Protein AF-A0A1Q9EQ63-F1 (afdb_monomer)

Structure (mmCIF, N/CA/C/O backbone):
data_AF-A0A1Q9EQ63-F1
#
_entry.id   AF-A0A1Q9EQ63-F1
#
loop_
_atom_site.group_PDB
_atom_site.id
_atom_site.type_symbol
_atom_site.label_atom_id
_atom_site.label_alt_id
_atom_site.label_comp_id
_atom_site.label_asym_id
_atom_site.label_entity_id
_atom_site.label_seq_id
_atom_site.pdbx_PDB_ins_code
_atom_site.Cartn_x
_atom_site.Cartn_y
_atom_site.Cartn_z
_atom_site.occupancy
_atom_site.B_iso_or_equiv
_atom_site.auth_seq_id
_atom_site.auth_comp_id
_atom_site.auth_asym_id
_atom_site.auth_atom_id
_atom_site.pdbx_PDB_model_num
ATOM 1 N N . MET A 1 1 ? -65.022 22.237 -30.300 1.00 33.19 1 MET A N 1
ATOM 2 C CA . MET A 1 1 ? -64.117 21.067 -30.241 1.00 33.19 1 MET A CA 1
ATOM 3 C C . MET A 1 1 ? -62.873 21.350 -31.074 1.00 33.19 1 MET A C 1
ATOM 5 O O . MET A 1 1 ? -62.817 20.948 -32.224 1.00 33.19 1 MET A O 1
ATOM 9 N N . HIS A 1 2 ? -61.901 22.082 -30.528 1.00 27.94 2 HIS A N 1
ATOM 10 C CA . HIS A 1 2 ? -60.597 22.329 -31.153 1.00 27.94 2 HIS A CA 1
ATOM 11 C C . HIS A 1 2 ? -59.540 22.533 -30.052 1.00 27.94 2 HIS A C 1
ATOM 13 O O . HIS A 1 2 ? -59.834 23.130 -29.020 1.00 27.94 2 HIS A O 1
ATOM 19 N N . ARG A 1 3 ? -58.363 21.937 -30.283 1.00 36.28 3 ARG A N 1
ATOM 20 C CA . ARG A 1 3 ? -57.154 21.811 -29.434 1.00 36.28 3 ARG A CA 1
ATOM 21 C C . ARG A 1 3 ? -56.701 23.121 -28.758 1.00 36.28 3 ARG A C 1
ATOM 23 O O . ARG A 1 3 ? -56.945 24.186 -29.319 1.00 36.28 3 ARG A O 1
ATOM 30 N N . PRO A 1 4 ? -55.936 23.047 -27.641 1.00 33.09 4 PRO A N 1
ATOM 31 C CA . PRO A 1 4 ? -54.474 23.194 -27.788 1.00 33.09 4 PRO A CA 1
ATOM 32 C C . PRO A 1 4 ? -53.566 22.472 -26.756 1.00 33.09 4 PRO A C 1
ATOM 34 O O . PRO A 1 4 ? -53.961 22.144 -25.647 1.00 33.09 4 PRO A O 1
ATOM 37 N N . SER A 1 5 ? -52.293 22.364 -27.163 1.00 23.77 5 SER A N 1
ATOM 38 C CA . SER A 1 5 ? -51.056 22.487 -26.365 1.00 23.77 5 SER A CA 1
ATOM 39 C C . SER A 1 5 ? -50.582 21.354 -25.436 1.00 23.77 5 SER A C 1
ATOM 41 O O . SER A 1 5 ? -51.111 21.117 -24.355 1.00 23.77 5 SER A O 1
ATOM 43 N N . LYS A 1 6 ? -49.449 20.751 -25.834 1.00 33.00 6 LYS A N 1
ATOM 44 C CA . LYS A 1 6 ? -48.499 20.055 -24.956 1.00 33.00 6 LYS A CA 1
ATOM 45 C C . LYS A 1 6 ? -47.792 21.098 -24.077 1.00 33.00 6 LYS A C 1
ATOM 47 O O . LYS A 1 6 ? -47.078 21.948 -24.606 1.00 33.00 6 LYS A O 1
ATOM 52 N N . LYS A 1 7 ? -47.941 21.005 -22.752 1.00 26.47 7 LYS A N 1
ATOM 53 C CA . LYS A 1 7 ? -47.101 21.717 -21.777 1.00 26.47 7 LYS A CA 1
ATOM 54 C C . LYS A 1 7 ? -46.082 20.758 -21.161 1.00 26.47 7 LYS A C 1
ATOM 56 O O . LYS A 1 7 ? -46.426 19.648 -20.768 1.00 26.47 7 LYS A O 1
ATOM 61 N N . ARG A 1 8 ? -44.836 21.237 -21.118 1.00 26.92 8 ARG A N 1
ATOM 62 C CA . ARG A 1 8 ? -43.682 20.695 -20.392 1.00 26.92 8 ARG A CA 1
ATOM 63 C C . ARG A 1 8 ? -44.028 20.471 -18.918 1.00 26.92 8 ARG A C 1
ATOM 65 O O . ARG A 1 8 ? -44.608 21.366 -18.307 1.00 26.92 8 ARG A O 1
ATOM 72 N N . LEU A 1 9 ? -43.573 19.359 -18.350 1.00 26.48 9 LEU A N 1
ATOM 73 C CA . LEU A 1 9 ? -43.210 19.296 -16.938 1.00 26.48 9 LEU A CA 1
ATOM 74 C C . LEU A 1 9 ? -41.693 19.128 -16.868 1.00 26.48 9 LEU A C 1
ATOM 76 O O . LEU A 1 9 ? -41.161 18.046 -17.085 1.00 26.48 9 LEU A O 1
ATOM 80 N N . ASN A 1 10 ? -41.025 20.257 -16.636 1.00 25.47 10 ASN A N 1
ATOM 81 C CA . ASN A 1 10 ? -39.710 20.295 -16.021 1.00 25.47 10 ASN A CA 1
ATOM 82 C C . ASN A 1 10 ? -39.937 20.161 -14.513 1.00 25.47 10 ASN A C 1
ATOM 84 O O . ASN A 1 10 ? -40.614 21.008 -13.933 1.00 25.47 10 ASN A O 1
ATOM 88 N N . SER A 1 11 ? -39.349 19.150 -13.894 1.00 25.33 11 SER A N 1
ATOM 89 C CA . SER A 1 11 ? -39.030 19.164 -12.468 1.00 25.33 11 SER A CA 1
ATOM 90 C C . SER A 1 11 ? -37.792 18.298 -12.277 1.00 25.33 11 SER A C 1
ATOM 92 O O . SER A 1 11 ? -37.884 17.085 -12.103 1.00 25.33 11 SER A O 1
ATOM 94 N N . ALA A 1 12 ? -36.635 18.941 -12.422 1.00 23.50 12 ALA A N 1
ATOM 95 C CA . ALA A 1 12 ? -35.383 18.447 -11.876 1.00 23.50 12 ALA A CA 1
ATOM 96 C C . ALA A 1 12 ? -35.497 18.463 -10.341 1.00 23.50 12 ALA A C 1
ATOM 98 O O . ALA A 1 12 ? -36.053 19.428 -9.810 1.00 23.50 12 ALA A O 1
ATOM 99 N N . PRO A 1 13 ? -35.009 17.446 -9.619 1.00 26.14 13 PRO A N 1
ATOM 100 C CA . PRO A 1 13 ? -34.697 17.621 -8.213 1.00 26.14 13 PRO A CA 1
ATOM 101 C C . PRO A 1 13 ? -33.420 18.465 -8.108 1.00 26.14 13 PRO A C 1
ATOM 103 O O . PRO A 1 13 ? -32.420 18.188 -8.774 1.00 26.14 13 PRO A O 1
ATOM 106 N N . ASP A 1 14 ? -33.496 19.534 -7.319 1.00 23.48 14 ASP A N 1
ATOM 107 C CA . ASP A 1 14 ? -32.380 20.418 -6.997 1.00 23.48 14 ASP A CA 1
ATOM 108 C C . ASP A 1 14 ? -31.192 19.606 -6.456 1.00 23.48 14 ASP A C 1
ATOM 110 O O . ASP A 1 14 ? -31.304 18.914 -5.443 1.00 23.48 14 ASP A O 1
ATOM 114 N N . ARG A 1 15 ? -30.044 19.698 -7.144 1.00 25.53 15 ARG A N 1
ATOM 115 C CA . ARG A 1 15 ? -28.748 19.201 -6.663 1.00 25.53 15 ARG A CA 1
ATOM 116 C C . ARG A 1 15 ? -28.372 19.992 -5.403 1.00 25.53 15 ARG A C 1
ATOM 118 O O . ARG A 1 15 ? -27.986 21.159 -5.493 1.00 25.53 15 ARG A O 1
ATOM 125 N N . LEU A 1 16 ? -28.461 19.352 -4.239 1.00 22.47 16 LEU A N 1
ATOM 126 C CA . LEU A 1 16 ? -27.785 19.805 -3.026 1.00 22.47 16 LEU A CA 1
ATOM 127 C C . LEU A 1 16 ? -26.279 19.628 -3.235 1.00 22.47 16 LEU A C 1
ATOM 129 O O . LEU A 1 16 ? -25.761 18.519 -3.302 1.00 22.47 16 LEU A O 1
ATOM 133 N N . LYS A 1 17 ? -25.598 20.761 -3.397 1.00 26.84 17 LYS A N 1
ATOM 134 C CA . LYS A 1 17 ? -24.144 20.883 -3.330 1.00 26.84 17 LYS A CA 1
ATOM 135 C C . LYS A 1 17 ? -23.697 20.487 -1.923 1.00 26.84 17 LYS A C 1
ATOM 137 O O . LYS A 1 17 ? -23.987 21.221 -0.981 1.00 26.84 17 LYS A O 1
ATOM 142 N N . LEU A 1 18 ? -22.982 19.378 -1.790 1.00 23.19 18 LEU A N 1
ATOM 143 C CA . LEU A 1 18 ? -22.214 19.057 -0.591 1.00 23.19 18 LEU A CA 1
ATOM 144 C C . LEU A 1 18 ? -20.768 19.473 -0.846 1.00 23.19 18 LEU A C 1
ATOM 146 O O . LEU A 1 18 ? -19.938 18.719 -1.330 1.00 23.19 18 LEU A O 1
ATOM 150 N N . THR A 1 19 ? -20.505 20.749 -0.587 1.00 25.05 19 THR A N 1
ATOM 151 C CA . THR A 1 19 ? -19.158 21.233 -0.291 1.00 25.05 19 THR A CA 1
ATOM 152 C C . THR A 1 19 ? -18.765 20.713 1.085 1.00 25.05 19 THR A C 1
ATOM 154 O O . THR A 1 19 ? -19.539 20.892 2.025 1.00 25.05 19 THR A O 1
ATOM 157 N N . ALA A 1 20 ? -17.569 20.138 1.206 1.00 27.36 20 ALA A N 1
ATOM 158 C CA . ALA A 1 20 ? -16.941 19.809 2.478 1.00 27.36 20 ALA A CA 1
ATOM 159 C C . ALA A 1 20 ? -17.022 21.004 3.450 1.00 27.36 20 ALA A C 1
ATOM 161 O O . ALA A 1 20 ? -16.487 22.088 3.188 1.00 27.36 20 ALA A O 1
ATOM 162 N N . VAL A 1 21 ? -17.729 20.819 4.566 1.00 26.03 21 VAL A N 1
ATOM 163 C CA . VAL A 1 21 ? -17.785 21.769 5.680 1.00 26.03 21 VAL A CA 1
ATOM 164 C C . VAL A 1 21 ? -17.147 21.106 6.889 1.00 26.03 21 VAL A C 1
ATOM 166 O O . VAL A 1 21 ? -17.714 20.214 7.500 1.00 26.03 21 VAL A O 1
ATOM 169 N N . GLY A 1 22 ? -15.974 21.622 7.240 1.00 23.47 22 GLY A N 1
ATOM 170 C CA . GLY A 1 22 ? -15.272 21.382 8.494 1.00 23.47 22 GLY A CA 1
ATOM 171 C C . GLY A 1 22 ? -14.337 22.552 8.805 1.00 23.47 22 GLY A C 1
ATOM 172 O O . GLY A 1 22 ? -13.157 22.361 9.064 1.00 23.47 22 GLY A O 1
ATOM 173 N N . ARG A 1 23 ? -14.824 23.800 8.703 1.00 24.16 23 ARG A N 1
ATOM 174 C CA . ARG A 1 23 ? -14.088 24.996 9.155 1.00 24.16 23 ARG A CA 1
ATOM 175 C C . ARG A 1 23 ? -14.645 25.473 10.493 1.00 24.16 23 ARG A C 1
ATOM 177 O O . ARG A 1 23 ? -15.736 26.032 10.526 1.00 24.16 23 ARG A O 1
ATOM 184 N N . HIS A 1 24 ? -13.836 25.389 11.548 1.00 26.36 24 HIS A N 1
ATOM 185 C CA . HIS A 1 24 ? -13.953 26.266 12.716 1.00 26.36 24 HIS A CA 1
ATOM 186 C C . HIS A 1 24 ? -12.667 27.100 12.899 1.00 26.36 24 HIS A C 1
ATOM 188 O O . HIS A 1 24 ? -11.566 26.596 12.668 1.00 26.36 24 HIS A O 1
ATOM 194 N N . PRO A 1 25 ? -12.775 28.392 13.270 1.00 24.91 25 PRO A N 1
ATOM 195 C CA . PRO A 1 25 ? -11.641 29.312 13.322 1.00 24.91 25 PRO A CA 1
ATOM 196 C C . PRO A 1 25 ? -10.818 29.122 14.606 1.00 24.91 25 PRO A C 1
ATOM 198 O O . PRO A 1 25 ? -11.363 29.166 15.707 1.00 24.91 25 PRO A O 1
ATOM 201 N N . ARG A 1 26 ? -9.493 28.953 14.476 1.00 27.98 26 ARG A N 1
ATOM 202 C CA . ARG A 1 26 ? -8.561 28.935 15.617 1.00 27.98 26 ARG A CA 1
ATOM 203 C C . ARG A 1 26 ? -8.341 30.356 16.152 1.00 27.98 26 ARG A C 1
ATOM 205 O O . ARG A 1 26 ? -7.933 31.254 15.419 1.00 27.98 26 ARG A O 1
ATOM 212 N N . ASP A 1 27 ? -8.605 30.525 17.444 1.00 27.09 27 ASP A N 1
ATOM 213 C CA . ASP A 1 27 ? -8.334 31.720 18.248 1.00 27.09 27 ASP A CA 1
ATOM 214 C C . ASP A 1 27 ? -6.803 31.918 18.425 1.00 27.09 27 ASP A C 1
ATOM 216 O O . ASP A 1 27 ? -6.125 30.995 18.888 1.00 27.09 27 ASP A O 1
ATOM 220 N N . PRO A 1 28 ? -6.214 33.085 18.083 1.00 26.58 28 PRO A N 1
ATOM 221 C CA . PRO A 1 28 ? -4.765 33.324 18.156 1.00 26.58 28 PRO A CA 1
ATOM 222 C C . PRO A 1 28 ? -4.189 33.495 19.575 1.00 26.58 28 PRO A C 1
ATOM 224 O O . PRO A 1 28 ? -3.017 33.845 19.715 1.00 26.58 28 PRO A O 1
ATOM 227 N N . SER A 1 29 ? -4.961 33.296 20.647 1.00 27.56 29 SER A N 1
ATOM 228 C CA . SER A 1 29 ? -4.551 33.716 21.999 1.00 27.56 29 SER A CA 1
ATOM 229 C C . SER A 1 29 ? -3.884 32.639 22.881 1.00 27.56 29 SER A C 1
ATOM 231 O O . SER A 1 29 ? -3.525 32.922 24.026 1.00 27.56 29 SER A O 1
ATOM 233 N N . VAL A 1 30 ? -3.624 31.429 22.365 1.00 31.38 30 VAL A N 1
ATOM 234 C CA . VAL A 1 30 ? -3.025 30.314 23.143 1.00 31.38 30 VAL A CA 1
ATOM 235 C C . VAL A 1 30 ? -1.503 30.153 22.937 1.00 31.38 30 VAL A C 1
ATOM 237 O O . VAL A 1 30 ? -0.821 29.555 23.769 1.00 31.38 30 VAL A O 1
ATOM 240 N N . SER A 1 31 ? -0.924 30.785 21.911 1.00 29.86 31 SER A N 1
ATOM 241 C CA . SER A 1 31 ? 0.515 30.693 21.587 1.00 29.86 31 SER A CA 1
ATOM 242 C C . SER A 1 31 ? 1.451 31.385 22.592 1.00 29.86 31 SER A C 1
ATOM 244 O O . SER A 1 31 ? 2.654 31.167 22.547 1.00 29.86 31 SER A O 1
ATOM 246 N N . THR A 1 32 ? 0.948 32.208 23.514 1.00 30.33 32 THR A N 1
ATOM 247 C CA . THR A 1 32 ? 1.786 32.995 24.444 1.00 30.33 32 THR A CA 1
ATOM 248 C C . THR A 1 32 ? 1.884 32.408 25.853 1.00 30.33 32 THR A C 1
ATOM 250 O O . THR A 1 32 ? 2.449 33.039 26.748 1.00 30.33 32 THR A O 1
ATOM 253 N N . ARG A 1 33 ? 1.362 31.191 26.076 1.00 30.94 33 ARG A N 1
ATOM 254 C CA . ARG A 1 33 ? 1.394 30.529 27.394 1.00 30.94 33 ARG A CA 1
ATOM 255 C C . ARG A 1 33 ? 2.339 29.321 27.485 1.00 30.94 33 ARG A C 1
ATOM 257 O O . ARG A 1 33 ? 2.668 28.937 28.603 1.00 30.94 33 ARG A O 1
ATOM 264 N N . LEU A 1 34 ? 2.838 28.791 26.360 1.00 30.08 34 LEU A N 1
ATOM 265 C CA . LEU A 1 34 ? 3.831 27.701 26.342 1.00 30.08 34 LEU A CA 1
ATOM 266 C C . LEU A 1 34 ? 5.287 28.197 26.480 1.00 30.08 34 LEU A C 1
ATOM 268 O O . LEU A 1 34 ? 6.098 27.535 27.121 1.00 30.08 34 LEU A O 1
ATOM 272 N N . ASP A 1 35 ? 5.596 29.409 26.009 1.00 28.83 35 ASP A N 1
ATOM 273 C CA . ASP A 1 35 ? 6.958 29.976 26.061 1.00 28.83 35 ASP A CA 1
ATOM 274 C C . ASP A 1 35 ? 7.396 30.459 27.455 1.00 28.83 35 ASP A C 1
ATOM 276 O O . ASP A 1 35 ? 8.564 30.775 27.674 1.00 28.83 35 ASP A O 1
ATOM 280 N N . ARG A 1 36 ? 6.488 30.484 28.441 1.00 29.39 36 ARG A N 1
ATOM 281 C CA . ARG A 1 36 ? 6.806 30.877 29.827 1.00 29.39 36 ARG A CA 1
ATOM 282 C C . ARG A 1 36 ? 7.123 29.683 30.742 1.00 29.39 36 ARG A C 1
ATOM 284 O O . ARG A 1 36 ? 7.546 29.896 31.871 1.00 29.39 36 ARG A O 1
ATOM 291 N N . HIS A 1 37 ? 6.968 28.438 30.280 1.00 27.84 37 HIS A N 1
ATOM 292 C CA . HIS A 1 37 ? 7.281 27.239 31.079 1.00 27.84 37 HIS A CA 1
ATOM 293 C C . HIS A 1 37 ? 8.618 26.566 30.723 1.00 27.84 37 HIS A C 1
ATOM 295 O O . HIS A 1 37 ? 9.048 25.661 31.428 1.00 27.84 37 HIS A O 1
ATOM 301 N N . LEU A 1 38 ? 9.322 27.049 29.692 1.00 28.80 38 LEU A N 1
ATOM 302 C CA . LEU A 1 38 ? 10.617 26.510 29.248 1.00 28.80 38 LEU A CA 1
ATOM 303 C C . LEU A 1 38 ? 11.841 27.328 29.716 1.00 28.80 38 LEU A C 1
ATOM 305 O O . LEU A 1 38 ? 12.953 27.092 29.253 1.00 28.80 38 LEU A O 1
ATOM 309 N N . GLN A 1 39 ? 11.669 28.258 30.664 1.00 28.86 39 GLN A N 1
ATOM 310 C CA . GLN A 1 39 ? 12.763 29.071 31.227 1.00 28.86 39 GLN A CA 1
ATOM 311 C C . GLN A 1 39 ? 13.025 28.867 32.733 1.00 28.86 39 GLN A C 1
ATOM 313 O O . GLN A 1 39 ? 13.935 29.491 33.271 1.00 28.86 39 GLN A O 1
ATOM 318 N N . GLU A 1 40 ? 12.324 27.947 33.406 1.00 27.45 40 GLU A N 1
ATOM 319 C CA . GLU A 1 40 ? 12.501 27.672 34.845 1.00 27.45 40 GLU A CA 1
ATOM 320 C C . GLU A 1 40 ? 12.816 26.197 35.161 1.00 27.45 40 GLU A C 1
ATOM 322 O O . GLU A 1 40 ? 12.274 25.626 36.095 1.00 27.45 40 GLU A O 1
ATOM 327 N N . THR A 1 41 ? 13.742 25.565 34.433 1.00 27.77 41 THR A N 1
ATOM 328 C CA . THR A 1 41 ? 14.442 24.355 34.922 1.00 27.77 41 THR A CA 1
ATOM 329 C C . THR A 1 41 ? 15.880 24.317 34.409 1.00 27.77 41 THR A C 1
ATOM 331 O O . THR A 1 41 ? 16.260 23.482 33.594 1.00 27.77 41 THR A O 1
ATOM 334 N N . SER A 1 42 ? 16.707 25.237 34.901 1.00 25.89 42 SER A N 1
ATOM 335 C CA . SER A 1 42 ? 18.157 25.043 34.964 1.00 25.89 42 SER A CA 1
ATOM 336 C C . SER A 1 42 ? 18.518 24.999 36.442 1.00 25.89 42 SER A C 1
ATOM 338 O O . SER A 1 42 ? 18.246 25.988 37.114 1.00 25.89 42 SER A O 1
ATOM 340 N N . ILE A 1 43 ? 19.054 23.882 36.948 1.00 26.77 43 ILE A N 1
ATOM 341 C CA . ILE A 1 43 ? 19.935 23.792 38.130 1.00 26.77 43 ILE A CA 1
ATOM 342 C C . ILE A 1 43 ? 20.405 22.328 38.303 1.00 26.77 43 ILE A C 1
ATOM 344 O O . ILE A 1 43 ? 19.601 21.403 38.364 1.00 26.77 43 ILE A O 1
ATOM 348 N N . SER A 1 44 ? 21.726 22.181 38.478 1.00 26.72 44 SER A N 1
ATOM 349 C CA . SER A 1 44 ? 22.449 21.089 39.161 1.00 26.72 44 SER A CA 1
ATOM 350 C C . SER A 1 44 ? 22.798 19.798 38.398 1.00 26.72 44 SER A C 1
ATOM 352 O O . SER A 1 44 ? 22.305 18.708 38.687 1.00 26.72 44 SER A O 1
ATOM 354 N N . SER A 1 45 ? 23.799 19.896 37.521 1.00 30.16 45 SER A N 1
ATOM 355 C CA . SER A 1 45 ? 24.709 18.797 37.177 1.00 30.16 45 SER A CA 1
ATOM 356 C C . SER A 1 45 ? 25.886 18.764 38.167 1.00 30.16 45 SER A C 1
ATOM 358 O O . SER A 1 45 ? 26.757 19.632 38.111 1.00 30.16 45 SER A O 1
ATOM 360 N N . GLY A 1 46 ? 25.934 17.774 39.064 1.00 35.72 46 GLY A N 1
ATOM 361 C CA . GLY A 1 46 ? 27.085 17.564 39.953 1.00 35.72 46 GLY A CA 1
ATOM 362 C C . GLY A 1 46 ? 26.766 16.757 41.211 1.00 35.72 46 GLY A C 1
ATOM 363 O O . GLY A 1 46 ? 26.658 17.337 42.281 1.00 35.72 46 GLY A O 1
ATOM 364 N N . SER A 1 47 ? 26.590 15.431 41.099 1.00 35.88 47 SER A N 1
ATOM 365 C CA . SER A 1 47 ? 26.444 14.555 42.285 1.00 35.88 47 SER A CA 1
ATOM 366 C C . SER A 1 47 ? 26.674 13.046 42.033 1.00 35.88 47 SER A C 1
ATOM 368 O O . SER A 1 47 ? 26.201 12.219 42.810 1.00 35.88 47 SER A O 1
ATOM 370 N N . TRP A 1 48 ? 27.387 12.641 40.975 1.00 31.61 48 TRP A N 1
ATOM 371 C CA . TRP A 1 48 ? 27.606 11.205 40.686 1.00 31.61 48 TRP A CA 1
ATOM 372 C C . TRP A 1 48 ? 29.075 10.752 40.707 1.00 31.61 48 TRP A C 1
ATOM 374 O O . TRP A 1 48 ? 29.337 9.556 40.785 1.00 31.61 48 TRP A O 1
ATOM 384 N N . LEU A 1 49 ? 30.039 11.681 40.737 1.00 32.03 49 LEU A N 1
ATOM 385 C CA . LEU A 1 49 ? 31.474 11.359 40.801 1.00 32.03 49 LEU A CA 1
ATOM 386 C C . LEU A 1 49 ? 32.037 11.264 42.234 1.00 32.03 49 LEU A C 1
ATOM 388 O O . LEU A 1 49 ? 33.064 10.621 42.432 1.00 32.03 49 LEU A O 1
ATOM 392 N N . ASP A 1 50 ? 31.343 11.797 43.245 1.00 33.69 50 ASP A N 1
ATOM 393 C CA . ASP A 1 50 ? 31.803 11.759 44.648 1.00 33.69 50 ASP A CA 1
ATOM 394 C C . ASP A 1 50 ? 31.399 10.485 45.412 1.00 33.69 50 ASP A C 1
ATOM 396 O O . ASP A 1 50 ? 31.993 10.146 46.441 1.00 33.69 50 ASP A O 1
ATOM 400 N N . THR A 1 51 ? 30.417 9.737 44.903 1.00 36.09 51 THR A N 1
ATOM 401 C CA . THR A 1 51 ? 29.897 8.521 45.556 1.00 36.09 51 THR A CA 1
ATOM 402 C C . THR A 1 51 ? 30.667 7.260 45.139 1.00 36.09 51 THR A C 1
ATOM 404 O O . THR A 1 51 ? 30.714 6.290 45.891 1.00 36.09 51 THR A O 1
ATOM 407 N N . ALA A 1 52 ? 31.356 7.283 43.993 1.00 36.22 52 ALA A N 1
ATOM 408 C CA . ALA A 1 52 ? 32.109 6.140 43.465 1.00 36.22 52 ALA A CA 1
ATOM 409 C C . ALA A 1 52 ? 33.512 5.953 44.089 1.00 36.22 52 ALA A C 1
ATOM 411 O O . ALA A 1 52 ? 34.162 4.941 43.841 1.00 36.22 52 ALA A O 1
ATOM 412 N N . MET A 1 53 ? 33.984 6.888 44.926 1.00 33.69 53 MET A N 1
ATOM 413 C CA . MET A 1 53 ? 35.334 6.844 45.521 1.00 33.69 53 MET A CA 1
ATOM 414 C C . MET A 1 53 ? 35.383 6.412 46.998 1.00 33.69 53 MET A C 1
ATOM 416 O O . MET A 1 53 ? 36.442 6.463 47.622 1.00 33.69 53 MET A O 1
ATOM 420 N N . ARG A 1 54 ? 34.275 5.935 47.581 1.00 37.34 54 ARG A N 1
ATOM 421 C CA . ARG A 1 54 ? 34.224 5.475 48.984 1.00 37.34 54 ARG A CA 1
ATOM 422 C C . ARG A 1 54 ? 33.996 3.968 49.087 1.00 37.34 54 ARG A C 1
ATOM 424 O O . ARG A 1 54 ? 32.963 3.534 49.581 1.00 37.34 54 ARG A O 1
ATOM 431 N N . GLY A 1 55 ? 34.946 3.156 48.625 1.00 43.88 55 GLY A N 1
ATOM 432 C CA . GLY A 1 55 ? 34.790 1.705 48.780 1.00 43.88 55 GLY A CA 1
ATOM 433 C C . GLY A 1 55 ? 35.881 0.794 48.232 1.00 43.88 55 GLY A C 1
ATOM 434 O O . GLY A 1 55 ? 35.575 -0.361 47.959 1.00 43.88 55 GLY A O 1
ATOM 435 N N . MET A 1 56 ? 37.127 1.251 48.057 1.00 35.38 56 MET A N 1
ATOM 436 C CA . MET A 1 56 ? 38.206 0.371 47.584 1.00 35.38 56 MET A CA 1
ATOM 437 C C . MET A 1 56 ? 39.288 0.142 48.654 1.00 35.38 56 MET A C 1
ATOM 439 O O . MET A 1 56 ? 39.781 1.112 49.233 1.00 35.38 56 MET A O 1
ATOM 443 N N . PRO A 1 57 ? 39.666 -1.123 48.931 1.00 35.03 57 PRO A N 1
ATOM 444 C CA . PRO A 1 57 ? 40.725 -1.459 49.874 1.00 35.03 57 PRO A CA 1
ATOM 445 C C . PRO A 1 57 ? 42.114 -1.094 49.332 1.00 35.03 57 PRO A C 1
ATOM 447 O O . PRO A 1 57 ? 42.424 -1.245 48.150 1.00 35.03 57 PRO A O 1
ATOM 450 N N . SER A 1 58 ? 42.957 -0.602 50.234 1.00 36.06 58 SER A N 1
ATOM 451 C CA . SER A 1 58 ? 44.288 -0.060 49.979 1.00 36.06 58 SER A CA 1
ATOM 452 C C . SER A 1 58 ? 45.271 -1.122 49.475 1.00 36.06 58 SER A C 1
ATOM 454 O O . SER A 1 58 ? 45.573 -2.068 50.199 1.00 36.06 58 SER A O 1
ATOM 456 N N . GLY A 1 59 ? 45.848 -0.915 48.285 1.00 44.94 59 GLY A N 1
ATOM 457 C CA . GLY A 1 59 ? 47.081 -1.601 47.876 1.00 44.94 59 GLY A CA 1
ATOM 458 C C . GLY A 1 59 ? 47.092 -2.236 46.485 1.00 44.94 59 GLY A C 1
ATOM 459 O O . GLY A 1 59 ? 47.451 -3.400 46.372 1.00 44.94 59 GLY A O 1
ATOM 460 N N . MET A 1 60 ? 46.787 -1.491 45.417 1.00 32.72 60 MET A N 1
ATOM 461 C CA . MET A 1 60 ? 47.165 -1.873 44.045 1.00 32.72 60 MET A CA 1
ATOM 462 C C . MET A 1 60 ? 47.600 -0.638 43.242 1.00 32.72 60 MET A C 1
ATOM 464 O O . MET A 1 60 ? 46.974 0.415 43.289 1.00 32.72 60 MET A O 1
ATOM 468 N N . SER A 1 61 ? 48.722 -0.764 42.533 1.00 39.44 61 SER A N 1
ATOM 469 C CA . SER A 1 61 ? 49.360 0.302 41.751 1.00 39.44 61 SER A CA 1
ATOM 470 C C . SER A 1 61 ? 48.603 0.609 40.450 1.00 39.44 61 SER A C 1
ATOM 472 O O . SER A 1 61 ? 48.207 -0.304 39.718 1.00 39.44 61 SER A O 1
ATOM 474 N N . PHE A 1 62 ? 48.504 1.907 40.128 1.00 35.22 62 PHE A N 1
ATOM 475 C CA . PHE A 1 62 ? 47.834 2.520 38.965 1.00 35.22 62 PHE A CA 1
ATOM 476 C C . PHE A 1 62 ? 48.240 1.954 37.587 1.00 35.22 62 PHE A C 1
ATOM 478 O O . PHE A 1 62 ? 47.543 2.178 36.601 1.00 35.22 62 PHE A O 1
ATOM 485 N N . LYS A 1 63 ? 49.341 1.196 37.493 1.00 35.53 63 LYS A N 1
ATOM 486 C CA . LYS A 1 63 ? 49.810 0.589 36.234 1.00 35.53 63 LYS A CA 1
ATOM 487 C C . LYS A 1 63 ? 49.112 -0.723 35.850 1.00 35.53 63 LYS A C 1
ATOM 489 O O . LYS A 1 63 ? 49.291 -1.171 34.725 1.00 35.53 63 LYS A O 1
ATOM 494 N N . THR A 1 64 ? 48.291 -1.309 36.724 1.00 36.91 64 THR A N 1
ATOM 495 C CA . THR A 1 64 ? 47.602 -2.589 36.439 1.00 36.91 64 THR A CA 1
ATOM 496 C C . THR A 1 64 ? 46.191 -2.395 35.862 1.00 36.91 64 THR A C 1
ATOM 498 O O . THR A 1 64 ? 45.671 -3.277 35.190 1.00 36.91 64 THR A O 1
ATOM 501 N N . ILE A 1 65 ? 45.579 -1.219 36.053 1.00 40.34 65 ILE A N 1
ATOM 502 C CA . ILE A 1 65 ? 44.199 -0.934 35.608 1.00 40.34 65 ILE A CA 1
ATOM 503 C C . ILE A 1 65 ? 44.138 -0.568 34.111 1.00 40.34 65 ILE A C 1
ATOM 505 O O . ILE A 1 65 ? 43.152 -0.854 33.440 1.00 40.34 65 ILE A O 1
ATOM 509 N N . PHE A 1 66 ? 45.218 -0.022 33.541 1.00 34.28 66 PHE A N 1
ATOM 510 C CA . PHE A 1 66 ? 45.245 0.420 32.138 1.00 34.28 66 PHE A CA 1
ATOM 511 C C . PHE A 1 66 ? 45.499 -0.690 31.099 1.00 34.28 66 PHE A C 1
ATOM 513 O O . PHE A 1 66 ? 45.373 -0.431 29.907 1.00 34.28 66 PHE A O 1
ATOM 520 N N . MET A 1 67 ? 45.826 -1.922 31.513 1.00 35.62 67 MET A N 1
ATOM 521 C CA . MET A 1 67 ? 46.104 -3.036 30.585 1.00 35.62 67 MET A CA 1
ATOM 522 C C . MET A 1 67 ? 44.953 -4.040 30.416 1.00 35.62 67 MET A C 1
ATOM 524 O O . MET A 1 67 ? 45.039 -4.898 29.545 1.00 35.62 67 MET A O 1
ATOM 528 N N . LEU A 1 68 ? 43.862 -3.927 31.183 1.00 33.75 68 LEU A N 1
ATOM 529 C CA . LEU A 1 68 ? 42.715 -4.852 31.104 1.00 33.75 68 LEU A CA 1
ATOM 530 C C . LEU A 1 68 ? 41.406 -4.198 30.623 1.00 33.75 68 LEU A C 1
ATOM 532 O O . LEU A 1 68 ? 40.393 -4.879 30.485 1.00 33.75 68 LEU A O 1
ATOM 536 N N . CYS A 1 69 ? 41.424 -2.900 30.312 1.00 35.12 69 CYS A N 1
ATOM 537 C CA . CYS A 1 69 ? 40.234 -2.145 29.905 1.00 35.12 69 CYS A CA 1
ATOM 538 C C . CYS A 1 69 ? 39.905 -2.048 28.392 1.00 35.12 69 CYS A C 1
ATOM 540 O O . CYS A 1 69 ? 38.865 -1.469 28.095 1.00 35.12 69 CYS A O 1
ATOM 542 N N . PRO A 1 70 ? 40.666 -2.608 27.421 1.00 29.11 70 PRO A N 1
ATOM 543 C CA . PRO A 1 70 ? 40.184 -2.660 26.030 1.00 29.11 70 PRO A CA 1
ATOM 544 C C . PRO A 1 70 ? 39.300 -3.876 25.696 1.00 29.11 70 PRO A C 1
ATOM 546 O O . PRO A 1 70 ? 38.671 -3.881 24.648 1.00 29.11 70 PRO A O 1
ATOM 549 N N . TRP A 1 71 ? 39.241 -4.909 26.550 1.00 31.34 71 TRP A N 1
ATOM 550 C CA . TRP A 1 71 ? 38.505 -6.154 26.247 1.00 31.34 71 TRP A CA 1
ATOM 551 C C . TRP A 1 71 ? 37.155 -6.286 26.969 1.00 31.34 71 TRP A C 1
ATOM 553 O O . TRP A 1 71 ? 36.276 -6.985 26.478 1.00 31.34 71 TRP A O 1
ATOM 563 N N . MET A 1 72 ? 36.936 -5.589 28.092 1.00 27.47 72 MET A N 1
ATOM 564 C CA . MET A 1 72 ? 35.640 -5.635 28.796 1.00 27.47 72 MET A CA 1
ATOM 565 C C . MET A 1 72 ? 34.599 -4.645 28.254 1.00 27.47 72 MET A C 1
ATOM 567 O O . MET A 1 72 ? 33.408 -4.871 28.430 1.00 27.47 72 MET A O 1
ATOM 571 N N . LEU A 1 73 ? 35.018 -3.593 27.543 1.00 30.86 73 LEU A N 1
ATOM 572 C CA . LEU A 1 73 ? 34.101 -2.648 26.888 1.00 30.86 73 LEU A CA 1
ATOM 573 C C . LEU A 1 73 ? 33.580 -3.142 25.525 1.00 30.86 73 LEU A C 1
ATOM 575 O O . LEU A 1 73 ? 32.710 -2.503 24.951 1.00 30.86 73 LEU A O 1
ATOM 579 N N . SER A 1 74 ? 34.059 -4.292 25.032 1.00 30.55 74 SER A N 1
ATOM 580 C CA . SER A 1 74 ? 33.604 -4.902 23.771 1.00 30.55 74 SER A CA 1
ATOM 581 C C . SER A 1 74 ? 32.547 -6.003 23.958 1.00 30.55 74 SER A C 1
ATOM 583 O O . SER A 1 74 ? 32.087 -6.569 22.971 1.00 30.55 74 SER A O 1
ATOM 585 N N . LEU A 1 75 ? 32.163 -6.330 25.201 1.00 28.70 75 LEU A N 1
ATOM 586 C CA . LEU A 1 75 ? 31.156 -7.361 25.514 1.00 28.70 75 LEU A CA 1
ATOM 587 C C . LEU A 1 75 ? 29.858 -6.802 26.116 1.00 28.70 75 LEU A C 1
ATOM 589 O O . LEU A 1 75 ? 28.921 -7.558 26.359 1.00 28.70 75 LEU A O 1
ATOM 593 N N . ALA A 1 76 ? 29.774 -5.489 26.321 1.00 30.47 76 ALA A N 1
ATOM 594 C CA . ALA A 1 76 ? 28.540 -4.810 26.688 1.00 30.47 76 ALA A CA 1
ATOM 595 C C . ALA A 1 76 ? 28.059 -3.998 25.481 1.00 30.47 76 ALA A C 1
ATOM 597 O O . ALA A 1 76 ? 28.300 -2.796 25.391 1.00 30.47 76 ALA A O 1
ATOM 598 N N . GLY A 1 77 ? 27.396 -4.672 24.535 1.00 32.78 77 GLY A N 1
ATOM 599 C CA . GLY A 1 77 ? 26.531 -3.973 23.582 1.00 32.78 77 GLY A CA 1
ATOM 600 C C . GLY A 1 77 ? 25.466 -3.161 24.339 1.00 32.78 77 GLY A C 1
ATOM 601 O O . GLY A 1 77 ? 25.244 -3.428 25.524 1.00 32.78 77 GLY A O 1
ATOM 602 N N . PRO A 1 78 ? 24.814 -2.169 23.709 1.00 35.44 78 PRO A N 1
ATOM 603 C CA . PRO A 1 78 ? 23.803 -1.350 24.371 1.00 35.44 78 PRO A CA 1
ATOM 604 C C . PRO A 1 78 ? 22.715 -2.248 24.976 1.00 35.44 78 PRO A C 1
ATOM 606 O O . PRO A 1 78 ? 21.907 -2.849 24.269 1.00 35.44 78 PRO A O 1
ATOM 609 N N . VAL A 1 79 ? 22.743 -2.380 26.303 1.00 36.28 79 VAL A N 1
ATOM 610 C CA . VAL A 1 79 ? 21.767 -3.145 27.075 1.00 36.28 79 VAL A CA 1
ATOM 611 C C . VAL A 1 79 ? 20.473 -2.344 27.079 1.00 36.28 79 VAL A C 1
ATOM 613 O O . VAL A 1 79 ? 20.470 -1.169 27.451 1.00 36.28 79 VAL A O 1
ATOM 616 N N . LEU A 1 80 ? 19.384 -2.987 26.652 1.00 41.94 80 LEU A N 1
ATOM 617 C CA . LEU A 1 80 ? 18.022 -2.464 26.747 1.00 41.94 80 LEU A CA 1
ATOM 618 C C . LEU A 1 80 ? 17.790 -1.856 28.146 1.00 41.94 80 LEU A C 1
ATOM 620 O O . LEU A 1 80 ? 18.129 -2.497 29.150 1.00 41.94 80 LEU A O 1
ATOM 624 N N . PRO A 1 81 ? 17.206 -0.649 28.274 1.00 34.91 81 PRO A N 1
ATOM 625 C CA . PRO A 1 81 ? 16.744 -0.194 29.576 1.00 34.91 81 PRO A CA 1
ATOM 626 C C . PRO A 1 81 ? 15.761 -1.231 30.135 1.00 34.91 81 PRO A C 1
ATOM 628 O O . PRO A 1 81 ? 14.928 -1.759 29.402 1.00 34.91 81 PRO A O 1
ATOM 631 N N . HIS A 1 82 ? 15.886 -1.527 31.433 1.00 31.47 82 HIS A N 1
ATOM 632 C CA . HIS A 1 82 ? 15.195 -2.575 32.208 1.00 31.47 82 HIS A CA 1
ATOM 633 C C . HIS A 1 82 ? 13.644 -2.483 32.243 1.00 31.47 82 HIS A C 1
ATOM 635 O O . HIS A 1 82 ? 13.012 -3.026 33.144 1.00 31.47 82 HIS A O 1
ATOM 641 N N . ALA A 1 83 ? 13.011 -1.803 31.286 1.00 32.22 83 ALA A N 1
ATOM 642 C CA . ALA A 1 83 ? 11.562 -1.727 31.117 1.00 32.22 83 ALA A CA 1
ATOM 643 C C . ALA A 1 83 ? 10.976 -2.880 30.273 1.00 32.22 83 ALA A C 1
ATOM 645 O O . ALA A 1 83 ? 9.761 -3.007 30.192 1.00 32.22 83 ALA A O 1
ATOM 646 N N . PHE A 1 84 ? 11.814 -3.739 29.683 1.00 42.28 84 PHE A N 1
ATOM 647 C CA . PHE A 1 84 ? 11.390 -4.893 28.883 1.00 42.28 84 PHE A CA 1
ATOM 648 C C . PHE A 1 84 ? 11.764 -6.196 29.598 1.00 42.28 84 PHE A C 1
ATOM 650 O O . PHE A 1 84 ? 12.814 -6.783 29.342 1.00 42.28 84 PHE A O 1
ATOM 657 N N . SER A 1 85 ? 10.942 -6.629 30.556 1.00 33.22 85 SER A N 1
ATOM 658 C CA . SER A 1 85 ? 11.088 -7.962 31.152 1.00 33.22 85 SER A CA 1
ATOM 659 C C . SER A 1 85 ? 10.651 -9.043 30.162 1.00 33.22 85 SER A C 1
ATOM 661 O O . SER A 1 85 ? 9.671 -8.851 29.445 1.00 33.22 85 SER A O 1
ATOM 663 N N . ALA A 1 86 ? 11.341 -10.185 30.176 1.00 36.72 86 ALA A N 1
ATOM 664 C CA . ALA A 1 86 ? 10.986 -11.401 29.450 1.00 36.72 86 ALA A CA 1
ATOM 665 C C . ALA A 1 86 ? 9.585 -11.904 29.848 1.00 36.72 86 ALA A C 1
ATOM 667 O O . ALA A 1 86 ? 9.421 -12.621 30.837 1.00 36.72 86 ALA A O 1
ATOM 668 N N . ASP A 1 87 ? 8.567 -11.490 29.098 1.00 42.06 87 ASP A N 1
ATOM 669 C CA . ASP A 1 87 ? 7.260 -12.136 29.095 1.00 42.06 87 ASP A CA 1
ATOM 670 C C . ASP A 1 87 ? 7.332 -13.325 28.115 1.00 42.06 87 ASP A C 1
ATOM 672 O O . ASP A 1 87 ? 7.618 -13.112 26.932 1.00 42.06 87 ASP A O 1
ATOM 676 N N . PRO A 1 88 ? 7.081 -14.571 28.554 1.00 48.31 88 PRO A N 1
ATOM 677 C CA . PRO A 1 88 ? 7.099 -15.742 27.676 1.00 48.31 88 PRO A CA 1
ATOM 678 C C . PRO A 1 88 ? 6.118 -15.646 26.495 1.00 48.31 88 PRO A C 1
ATOM 680 O O . PRO A 1 88 ? 6.338 -16.280 25.461 1.00 48.31 88 PRO A O 1
ATOM 683 N N . THR A 1 89 ? 5.053 -14.842 26.595 1.00 62.19 89 THR A N 1
ATOM 684 C CA . THR A 1 89 ? 4.163 -14.570 25.454 1.00 62.19 89 THR A CA 1
ATOM 685 C C . THR A 1 89 ? 4.839 -13.679 24.406 1.00 62.19 89 THR A C 1
ATOM 687 O O . THR A 1 89 ? 4.705 -13.927 23.206 1.00 62.19 89 THR A O 1
ATOM 690 N N . ARG A 1 90 ? 5.654 -12.714 24.847 1.00 61.62 90 ARG A N 1
ATOM 691 C CA . ARG A 1 90 ? 6.415 -11.791 23.996 1.00 61.62 90 ARG A CA 1
ATOM 692 C C . ARG A 1 90 ? 7.600 -12.475 23.318 1.00 61.62 90 ARG A C 1
ATOM 694 O O . ARG A 1 90 ? 7.805 -12.266 22.127 1.00 61.62 90 ARG A O 1
ATOM 701 N N . GLU A 1 91 ? 8.324 -13.344 24.025 1.00 65.25 91 GLU A N 1
ATOM 702 C CA . GLU A 1 91 ? 9.401 -14.158 23.428 1.00 65.25 91 GLU A CA 1
ATOM 703 C C . GLU A 1 91 ? 8.856 -15.110 22.347 1.00 65.25 91 GLU A C 1
ATOM 705 O O . GLU A 1 91 ? 9.433 -15.249 21.262 1.00 65.25 91 GLU A O 1
ATOM 710 N N . SER A 1 92 ? 7.687 -15.710 22.601 1.00 81.69 92 SER A N 1
ATOM 711 C CA . SER A 1 92 ? 6.970 -16.521 21.611 1.00 81.69 92 SER A CA 1
ATOM 712 C C . SER A 1 92 ? 6.565 -15.695 20.385 1.00 81.69 92 SER A C 1
ATOM 714 O O . SER A 1 92 ? 6.761 -16.133 19.249 1.00 81.69 92 SER A O 1
ATOM 716 N N . ARG A 1 93 ? 6.061 -14.469 20.590 1.00 87.31 93 ARG A N 1
ATOM 717 C CA . ARG A 1 93 ? 5.652 -13.584 19.493 1.00 87.31 93 ARG A CA 1
ATOM 718 C C . ARG A 1 93 ? 6.832 -13.099 18.654 1.00 87.31 93 ARG A C 1
ATOM 720 O O . ARG A 1 93 ? 6.765 -13.147 17.429 1.00 87.31 93 ARG A O 1
ATOM 727 N N . GLN A 1 94 ? 7.930 -12.708 19.291 1.00 88.25 94 GLN A N 1
ATOM 728 C CA . GLN A 1 94 ? 9.152 -12.309 18.598 1.00 88.25 94 GLN A CA 1
ATOM 729 C C . GLN A 1 94 ? 9.671 -13.431 17.690 1.00 88.25 94 GLN A C 1
ATOM 731 O O . GLN A 1 94 ? 9.987 -13.181 16.531 1.00 88.25 94 GLN A O 1
ATOM 736 N N . THR A 1 95 ? 9.668 -14.676 18.172 1.00 91.62 95 THR A N 1
ATOM 737 C CA . THR A 1 95 ? 10.077 -15.844 17.374 1.00 91.62 95 THR A CA 1
ATOM 738 C C . THR A 1 95 ? 9.190 -16.029 16.133 1.00 91.62 95 THR A C 1
ATOM 740 O O . THR A 1 95 ? 9.683 -16.346 15.050 1.00 91.62 95 THR A O 1
ATOM 743 N N . GLN A 1 96 ? 7.876 -15.800 16.256 1.00 92.44 96 GLN A N 1
ATOM 744 C CA . GLN A 1 96 ? 6.953 -15.850 15.113 1.00 92.44 96 GLN A CA 1
ATOM 745 C C . GLN A 1 96 ? 7.262 -14.756 14.084 1.00 92.44 96 GLN A C 1
ATOM 747 O O . GLN A 1 96 ? 7.243 -15.024 12.881 1.00 92.44 96 GLN A O 1
ATOM 752 N N . LEU A 1 97 ? 7.580 -13.545 14.547 1.00 95.00 97 LEU A N 1
ATOM 753 C CA . LEU A 1 97 ? 7.945 -12.420 13.685 1.00 95.00 97 LEU A CA 1
ATOM 754 C C . LEU A 1 97 ? 9.294 -12.646 12.992 1.00 95.00 97 LEU A C 1
ATOM 756 O O . LEU A 1 97 ? 9.407 -12.384 11.797 1.00 95.00 97 LEU A O 1
ATOM 760 N N . GLU A 1 98 ? 10.291 -13.204 13.684 1.00 95.50 98 GLU A N 1
ATOM 761 C CA . GLU A 1 98 ? 11.564 -13.611 13.071 1.00 95.50 98 GLU A CA 1
ATOM 762 C C . GLU A 1 98 ? 11.343 -14.657 11.973 1.00 95.50 98 GLU A C 1
ATOM 764 O O . GLU A 1 98 ? 11.880 -14.532 10.871 1.00 95.50 98 GLU A O 1
ATOM 769 N N . HIS A 1 99 ? 10.504 -15.663 12.233 1.00 94.19 99 HIS A N 1
ATOM 770 C CA . HIS A 1 99 ? 10.162 -16.670 11.232 1.00 94.19 99 HIS A CA 1
ATOM 771 C C . HIS A 1 99 ? 9.456 -16.048 10.015 1.00 94.19 99 HIS A C 1
ATOM 773 O O . HIS A 1 99 ? 9.808 -16.353 8.876 1.00 94.19 99 HIS A O 1
ATOM 779 N N . ALA A 1 100 ? 8.500 -15.141 10.236 1.00 93.56 100 ALA A N 1
ATOM 780 C CA . ALA A 1 100 ? 7.804 -14.431 9.162 1.00 93.56 100 ALA A CA 1
ATOM 781 C C . ALA A 1 100 ? 8.737 -13.512 8.347 1.00 93.56 100 ALA A C 1
ATOM 783 O O . ALA A 1 100 ? 8.552 -13.364 7.137 1.00 93.56 100 ALA A O 1
ATOM 784 N N . LEU A 1 101 ? 9.761 -12.935 8.984 1.00 94.75 101 LEU A N 1
ATOM 785 C CA . LEU A 1 101 ? 10.786 -12.111 8.340 1.00 94.75 101 LEU A CA 1
ATOM 786 C C . LEU A 1 101 ? 11.852 -12.924 7.604 1.00 94.75 101 LEU A C 1
ATOM 788 O O . LEU A 1 101 ? 12.489 -12.379 6.709 1.00 94.75 101 LEU A O 1
ATOM 792 N N . SER A 1 102 ? 12.069 -14.191 7.960 1.00 93.31 102 SER A N 1
ATOM 793 C CA . SER A 1 102 ? 13.232 -14.975 7.523 1.00 93.31 102 SER A CA 1
ATOM 794 C C . SER A 1 102 ? 13.433 -14.981 6.004 1.00 93.31 102 SER A C 1
ATOM 796 O O . SER A 1 102 ? 14.525 -14.658 5.533 1.00 93.31 102 SER A O 1
ATOM 798 N N . GLY A 1 103 ? 12.374 -15.260 5.236 1.00 91.62 103 GLY A N 1
ATOM 799 C CA . GLY A 1 103 ? 12.439 -15.284 3.771 1.00 91.62 103 GLY A CA 1
ATOM 800 C C . GLY A 1 103 ? 12.776 -13.919 3.165 1.00 91.62 103 GLY A C 1
ATOM 801 O O . GLY A 1 103 ? 13.653 -13.830 2.308 1.00 91.62 103 GLY A O 1
ATOM 802 N N . ILE A 1 104 ? 12.145 -12.855 3.675 1.00 92.38 104 ILE A N 1
ATOM 803 C CA . ILE A 1 104 ? 12.411 -11.474 3.251 1.00 92.38 104 ILE A CA 1
ATOM 804 C C . ILE A 1 104 ? 13.865 -11.130 3.589 1.00 92.38 104 ILE A C 1
ATOM 806 O O . ILE A 1 104 ? 14.653 -10.803 2.709 1.00 92.38 104 ILE A O 1
ATOM 810 N N . PHE A 1 105 ? 14.259 -11.281 4.855 1.00 94.81 105 PHE A N 1
ATOM 811 C CA . PHE A 1 105 ? 15.588 -10.940 5.358 1.00 94.81 105 PHE A CA 1
ATOM 812 C C . PHE A 1 105 ? 16.705 -11.684 4.620 1.00 94.81 105 PHE A C 1
ATOM 814 O O . PHE A 1 105 ? 17.747 -11.095 4.330 1.00 94.81 105 PHE A O 1
ATOM 821 N N . ALA A 1 106 ? 16.507 -12.958 4.271 1.00 94.50 106 ALA A N 1
ATOM 822 C CA . ALA A 1 106 ? 17.466 -13.739 3.492 1.00 94.50 106 ALA A CA 1
ATOM 823 C C . ALA A 1 106 ? 17.750 -13.103 2.122 1.00 94.50 106 ALA A C 1
ATOM 825 O O . ALA A 1 106 ? 18.918 -12.987 1.743 1.00 94.50 106 ALA A O 1
ATOM 826 N N . ALA A 1 107 ? 16.715 -12.604 1.446 1.00 94.88 107 ALA A N 1
ATOM 827 C CA . ALA A 1 107 ? 16.823 -11.966 0.140 1.00 94.88 107 ALA A CA 1
ATOM 828 C C . ALA A 1 107 ? 17.271 -10.495 0.187 1.00 94.88 107 ALA A C 1
ATOM 830 O O . ALA A 1 107 ? 17.619 -9.948 -0.849 1.00 94.88 107 ALA A O 1
ATOM 831 N N . LEU A 1 108 ? 17.346 -9.848 1.354 1.00 93.81 108 LEU A N 1
ATOM 832 C CA . LEU A 1 108 ? 17.782 -8.450 1.435 1.00 93.81 108 LEU A CA 1
ATOM 833 C C . LEU A 1 108 ? 19.306 -8.270 1.331 1.00 93.81 108 LEU A C 1
ATOM 835 O O . LEU A 1 108 ? 20.069 -9.140 1.782 1.00 93.81 108 LEU A O 1
ATOM 839 N N . PRO A 1 109 ? 19.767 -7.125 0.781 1.00 92.00 109 PRO A N 1
ATOM 840 C CA . PRO A 1 109 ? 21.172 -6.744 0.825 1.00 92.00 109 PRO A CA 1
ATOM 841 C C . PRO A 1 109 ? 21.608 -6.528 2.276 1.00 92.00 109 PRO A C 1
ATOM 843 O O . PRO A 1 109 ? 20.946 -5.821 3.036 1.00 92.00 109 PRO A O 1
ATOM 846 N N . LYS A 1 110 ? 22.729 -7.145 2.653 1.00 91.06 110 LYS A N 1
ATOM 847 C CA . LYS A 1 110 ? 23.278 -7.100 4.013 1.00 91.06 110 LYS A CA 1
ATOM 848 C C . LYS A 1 110 ? 24.601 -6.346 4.040 1.00 91.06 110 LYS A C 1
ATOM 850 O O . LYS A 1 110 ? 25.321 -6.293 3.041 1.00 91.06 110 LYS A O 1
ATOM 855 N N . THR A 1 111 ? 24.922 -5.791 5.198 1.00 89.12 111 THR A N 1
ATOM 856 C CA . THR A 1 111 ? 26.256 -5.282 5.532 1.00 89.12 111 THR A CA 1
ATOM 857 C C . THR A 1 111 ? 27.256 -6.434 5.696 1.00 89.12 111 THR A C 1
ATOM 859 O O . THR A 1 111 ? 26.893 -7.612 5.614 1.00 89.12 111 THR A O 1
ATOM 862 N N . ALA A 1 112 ? 28.529 -6.109 5.942 1.00 85.44 112 ALA A N 1
ATOM 863 C CA . ALA A 1 112 ? 29.554 -7.119 6.215 1.00 85.44 112 ALA A CA 1
ATOM 864 C C . ALA A 1 112 ? 29.263 -7.906 7.509 1.00 85.44 112 ALA A C 1
ATOM 866 O O . ALA A 1 112 ? 29.643 -9.068 7.631 1.00 85.44 112 ALA A O 1
ATOM 867 N N . GLU A 1 113 ? 28.540 -7.287 8.439 1.00 87.00 113 GLU A N 1
ATOM 868 C CA . GLU A 1 113 ? 28.128 -7.830 9.730 1.00 87.00 113 GLU A CA 1
ATOM 869 C C . GLU A 1 113 ? 26.843 -8.674 9.637 1.00 87.00 113 GLU A C 1
ATOM 871 O O . GLU A 1 113 ? 26.413 -9.262 10.627 1.00 87.00 113 GLU A O 1
ATOM 876 N N . GLY A 1 114 ? 26.222 -8.766 8.453 1.00 90.38 114 GLY A N 1
ATOM 877 C CA . GLY A 1 114 ? 24.995 -9.537 8.237 1.00 90.38 114 GLY A CA 1
ATOM 878 C C . GLY A 1 114 ? 23.708 -8.822 8.663 1.00 90.38 114 GLY A C 1
ATOM 879 O O . GLY A 1 114 ? 22.654 -9.454 8.720 1.00 90.38 114 GLY A O 1
ATOM 880 N N . THR A 1 115 ? 23.775 -7.522 8.943 1.00 92.38 115 THR A N 1
ATOM 881 C CA . THR A 1 115 ? 22.644 -6.651 9.304 1.00 92.38 115 THR A CA 1
ATOM 882 C C . THR A 1 115 ? 22.114 -5.889 8.084 1.00 92.38 115 THR A C 1
ATOM 884 O O . THR A 1 115 ? 22.712 -5.918 7.006 1.00 92.38 115 THR A O 1
ATOM 887 N N . VAL A 1 116 ? 20.981 -5.197 8.228 1.00 91.38 116 VAL A N 1
ATOM 888 C CA . VAL A 1 116 ? 20.391 -4.342 7.185 1.00 91.38 116 VAL A CA 1
ATOM 889 C C . VAL A 1 116 ? 20.396 -2.864 7.587 1.00 91.38 116 VAL A C 1
ATOM 891 O O . VAL A 1 116 ? 20.187 -2.525 8.751 1.00 91.38 116 VAL A O 1
ATOM 894 N N . ARG A 1 117 ? 20.635 -1.967 6.624 1.00 87.44 117 ARG A N 1
ATOM 895 C CA . ARG A 1 117 ? 20.598 -0.505 6.835 1.00 87.44 117 ARG A CA 1
ATOM 896 C C . ARG A 1 117 ? 19.162 0.033 6.911 1.00 87.44 117 ARG A C 1
ATOM 898 O O . ARG A 1 117 ? 18.219 -0.705 6.647 1.00 87.44 117 ARG A O 1
ATOM 905 N N . SER A 1 118 ? 19.005 1.320 7.236 1.00 82.38 118 SER A N 1
ATOM 906 C CA . SER A 1 118 ? 17.707 1.979 7.477 1.00 82.38 118 SER A CA 1
ATOM 907 C C . SER A 1 118 ? 16.666 1.750 6.366 1.00 82.38 118 SER A C 1
ATOM 909 O O . SER A 1 118 ? 15.577 1.250 6.643 1.00 82.38 118 SER A O 1
ATOM 911 N N . THR A 1 119 ? 17.001 2.032 5.100 1.00 80.00 119 THR A N 1
ATOM 912 C CA . THR A 1 119 ? 16.086 1.833 3.953 1.00 80.00 119 THR A CA 1
ATOM 913 C C . THR A 1 119 ? 15.648 0.379 3.801 1.00 80.00 119 THR A C 1
ATOM 915 O O . THR A 1 119 ? 14.465 0.078 3.651 1.00 80.00 119 THR A O 1
ATOM 918 N N . THR A 1 120 ? 16.610 -0.538 3.880 1.00 87.75 120 THR A N 1
ATOM 919 C CA . THR A 1 120 ? 16.393 -1.980 3.764 1.00 87.75 120 THR A CA 1
ATOM 920 C C . THR A 1 120 ? 15.557 -2.519 4.928 1.00 87.75 120 THR A C 1
ATOM 922 O O . THR A 1 120 ? 14.677 -3.352 4.723 1.00 87.75 120 THR A O 1
ATOM 925 N N . ALA A 1 121 ? 15.774 -2.005 6.140 1.00 88.62 121 ALA A N 1
ATOM 926 C CA . ALA A 1 121 ? 14.967 -2.304 7.318 1.00 88.62 121 ALA A CA 1
ATOM 927 C C . ALA A 1 121 ? 13.524 -1.801 7.173 1.00 88.62 121 ALA A C 1
ATOM 929 O O . ALA A 1 121 ? 12.584 -2.531 7.487 1.00 88.62 121 ALA A O 1
ATOM 930 N N . GLN A 1 122 ? 13.341 -0.577 6.667 1.00 83.56 122 GLN A N 1
ATOM 931 C CA . GLN A 1 122 ? 12.019 0.004 6.432 1.00 83.56 122 GLN A CA 1
ATOM 932 C C . GLN A 1 122 ? 11.220 -0.842 5.440 1.00 83.56 122 GLN A C 1
ATOM 934 O O . GLN A 1 122 ? 10.069 -1.178 5.707 1.00 83.56 122 GLN A O 1
ATOM 939 N N . TYR A 1 123 ? 11.846 -1.246 4.335 1.00 86.50 123 TYR A N 1
ATOM 940 C CA . TYR A 1 123 ? 11.239 -2.155 3.367 1.00 86.50 123 TYR A CA 1
ATOM 941 C C . TYR A 1 123 ? 10.887 -3.515 3.982 1.00 86.50 123 TYR A C 1
ATOM 943 O O . TYR A 1 123 ? 9.799 -4.029 3.735 1.00 86.50 123 TYR A O 1
ATOM 951 N N . ALA A 1 124 ? 11.772 -4.089 4.807 1.00 91.50 124 ALA A N 1
ATOM 952 C CA . ALA A 1 124 ? 11.528 -5.375 5.460 1.00 91.50 124 ALA A CA 1
ATOM 953 C C . ALA A 1 124 ? 10.279 -5.337 6.351 1.00 91.50 124 ALA A C 1
ATOM 955 O O . ALA A 1 124 ? 9.422 -6.214 6.253 1.00 91.50 124 ALA A O 1
ATOM 956 N N . LEU A 1 125 ? 10.160 -4.302 7.191 1.00 90.38 125 LEU A N 1
ATOM 957 C CA . LEU A 1 125 ? 8.994 -4.104 8.053 1.00 90.38 125 LEU A CA 1
ATOM 958 C C . LEU A 1 125 ? 7.743 -3.838 7.228 1.00 90.38 125 LEU A C 1
ATOM 960 O O . LEU A 1 125 ? 6.714 -4.460 7.466 1.00 90.38 125 LEU A O 1
ATOM 964 N N . HIS A 1 126 ? 7.840 -2.967 6.227 1.00 86.88 126 HIS A N 1
ATOM 965 C CA . HIS A 1 126 ? 6.733 -2.693 5.327 1.00 86.88 126 HIS A CA 1
ATOM 966 C C . HIS A 1 126 ? 6.174 -3.991 4.709 1.00 86.88 126 HIS A C 1
ATOM 968 O O . HIS A 1 126 ? 4.989 -4.290 4.852 1.00 86.88 126 HIS A O 1
ATOM 974 N N . ARG A 1 127 ? 7.045 -4.818 4.115 1.00 89.19 127 ARG A N 1
ATOM 975 C CA . ARG A 1 127 ? 6.672 -6.112 3.526 1.00 89.19 127 ARG A CA 1
ATOM 976 C C . ARG A 1 127 ? 6.131 -7.099 4.557 1.00 89.19 127 ARG A C 1
ATOM 978 O O . ARG A 1 127 ? 5.224 -7.860 4.230 1.00 89.19 127 ARG A O 1
ATOM 985 N N . LEU A 1 128 ? 6.651 -7.093 5.784 1.00 92.25 128 LEU A N 1
ATOM 986 C CA . LEU A 1 128 ? 6.141 -7.924 6.875 1.00 92.25 128 LEU A CA 1
ATOM 987 C C . LEU A 1 128 ? 4.692 -7.561 7.222 1.00 92.25 128 LEU A C 1
ATOM 989 O O . LEU A 1 128 ? 3.832 -8.439 7.213 1.00 92.25 128 LEU A O 1
ATOM 993 N N . PHE A 1 129 ? 4.411 -6.286 7.497 1.00 90.94 129 PHE A N 1
ATOM 994 C CA . PHE A 1 129 ? 3.085 -5.820 7.912 1.00 90.94 129 PHE A CA 1
ATOM 995 C C . PHE A 1 129 ? 2.052 -5.915 6.781 1.00 90.94 129 PHE A C 1
ATOM 997 O O . PHE A 1 129 ? 0.932 -6.380 7.011 1.00 90.94 129 PHE A O 1
ATOM 1004 N N . ALA A 1 130 ? 2.446 -5.602 5.543 1.00 87.38 130 ALA A N 1
ATOM 1005 C CA . ALA A 1 130 ? 1.612 -5.840 4.369 1.00 87.38 130 ALA A CA 1
ATOM 1006 C C . ALA A 1 130 ? 1.295 -7.339 4.216 1.00 87.38 130 ALA A C 1
ATOM 1008 O O . ALA A 1 130 ? 0.135 -7.719 4.047 1.00 87.38 130 ALA A O 1
ATOM 1009 N N . ARG A 1 131 ? 2.304 -8.215 4.362 1.00 87.94 131 ARG A N 1
ATOM 1010 C CA . ARG A 1 131 ? 2.121 -9.670 4.264 1.00 87.94 131 ARG A CA 1
ATOM 1011 C C . ARG A 1 131 ? 1.279 -10.234 5.392 1.00 87.94 131 ARG A C 1
ATOM 1013 O O . ARG A 1 131 ? 0.556 -11.181 5.106 1.00 87.94 131 ARG A O 1
ATOM 1020 N N . LEU A 1 132 ? 1.397 -9.755 6.633 1.00 88.69 132 LEU A N 1
ATOM 1021 C CA . LEU A 1 132 ? 0.709 -10.310 7.809 1.00 88.69 132 LEU A CA 1
ATOM 1022 C C . LEU A 1 132 ? -0.717 -9.781 7.986 1.00 88.69 132 LEU A C 1
ATOM 1024 O O . LEU A 1 132 ? -1.601 -10.572 8.321 1.00 88.69 132 LEU A O 1
ATOM 1028 N N . TYR A 1 133 ? -0.952 -8.503 7.698 1.00 88.44 133 TYR A N 1
ATOM 1029 C CA . TYR A 1 133 ? -2.211 -7.839 8.052 1.00 88.44 133 TYR A CA 1
ATOM 1030 C C . TYR A 1 133 ? -2.837 -7.028 6.917 1.00 88.44 133 TYR A C 1
ATOM 1032 O O . TYR A 1 133 ? -3.990 -6.618 7.016 1.00 88.44 133 TYR A O 1
ATOM 1040 N N . GLY A 1 134 ? -2.106 -6.797 5.822 1.00 86.62 134 GLY A N 1
ATOM 1041 C CA . GLY A 1 134 ? -2.521 -5.844 4.788 1.00 86.62 134 GLY A CA 1
ATOM 1042 C C . GLY A 1 134 ? -2.320 -4.384 5.206 1.00 86.62 134 GLY A C 1
ATOM 1043 O O . GLY A 1 134 ? -2.937 -3.491 4.636 1.00 86.62 134 GLY A O 1
ATOM 1044 N N . TRP A 1 135 ? -1.471 -4.125 6.205 1.00 86.88 135 TRP A N 1
ATOM 1045 C CA . TRP A 1 135 ? -1.205 -2.772 6.688 1.00 86.88 135 TRP A CA 1
ATOM 1046 C C . TRP A 1 135 ? -0.137 -2.072 5.847 1.00 86.88 135 TRP A C 1
ATOM 1048 O O . TRP A 1 135 ? 0.937 -2.618 5.591 1.00 86.88 135 TRP A O 1
ATOM 1058 N N . GLN A 1 136 ? -0.421 -0.826 5.485 1.00 81.38 136 GLN A N 1
ATOM 1059 C CA . GLN A 1 136 ? 0.522 0.122 4.906 1.00 81.38 136 GLN A CA 1
ATOM 1060 C C . GLN A 1 136 ? 0.945 1.099 6.002 1.00 81.38 136 GLN A C 1
ATOM 1062 O O . GLN A 1 136 ? 0.175 1.959 6.420 1.00 81.38 136 GLN A O 1
ATOM 1067 N N . LEU A 1 137 ? 2.152 0.932 6.532 1.00 77.88 137 LEU A N 1
ATOM 1068 C CA . LEU A 1 137 ? 2.693 1.820 7.562 1.00 77.88 137 LEU A CA 1
ATOM 1069 C C . LEU A 1 137 ? 2.812 3.270 7.037 1.00 77.88 137 LEU A C 1
ATOM 1071 O O . LEU A 1 137 ? 3.272 3.483 5.919 1.00 77.88 137 LEU A O 1
ATOM 1075 N N . TYR A 1 138 ? 2.463 4.303 7.811 1.00 67.94 138 TYR A N 1
ATOM 1076 C CA . TYR A 1 138 ? 2.718 5.676 7.331 1.00 67.94 138 TYR A CA 1
ATOM 1077 C C . TYR A 1 138 ? 4.212 5.901 7.072 1.00 67.94 138 TYR A C 1
ATOM 1079 O O . TYR A 1 138 ? 5.056 5.183 7.601 1.00 67.94 138 TYR A O 1
ATOM 1087 N N . GLY A 1 139 ? 4.557 6.878 6.230 1.00 54.06 139 GLY A N 1
ATOM 1088 C CA . GLY A 1 139 ? 5.952 7.247 5.967 1.00 54.06 139 GLY A CA 1
ATOM 1089 C C . GLY A 1 139 ? 6.758 6.239 5.138 1.00 54.06 139 GLY A C 1
ATOM 1090 O O . GLY A 1 139 ? 7.940 6.483 4.896 1.00 54.06 139 GLY A O 1
ATOM 1091 N N . HIS A 1 140 ? 6.156 5.142 4.660 1.00 50.12 140 HIS A N 1
ATOM 1092 C CA . HIS A 1 140 ? 6.691 4.405 3.517 1.00 50.12 140 HIS A CA 1
ATOM 1093 C C . HIS A 1 140 ? 6.015 4.921 2.242 1.00 50.12 140 HIS A C 1
ATOM 1095 O O . HIS A 1 140 ? 4.796 5.028 2.165 1.00 50.12 140 HIS A O 1
ATOM 1101 N N . SER A 1 141 ? 6.798 5.209 1.208 1.00 40.88 141 SER A N 1
ATOM 1102 C CA . SER A 1 141 ? 6.275 5.172 -0.154 1.00 40.88 141 SER A CA 1
ATOM 1103 C C . SER A 1 141 ? 6.734 3.862 -0.765 1.00 40.88 141 SER A C 1
ATOM 1105 O O . SER A 1 141 ? 7.932 3.609 -0.874 1.00 40.88 141 SER A O 1
ATOM 1107 N N . LEU A 1 142 ? 5.775 3.019 -1.141 1.00 38.78 142 LEU A N 1
ATOM 1108 C CA . LEU A 1 142 ? 6.024 1.802 -1.916 1.00 38.78 142 LEU A CA 1
ATOM 1109 C C . LEU A 1 142 ? 6.468 2.099 -3.357 1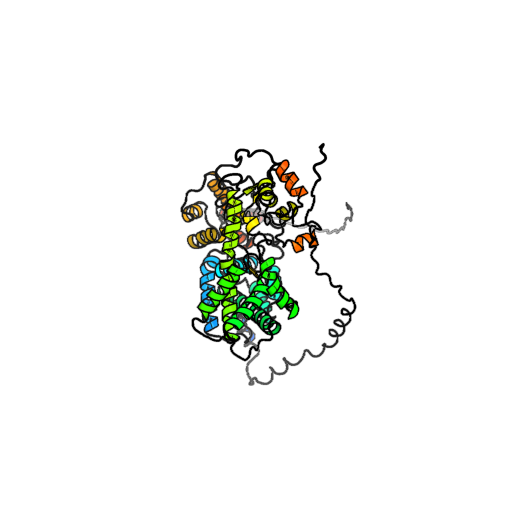.00 38.78 142 LEU A C 1
ATOM 1111 O O . LEU A 1 142 ? 6.983 1.214 -4.031 1.00 38.78 142 LEU A O 1
ATOM 1115 N N . SER A 1 143 ? 6.299 3.338 -3.829 1.00 37.72 143 SER A N 1
ATOM 1116 C CA . SER A 1 143 ? 6.569 3.724 -5.217 1.00 37.72 143 SER A CA 1
ATOM 1117 C C . SER A 1 143 ? 7.921 4.420 -5.397 1.00 37.72 143 SER A C 1
ATOM 1119 O O . SER A 1 143 ? 8.083 5.227 -6.308 1.00 37.72 143 SER A O 1
ATOM 1121 N N . GLY A 1 144 ? 8.890 4.154 -4.515 1.00 36.09 144 GLY A N 1
ATOM 1122 C CA . GLY A 1 144 ? 10.231 4.718 -4.653 1.00 36.09 144 GLY A CA 1
ATOM 1123 C C . GLY A 1 144 ? 10.263 6.243 -4.565 1.00 36.09 144 GLY A C 1
ATOM 1124 O O . GLY A 1 144 ? 11.176 6.832 -5.108 1.00 36.09 144 GLY A O 1
ATOM 1125 N N . SER A 1 145 ? 9.303 6.911 -3.914 1.00 33.38 145 SER A N 1
ATOM 1126 C CA . SER A 1 145 ? 9.240 8.384 -3.862 1.00 33.38 145 SER A CA 1
ATOM 1127 C C . SER A 1 145 ? 9.785 9.014 -2.573 1.00 33.38 145 SER A C 1
ATOM 1129 O O . SER A 1 145 ? 9.490 10.173 -2.292 1.00 33.38 145 SER A O 1
ATOM 1131 N N . ILE A 1 146 ? 10.620 8.302 -1.805 1.00 36.34 146 ILE A N 1
ATOM 1132 C CA . ILE A 1 146 ? 11.427 8.935 -0.750 1.00 36.34 146 ILE A CA 1
ATOM 1133 C C . ILE A 1 146 ? 12.828 9.197 -1.312 1.00 36.34 146 ILE A C 1
ATOM 1135 O O . ILE A 1 146 ? 13.537 8.236 -1.612 1.00 36.34 146 ILE A O 1
ATOM 1139 N N . PRO A 1 147 ? 13.267 10.466 -1.421 1.00 28.50 147 PRO A N 1
ATOM 1140 C CA . PRO A 1 147 ? 14.639 10.789 -1.778 1.00 28.50 147 PRO A CA 1
ATOM 1141 C C . PRO A 1 147 ? 15.625 10.032 -0.876 1.00 28.50 147 PRO A C 1
ATOM 1143 O O . PRO A 1 147 ? 15.606 10.168 0.347 1.00 28.50 147 PRO A O 1
ATOM 1146 N N . VAL A 1 148 ? 16.529 9.263 -1.486 1.00 34.06 148 VAL A N 1
ATOM 1147 C CA . VAL A 1 148 ? 17.545 8.423 -0.811 1.00 34.06 148 VAL A CA 1
ATOM 1148 C C . VAL A 1 148 ? 18.406 9.217 0.195 1.00 34.06 148 VAL A C 1
ATOM 1150 O O . VAL A 1 148 ? 18.944 8.653 1.145 1.00 34.06 148 VAL A O 1
ATOM 1153 N N . ASN A 1 149 ? 18.464 10.546 0.064 1.00 27.38 149 ASN A N 1
ATOM 1154 C CA . ASN A 1 149 ? 19.220 11.442 0.945 1.00 27.38 149 ASN A CA 1
ATOM 1155 C C . ASN A 1 149 ? 18.570 11.704 2.324 1.00 27.38 149 ASN A C 1
ATOM 1157 O O . ASN A 1 149 ? 19.181 12.381 3.148 1.00 27.38 149 ASN A O 1
ATOM 1161 N N . THR A 1 150 ? 17.365 11.188 2.601 1.00 33.06 150 THR A N 1
ATOM 1162 C CA . THR A 1 150 ? 16.675 11.316 3.908 1.00 33.06 150 THR A CA 1
ATOM 1163 C C . THR A 1 150 ? 16.443 9.978 4.625 1.00 33.06 150 THR A C 1
ATOM 1165 O O . THR A 1 150 ? 15.742 9.925 5.634 1.00 33.06 150 THR A O 1
ATOM 1168 N N . ALA A 1 151 ? 17.030 8.889 4.126 1.00 41.28 151 ALA A N 1
ATOM 1169 C CA . ALA A 1 151 ? 16.778 7.516 4.567 1.00 41.28 151 ALA A CA 1
ATOM 1170 C C . ALA A 1 151 ? 17.088 7.209 6.046 1.00 41.28 151 ALA A C 1
ATOM 1172 O O . ALA A 1 151 ? 16.334 6.475 6.688 1.00 41.28 151 ALA A O 1
ATOM 1173 N N . ASP A 1 152 ? 18.158 7.773 6.611 1.00 37.44 152 ASP A N 1
ATOM 1174 C CA . ASP A 1 152 ? 18.487 7.589 8.037 1.00 37.44 152 ASP A CA 1
ATOM 1175 C C . ASP A 1 152 ? 17.476 8.298 8.954 1.00 37.44 152 ASP A C 1
ATOM 1177 O O . ASP A 1 152 ? 17.296 7.925 10.113 1.00 37.44 152 ASP A O 1
ATOM 1181 N N . SER A 1 153 ? 16.749 9.276 8.406 1.00 43.94 153 SER A N 1
ATOM 1182 C CA . SER A 1 153 ? 15.710 10.025 9.101 1.00 43.94 153 SER A CA 1
ATOM 1183 C C . SER A 1 153 ? 14.309 9.456 8.861 1.00 43.94 153 SER A C 1
ATOM 1185 O O . SER A 1 153 ? 13.451 9.667 9.698 1.00 43.94 153 SER A O 1
ATOM 1187 N N . ALA A 1 154 ? 14.028 8.707 7.791 1.00 48.22 154 ALA A N 1
ATOM 1188 C CA . ALA A 1 154 ? 12.655 8.295 7.456 1.00 48.22 154 ALA A CA 1
ATOM 1189 C C . ALA A 1 154 ? 12.020 7.346 8.496 1.00 48.22 154 ALA A C 1
ATOM 1191 O O . ALA A 1 154 ? 10.913 7.607 8.965 1.00 48.22 154 ALA A O 1
ATOM 1192 N N . MET A 1 155 ? 12.725 6.292 8.929 1.00 49.09 155 MET A N 1
ATOM 1193 C CA . MET A 1 155 ? 12.218 5.370 9.962 1.00 49.09 155 MET A CA 1
ATOM 1194 C C . MET A 1 155 ? 12.087 6.065 11.332 1.00 49.09 155 MET A C 1
ATOM 1196 O O . MET A 1 155 ? 11.099 5.876 12.045 1.00 49.09 155 MET A O 1
ATOM 1200 N N . LEU A 1 156 ? 13.058 6.917 11.676 1.00 49.38 156 LEU A N 1
ATOM 1201 C CA . LEU A 1 156 ? 13.108 7.634 12.952 1.00 49.38 156 LEU A CA 1
ATOM 1202 C C . LEU A 1 156 ? 12.103 8.801 13.021 1.00 49.38 156 LEU A C 1
ATOM 1204 O O . LEU A 1 156 ? 11.546 9.067 14.080 1.00 49.38 156 LEU A O 1
ATOM 1208 N N . LEU A 1 157 ? 11.831 9.472 11.901 1.00 46.78 157 LEU A N 1
ATOM 1209 C CA . LEU A 1 157 ? 10.826 10.535 11.794 1.00 46.78 157 LEU A CA 1
ATOM 1210 C C . LEU A 1 157 ? 9.405 9.966 11.791 1.00 46.78 157 LEU A C 1
ATOM 1212 O O . LEU A 1 157 ? 8.510 10.570 12.371 1.00 46.78 157 LEU A O 1
ATOM 1216 N N . THR A 1 158 ? 9.206 8.801 11.175 1.00 54.19 158 THR A N 1
ATOM 1217 C CA . THR A 1 158 ? 7.883 8.177 11.058 1.00 54.19 158 THR A CA 1
ATOM 1218 C C . THR A 1 158 ? 7.449 7.523 12.368 1.00 54.19 158 THR A C 1
ATOM 1220 O O . THR A 1 158 ? 6.370 7.803 12.886 1.00 54.19 158 THR A O 1
ATOM 1223 N N . PHE A 1 159 ? 8.303 6.664 12.928 1.00 55.50 159 PHE A N 1
ATOM 1224 C CA . PHE A 1 159 ? 7.982 5.892 14.126 1.00 55.50 159 PHE A CA 1
ATOM 1225 C C . PHE A 1 159 ? 8.645 6.451 15.377 1.00 55.50 159 PHE A C 1
ATOM 1227 O O . PHE A 1 159 ? 8.016 6.519 16.429 1.00 55.50 159 PHE A O 1
ATOM 1234 N N . GLY A 1 160 ? 9.890 6.916 15.268 1.00 53.34 160 GLY A N 1
ATOM 1235 C CA . GLY A 1 160 ? 10.662 7.408 16.412 1.00 53.34 160 GLY A CA 1
ATOM 1236 C C . GLY A 1 160 ? 10.057 8.637 17.101 1.00 53.34 160 GLY A C 1
ATOM 1237 O O . GLY A 1 160 ? 10.275 8.815 18.297 1.00 53.34 160 GLY A O 1
ATOM 1238 N N . ALA A 1 161 ? 9.256 9.448 16.398 1.00 57.59 161 ALA A N 1
ATOM 1239 C CA . ALA A 1 161 ? 8.508 10.559 16.996 1.00 57.59 161 ALA A CA 1
ATOM 1240 C C . ALA A 1 161 ? 7.322 10.097 17.866 1.00 57.59 161 ALA A C 1
ATOM 1242 O O . ALA A 1 161 ? 6.923 10.808 18.786 1.00 57.59 161 ALA A O 1
ATOM 1243 N N . LYS A 1 162 ? 6.761 8.916 17.574 1.00 64.62 162 LYS A N 1
ATOM 1244 C CA . LYS A 1 162 ? 5.626 8.325 18.302 1.00 64.62 162 LYS A CA 1
ATOM 1245 C C . LYS A 1 162 ? 6.049 7.217 19.275 1.00 64.62 162 LYS A C 1
ATOM 1247 O O . LYS A 1 162 ? 5.234 6.765 20.071 1.00 64.62 162 LYS A O 1
ATOM 1252 N N . MET A 1 163 ? 7.305 6.778 19.212 1.00 74.44 163 MET A N 1
ATOM 1253 C CA . MET A 1 163 ? 7.908 5.806 20.123 1.00 74.44 163 MET A CA 1
ATOM 1254 C C . MET A 1 163 ? 8.450 6.482 21.387 1.00 74.44 163 MET A C 1
ATOM 1256 O O . MET A 1 163 ? 8.751 7.676 21.410 1.00 74.44 163 MET A O 1
ATOM 1260 N N . SER A 1 164 ? 8.624 5.698 22.455 1.00 77.44 164 SER A N 1
ATOM 1261 C CA . SER A 1 164 ? 9.295 6.192 23.662 1.00 77.44 164 SER A CA 1
ATOM 1262 C C . SER A 1 164 ? 10.735 6.630 23.361 1.00 77.44 164 SER A C 1
ATOM 1264 O O . SER A 1 164 ? 11.422 6.029 22.531 1.00 77.44 164 SER A O 1
ATOM 1266 N N . SER A 1 165 ? 11.237 7.623 24.103 1.00 79.06 165 SER A N 1
ATOM 1267 C CA . SER A 1 165 ? 12.613 8.129 23.956 1.00 79.06 165 SER A CA 1
ATOM 1268 C C . SER A 1 165 ? 13.669 7.024 24.033 1.00 79.06 165 SER A C 1
ATOM 1270 O O . SER A 1 165 ? 14.693 7.092 23.358 1.00 79.06 165 SER A O 1
ATOM 1272 N N . ASN A 1 166 ? 13.402 5.988 24.832 1.00 81.62 166 ASN A N 1
ATOM 1273 C CA . ASN A 1 166 ? 14.284 4.841 25.006 1.00 81.62 166 ASN A CA 1
ATOM 1274 C C . ASN A 1 166 ? 14.379 3.992 23.732 1.00 81.62 166 ASN A C 1
ATOM 1276 O O . ASN A 1 166 ? 15.479 3.613 23.335 1.00 8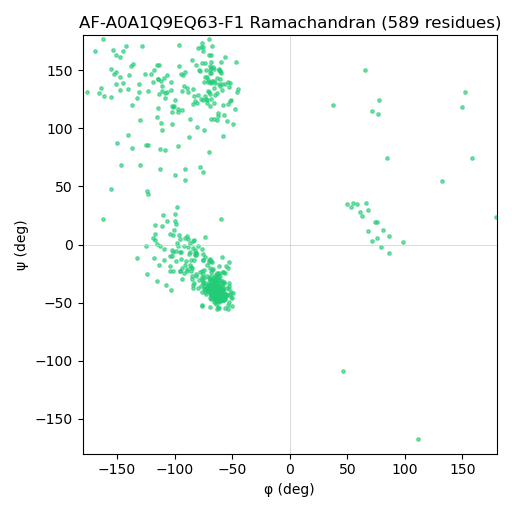1.62 166 ASN A O 1
ATOM 1280 N N . VAL A 1 167 ? 13.244 3.710 23.084 1.00 80.12 167 VAL A N 1
ATOM 1281 C CA . VAL A 1 167 ? 13.201 2.940 21.830 1.00 80.12 167 VAL A CA 1
ATOM 1282 C C . VAL A 1 167 ? 13.856 3.736 20.706 1.00 80.12 167 VAL A C 1
ATOM 1284 O O . VAL A 1 167 ? 14.679 3.195 19.973 1.00 80.12 167 VAL A O 1
ATOM 1287 N N . THR A 1 168 ? 13.576 5.036 20.620 1.00 78.56 168 THR A N 1
ATOM 1288 C CA . THR A 1 168 ? 14.183 5.922 19.619 1.00 78.56 168 THR A CA 1
ATOM 1289 C C . THR A 1 168 ? 15.701 6.011 19.790 1.00 78.56 168 THR A C 1
ATOM 1291 O O . THR A 1 168 ? 16.439 5.925 18.808 1.00 78.56 168 THR A O 1
ATOM 1294 N N . GLN A 1 169 ? 16.192 6.111 21.030 1.00 82.38 169 GLN A N 1
ATOM 1295 C CA . GLN A 1 169 ? 17.627 6.106 21.319 1.00 82.38 169 GLN A CA 1
ATOM 1296 C C . GLN A 1 169 ? 18.280 4.758 20.980 1.00 82.38 169 GLN A C 1
ATOM 1298 O O . GLN A 1 169 ? 19.366 4.735 20.401 1.00 82.38 169 GLN A O 1
ATOM 1303 N N . TRP A 1 170 ? 17.623 3.643 21.312 1.00 85.44 170 TRP A N 1
ATOM 1304 C CA . TRP A 1 170 ? 18.097 2.302 20.968 1.00 85.44 170 TRP A CA 1
ATOM 1305 C C . TRP A 1 170 ? 18.182 2.100 19.450 1.00 85.44 170 TRP A C 1
ATOM 1307 O O . TRP A 1 170 ? 19.217 1.661 18.946 1.00 85.44 170 TRP A O 1
ATOM 1317 N N . LEU A 1 171 ? 17.139 2.494 18.714 1.00 83.19 171 LEU A N 1
ATOM 1318 C CA . LEU A 1 171 ? 17.094 2.405 17.256 1.00 83.19 171 LEU A CA 1
ATOM 1319 C C . LEU A 1 171 ? 18.203 3.250 16.622 1.00 83.19 171 LEU A C 1
ATOM 1321 O O . LEU A 1 171 ? 18.921 2.774 15.744 1.00 83.19 171 LEU A O 1
ATOM 1325 N N . HIS A 1 172 ? 18.390 4.480 17.106 1.00 81.88 172 HIS A N 1
ATOM 1326 C CA . HIS A 1 172 ? 19.454 5.360 16.632 1.00 81.88 172 HIS A CA 1
ATOM 1327 C C . HIS A 1 172 ? 20.848 4.756 16.855 1.00 81.88 172 HIS A C 1
ATOM 1329 O O . HIS A 1 172 ? 21.693 4.802 15.958 1.00 81.88 172 HIS A O 1
ATOM 1335 N N . ALA A 1 173 ? 21.083 4.144 18.022 1.00 84.44 173 ALA A N 1
ATOM 1336 C CA . ALA A 1 173 ? 22.345 3.477 18.323 1.00 84.44 173 ALA A CA 1
ATOM 1337 C C . ALA A 1 173 ? 22.611 2.302 17.368 1.00 84.44 173 ALA A C 1
ATOM 1339 O O . ALA A 1 173 ? 23.705 2.211 16.822 1.00 84.44 173 ALA A O 1
ATOM 1340 N N . ARG A 1 174 ? 21.612 1.449 17.101 1.00 83.06 174 ARG A N 1
ATOM 1341 C CA . ARG A 1 174 ? 21.736 0.317 16.163 1.00 83.06 174 ARG A CA 1
ATOM 1342 C C . ARG A 1 174 ? 21.996 0.755 14.725 1.00 83.06 174 ARG A C 1
ATOM 1344 O O . ARG A 1 174 ? 22.881 0.215 14.068 1.00 83.06 174 ARG A O 1
ATOM 1351 N N . LEU A 1 175 ? 21.259 1.754 14.244 1.00 81.56 175 LEU A N 1
ATOM 1352 C CA . LEU A 1 175 ? 21.457 2.290 12.895 1.00 81.56 175 LEU A CA 1
ATOM 1353 C C . LEU A 1 175 ? 22.842 2.937 12.736 1.00 81.56 175 LEU A C 1
ATOM 1355 O O . LEU A 1 175 ? 23.433 2.843 11.663 1.00 81.56 175 LEU A O 1
ATOM 1359 N N . SER A 1 176 ? 23.387 3.517 13.810 1.00 80.19 176 SER A N 1
ATOM 1360 C CA . SER A 1 176 ? 24.757 4.050 13.835 1.00 80.19 176 SER A CA 1
ATOM 1361 C C . SER A 1 176 ? 25.834 2.956 13.913 1.00 80.19 176 SER A C 1
ATOM 1363 O O . SER A 1 176 ? 26.938 3.153 13.414 1.00 80.19 176 SER A O 1
ATOM 1365 N N . ASP A 1 177 ? 25.520 1.806 14.517 1.00 76.12 177 ASP A N 1
ATOM 1366 C CA . ASP A 1 177 ? 26.440 0.692 14.810 1.00 76.12 177 ASP A CA 1
ATOM 1367 C C . ASP A 1 177 ? 26.377 -0.440 13.762 1.00 76.12 177 ASP A C 1
ATOM 1369 O O . ASP A 1 177 ? 26.540 -1.619 14.063 1.00 76.12 177 ASP A O 1
ATOM 1373 N N . GLY A 1 178 ? 26.105 -0.091 12.502 1.00 77.75 178 GLY A N 1
ATOM 1374 C CA . GLY A 1 178 ? 26.164 -1.038 11.385 1.00 77.75 178 GLY A CA 1
ATOM 1375 C C . GLY A 1 178 ? 24.827 -1.643 10.955 1.00 77.75 178 GLY A C 1
ATOM 1376 O O . GLY A 1 178 ? 24.814 -2.422 10.008 1.00 77.75 178 GLY A O 1
ATOM 1377 N N . GLY A 1 179 ? 23.693 -1.269 11.554 1.00 88.06 179 GLY A N 1
ATOM 1378 C CA . GLY A 1 179 ? 22.351 -1.631 11.077 1.00 88.06 179 GLY A CA 1
ATOM 137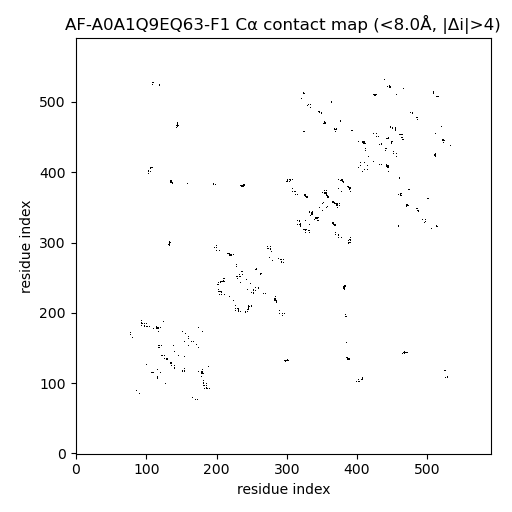9 C C . GLY A 1 179 ? 21.593 -2.599 11.989 1.00 88.06 179 GLY A C 1
ATOM 1380 O O . GLY A 1 179 ? 21.964 -2.830 13.135 1.00 88.06 179 GLY A O 1
ATOM 1381 N N . LEU A 1 180 ? 20.492 -3.152 11.478 1.00 91.50 180 LEU A N 1
ATOM 1382 C CA . LEU A 1 180 ? 19.549 -3.979 12.233 1.00 91.50 180 LEU A CA 1
ATOM 1383 C C . LEU A 1 180 ? 19.675 -5.458 11.854 1.00 91.50 180 LEU A C 1
ATOM 1385 O O . LEU A 1 180 ? 19.679 -5.814 10.675 1.00 91.50 180 LEU A O 1
ATOM 1389 N N . SER A 1 181 ? 19.770 -6.330 12.855 1.00 94.12 181 SER A N 1
ATOM 1390 C CA . SER A 1 181 ? 19.644 -7.779 12.668 1.00 94.12 181 SER A CA 1
ATOM 1391 C C . SER A 1 181 ? 18.178 -8.191 12.487 1.00 94.12 181 SER A C 1
ATOM 1393 O O . SER A 1 181 ? 17.263 -7.401 12.725 1.00 94.12 181 SER A O 1
ATOM 1395 N N . ILE A 1 182 ? 17.929 -9.450 12.112 1.00 95.31 182 ILE A N 1
ATOM 1396 C CA . ILE A 1 182 ? 16.562 -9.995 12.059 1.00 95.31 182 ILE A CA 1
ATOM 1397 C C . ILE A 1 182 ? 15.855 -9.914 13.421 1.00 95.31 182 ILE A C 1
ATOM 1399 O O . ILE A 1 182 ? 14.670 -9.597 13.481 1.00 95.31 182 ILE A O 1
ATOM 1403 N N . THR A 1 183 ? 16.598 -10.113 14.510 1.00 94.56 183 THR A N 1
ATOM 1404 C CA . THR A 1 183 ? 16.093 -10.008 15.882 1.00 94.56 183 THR A CA 1
ATOM 1405 C C . THR A 1 183 ? 15.734 -8.571 16.241 1.00 94.56 183 THR A C 1
ATOM 1407 O O . THR A 1 183 ? 14.690 -8.332 16.850 1.00 94.56 183 THR A O 1
ATOM 1410 N N . ASP A 1 184 ? 16.547 -7.595 15.822 1.00 92.69 184 ASP A N 1
ATOM 1411 C CA . ASP A 1 184 ? 16.223 -6.180 16.020 1.00 92.69 184 ASP A CA 1
ATOM 1412 C C . ASP A 1 184 ? 14.965 -5.789 15.217 1.00 92.69 184 ASP A C 1
ATOM 1414 O O . ASP A 1 184 ? 14.094 -5.098 15.744 1.00 92.69 184 ASP A O 1
ATOM 1418 N N . LEU A 1 185 ? 14.819 -6.278 13.975 1.00 92.94 185 LEU A N 1
ATOM 1419 C CA . LEU A 1 185 ? 13.620 -6.055 13.154 1.00 92.94 185 LEU A CA 1
ATOM 1420 C C . LEU A 1 185 ? 12.365 -6.679 13.772 1.00 92.94 185 LEU A C 1
ATOM 1422 O O . LEU A 1 185 ? 11.328 -6.025 13.823 1.00 92.94 185 LEU A O 1
ATOM 1426 N N . ALA A 1 186 ? 12.446 -7.917 14.263 1.00 94.38 186 ALA A N 1
ATOM 1427 C CA . ALA A 1 186 ? 11.326 -8.581 14.926 1.00 94.38 186 ALA A CA 1
ATOM 1428 C C . ALA A 1 186 ? 10.928 -7.870 16.228 1.00 94.38 186 ALA A C 1
ATOM 1430 O O . ALA A 1 186 ? 9.742 -7.736 16.522 1.00 94.38 186 ALA A O 1
ATOM 1431 N N . THR A 1 187 ? 11.908 -7.354 16.975 1.00 91.38 187 THR A N 1
ATOM 1432 C CA . THR A 1 187 ? 11.661 -6.526 18.166 1.00 91.38 187 THR A CA 1
ATOM 1433 C C . THR A 1 187 ? 10.927 -5.240 17.790 1.00 91.38 187 THR A C 1
ATOM 1435 O O . THR A 1 187 ? 9.931 -4.890 18.419 1.00 91.38 187 THR A O 1
ATOM 1438 N N . LEU A 1 188 ? 11.383 -4.553 16.739 1.00 88.94 188 LEU A N 1
ATOM 1439 C CA . LEU A 1 188 ? 10.754 -3.324 16.259 1.00 88.94 188 LEU A CA 1
ATOM 1440 C C . LEU A 1 188 ? 9.333 -3.576 15.733 1.00 88.94 188 LEU A C 1
ATOM 1442 O O . LEU A 1 188 ? 8.433 -2.793 16.023 1.00 88.94 188 LEU A O 1
ATOM 1446 N N . ALA A 1 189 ? 9.111 -4.690 15.030 1.00 91.12 189 ALA A N 1
ATOM 1447 C CA . ALA A 1 189 ? 7.782 -5.115 14.604 1.00 91.12 189 ALA A CA 1
ATOM 1448 C C . ALA A 1 189 ? 6.855 -5.373 15.804 1.00 91.12 189 ALA A C 1
ATOM 1450 O O . ALA A 1 189 ? 5.744 -4.857 15.827 1.00 91.12 189 ALA A O 1
ATOM 1451 N N . ALA A 1 190 ? 7.323 -6.080 16.837 1.00 91.56 190 ALA A N 1
ATOM 1452 C CA . ALA A 1 190 ? 6.533 -6.320 18.046 1.00 91.56 190 ALA A CA 1
ATOM 1453 C C . ALA A 1 190 ? 6.154 -5.016 18.772 1.00 91.56 190 ALA A C 1
ATOM 1455 O O . ALA A 1 190 ? 5.047 -4.899 19.284 1.00 91.56 190 ALA A O 1
ATOM 1456 N N . ILE A 1 191 ? 7.053 -4.025 18.798 1.00 88.06 191 ILE A N 1
ATOM 1457 C CA . ILE A 1 191 ? 6.763 -2.697 19.364 1.00 88.06 191 ILE A CA 1
ATOM 1458 C C . ILE A 1 191 ? 5.670 -1.986 18.555 1.00 88.06 191 ILE A C 1
ATOM 1460 O O . ILE A 1 191 ? 4.772 -1.390 19.140 1.00 88.06 191 ILE A O 1
ATOM 1464 N N . ILE A 1 192 ? 5.726 -2.050 17.221 1.00 87.06 192 ILE A N 1
ATOM 1465 C CA . ILE A 1 192 ? 4.698 -1.448 16.359 1.00 87.06 192 ILE A CA 1
ATOM 1466 C C . ILE A 1 192 ? 3.339 -2.138 16.567 1.00 87.06 192 ILE A C 1
ATOM 1468 O O . ILE A 1 192 ? 2.335 -1.440 16.666 1.00 87.06 192 ILE A O 1
ATOM 1472 N N . GLU A 1 193 ? 3.300 -3.472 16.680 1.00 89.31 193 GLU A N 1
ATOM 1473 C CA . GLU A 1 193 ? 2.068 -4.218 17.001 1.00 89.31 193 GLU A CA 1
ATOM 1474 C C . GLU A 1 193 ? 1.467 -3.771 18.340 1.00 89.31 193 GLU A C 1
ATOM 1476 O O . GLU A 1 193 ? 0.282 -3.453 18.404 1.00 89.31 193 GLU A O 1
ATOM 1481 N N . GLU A 1 194 ? 2.296 -3.669 19.382 1.00 88.00 194 GLU A N 1
ATOM 1482 C CA . GLU A 1 194 ? 1.882 -3.226 20.720 1.00 88.00 194 GLU A CA 1
ATOM 1483 C C . GLU A 1 194 ? 1.282 -1.808 20.678 1.00 88.00 194 GLU A C 1
ATOM 1485 O O . GLU A 1 194 ? 0.198 -1.576 21.208 1.00 88.00 194 GLU A O 1
ATOM 1490 N N . MET A 1 195 ? 1.921 -0.878 19.959 1.00 86.88 195 MET A N 1
ATOM 1491 C CA . MET A 1 195 ? 1.424 0.496 19.792 1.00 86.88 195 MET A CA 1
ATOM 1492 C C . MET A 1 195 ? 0.090 0.564 19.034 1.00 86.88 195 MET A C 1
ATOM 1494 O O . MET A 1 195 ? -0.773 1.379 19.365 1.00 86.88 195 MET A O 1
ATOM 1498 N N . VAL A 1 196 ? -0.095 -0.286 18.020 1.00 87.62 196 VAL A N 1
ATOM 1499 C CA . VAL A 1 196 ? -1.361 -0.384 17.281 1.00 87.62 196 VAL A CA 1
ATOM 1500 C C . VAL A 1 196 ? -2.477 -0.903 18.186 1.00 87.62 196 VAL A C 1
ATOM 1502 O O . VAL A 1 196 ? -3.553 -0.307 18.221 1.00 87.62 196 VAL A O 1
ATOM 1505 N N . HIS A 1 197 ? -2.220 -1.961 18.959 1.00 89.69 197 HIS A N 1
ATOM 1506 C CA . HIS A 1 197 ? -3.203 -2.509 19.900 1.00 89.69 197 HIS A CA 1
ATOM 1507 C C . HIS A 1 197 ? -3.584 -1.498 20.992 1.00 89.69 197 HIS A C 1
ATOM 1509 O O . HIS A 1 197 ? -4.762 -1.378 21.329 1.00 89.69 197 HIS A O 1
ATOM 1515 N N . GLU A 1 198 ? -2.630 -0.711 21.499 1.00 89.81 198 GLU A N 1
ATOM 1516 C CA . GLU A 1 198 ? -2.913 0.376 22.449 1.00 89.81 198 GLU A CA 1
ATOM 1517 C C . GLU A 1 198 ? -3.835 1.456 21.851 1.00 89.81 198 GLU A C 1
ATOM 1519 O O . GLU A 1 198 ? -4.769 1.921 22.512 1.00 89.81 198 GLU A O 1
ATOM 1524 N N . GLU A 1 199 ? -3.614 1.856 20.595 1.00 89.50 199 GLU A N 1
ATOM 1525 C CA . GLU A 1 199 ? -4.497 2.798 19.895 1.00 89.50 199 GLU A CA 1
ATOM 1526 C C . GLU A 1 199 ? -5.904 2.230 19.680 1.00 89.50 199 GLU A C 1
ATOM 1528 O O . GLU A 1 199 ? -6.900 2.942 19.870 1.00 89.50 199 GLU A O 1
ATOM 1533 N N . ALA A 1 200 ? -5.997 0.947 19.348 1.00 91.81 200 ALA A N 1
ATOM 1534 C CA . ALA A 1 200 ? -7.265 0.256 19.190 1.00 91.81 200 ALA A CA 1
ATOM 1535 C C . ALA A 1 200 ? -8.070 0.245 20.506 1.00 91.81 200 ALA A C 1
ATOM 1537 O O . ALA A 1 200 ? -9.256 0.591 20.527 1.00 91.81 200 ALA A O 1
ATOM 1538 N N . ASP A 1 201 ? -7.408 -0.022 21.635 1.00 94.06 201 ASP A N 1
ATOM 1539 C CA . ASP A 1 201 ? -8.006 0.045 22.973 1.00 94.06 201 ASP A CA 1
ATOM 1540 C C . ASP A 1 201 ? -8.493 1.456 23.334 1.00 94.06 201 ASP A C 1
ATOM 1542 O O . ASP A 1 201 ? -9.559 1.621 23.945 1.00 94.06 201 ASP A O 1
ATOM 1546 N N . MET A 1 202 ? -7.745 2.495 22.947 1.00 93.31 202 MET A N 1
ATOM 1547 C CA . MET A 1 202 ? -8.158 3.888 23.145 1.00 93.31 202 MET A CA 1
ATOM 1548 C C . MET A 1 202 ? -9.425 4.224 22.354 1.00 93.31 202 MET A C 1
ATOM 1550 O O . MET A 1 202 ? -10.349 4.836 22.905 1.00 93.31 202 MET A O 1
ATOM 1554 N N . ARG A 1 203 ? -9.512 3.782 21.095 1.00 93.56 203 ARG A N 1
ATOM 1555 C CA . ARG A 1 203 ? -10.704 3.957 20.252 1.00 93.56 203 ARG A CA 1
ATOM 1556 C C . ARG A 1 203 ? -11.900 3.171 20.792 1.00 93.56 203 ARG A C 1
ATOM 1558 O O . ARG A 1 203 ? -12.996 3.722 20.895 1.00 93.56 203 ARG A O 1
ATOM 1565 N N . LEU A 1 204 ? -11.698 1.934 21.248 1.00 95.50 204 LEU A N 1
ATOM 1566 C CA . LEU A 1 204 ? -12.748 1.144 21.899 1.00 95.50 204 LEU A CA 1
ATOM 1567 C C . LEU A 1 204 ? -13.240 1.824 23.188 1.00 95.50 204 LEU A C 1
ATOM 1569 O O . LEU A 1 204 ? -14.439 1.879 23.465 1.00 95.50 204 LEU A O 1
ATOM 1573 N N . ALA A 1 205 ? -12.338 2.408 23.978 1.00 95.38 205 ALA A N 1
ATOM 1574 C CA . ALA A 1 205 ? -12.720 3.176 25.159 1.00 95.38 205 ALA A CA 1
ATOM 1575 C C . ALA A 1 205 ? -13.529 4.441 24.812 1.00 95.38 205 ALA A C 1
ATOM 1577 O O . ALA A 1 205 ? -14.397 4.832 25.601 1.00 95.38 205 ALA A O 1
ATOM 1578 N N . ALA A 1 206 ? -13.277 5.069 23.659 1.00 94.50 206 ALA A N 1
ATOM 1579 C CA . ALA A 1 206 ? -14.096 6.168 23.152 1.00 94.50 206 ALA A CA 1
ATOM 1580 C C . ALA A 1 206 ? -15.513 5.691 22.779 1.00 94.50 206 ALA A C 1
ATOM 1582 O O . ALA A 1 206 ? -16.477 6.324 23.212 1.00 94.50 206 ALA A O 1
ATOM 1583 N N . ALA A 1 207 ? -15.653 4.522 22.140 1.00 95.19 207 ALA A N 1
ATOM 1584 C CA . ALA A 1 207 ? -16.950 3.878 21.874 1.00 95.19 207 ALA A CA 1
ATOM 1585 C C . ALA A 1 207 ? -17.772 3.643 23.141 1.00 95.19 207 ALA A C 1
ATOM 1587 O O . ALA A 1 207 ? -18.940 4.030 23.218 1.00 95.19 207 ALA A O 1
ATOM 1588 N N . PHE A 1 208 ? -17.145 3.114 24.192 1.00 95.69 208 PHE A N 1
ATOM 1589 C CA . PHE A 1 208 ? -17.807 2.947 25.487 1.00 95.69 208 PHE A CA 1
ATOM 1590 C C . PHE A 1 208 ? -18.280 4.280 26.076 1.00 95.69 208 PHE A C 1
ATOM 1592 O O . PHE A 1 208 ? -19.367 4.353 26.649 1.00 95.69 208 PHE A O 1
ATOM 1599 N N . ARG A 1 209 ? -17.475 5.341 25.943 1.00 95.31 209 ARG A N 1
ATOM 1600 C CA . ARG A 1 209 ? -17.819 6.676 26.443 1.00 95.31 209 ARG A CA 1
ATOM 1601 C C . ARG A 1 209 ? -18.989 7.285 25.669 1.00 95.31 209 ARG A C 1
ATOM 1603 O O . ARG A 1 209 ? -19.873 7.866 26.293 1.00 95.31 209 ARG A O 1
ATOM 1610 N N . ALA A 1 210 ? -19.001 7.151 24.344 1.00 94.31 210 ALA A N 1
ATOM 1611 C CA . ALA A 1 210 ? -20.072 7.643 23.482 1.00 94.31 210 ALA A CA 1
ATOM 1612 C C . ALA A 1 210 ? -21.407 6.949 23.785 1.00 94.31 210 ALA A C 1
ATOM 1614 O O . ALA A 1 210 ? -22.423 7.609 23.992 1.00 94.31 210 ALA A O 1
ATOM 1615 N N . LEU A 1 211 ? -21.375 5.622 23.933 1.00 94.56 211 LEU A N 1
ATOM 1616 C CA . LEU A 1 211 ? -22.548 4.788 24.208 1.00 94.56 211 LEU A CA 1
ATOM 1617 C C . LEU A 1 211 ? -22.942 4.726 25.694 1.00 94.56 211 LEU A C 1
ATOM 1619 O O . LEU A 1 211 ? -23.853 3.985 26.059 1.00 94.56 211 LEU A O 1
ATOM 1623 N N . GLN A 1 212 ? -22.261 5.478 26.566 1.00 94.75 212 GLN A N 1
ATOM 1624 C CA . GLN A 1 212 ? -22.496 5.502 28.018 1.00 94.75 212 GLN A CA 1
ATOM 1625 C C . GLN A 1 212 ? -22.413 4.109 28.681 1.00 94.75 212 GLN A C 1
ATOM 1627 O O . GLN A 1 212 ? -23.125 3.802 29.640 1.00 94.75 212 GLN A O 1
ATOM 1632 N N . MET A 1 213 ? -21.515 3.253 28.189 1.00 95.00 213 MET A N 1
ATOM 1633 C CA . MET A 1 213 ? -21.297 1.895 28.689 1.00 95.00 213 MET A CA 1
ATOM 1634 C C . MET A 1 213 ? -20.194 1.847 29.757 1.00 95.00 213 MET A C 1
ATOM 1636 O O . MET A 1 213 ? -19.193 2.562 29.703 1.00 95.00 213 MET A O 1
ATOM 1640 N N . SER A 1 214 ? -20.351 0.961 30.745 1.00 92.94 214 SER A N 1
ATOM 1641 C CA . SER A 1 214 ? -19.351 0.755 31.802 1.00 92.94 214 SER A CA 1
ATOM 1642 C C . SER A 1 214 ? -18.321 -0.293 31.381 1.00 92.94 214 SER A C 1
ATOM 1644 O O . SER A 1 214 ? -18.679 -1.399 30.990 1.00 92.94 214 SER A O 1
ATOM 1646 N N . LYS A 1 215 ? -17.034 0.032 31.551 1.00 93.50 215 LYS A N 1
ATOM 1647 C CA . LYS A 1 215 ? -15.910 -0.899 31.329 1.00 93.50 215 LYS A CA 1
ATOM 1648 C C . LYS A 1 215 ? -15.747 -1.940 32.447 1.00 93.50 215 LYS A C 1
ATOM 1650 O O . LYS A 1 215 ? -14.982 -2.883 32.297 1.00 93.50 215 LYS A O 1
ATOM 1655 N N . GLN A 1 216 ? -16.416 -1.746 33.586 1.00 92.62 216 GLN A N 1
ATOM 1656 C CA . GLN A 1 216 ? -16.247 -2.556 34.800 1.00 92.62 216 GLN A CA 1
ATOM 1657 C C . GLN A 1 216 ? -17.189 -3.760 34.862 1.00 92.62 216 GLN A C 1
ATOM 1659 O O . GLN A 1 216 ? -16.988 -4.645 35.692 1.00 92.62 216 GLN A O 1
ATOM 1664 N N . ARG A 1 217 ? -18.223 -3.793 34.015 1.00 93.38 217 ARG A N 1
ATOM 1665 C CA . ARG A 1 217 ? -19.160 -4.913 33.936 1.00 93.38 217 ARG A CA 1
ATOM 1666 C C . ARG A 1 217 ? -19.068 -5.609 32.580 1.00 93.38 217 ARG A C 1
ATOM 1668 O O . ARG A 1 217 ? -18.747 -4.954 31.590 1.00 93.38 217 ARG A O 1
ATOM 1675 N N . PRO A 1 218 ? -19.422 -6.900 32.509 1.00 91.75 218 PRO A N 1
ATOM 1676 C CA . PRO A 1 218 ? -19.692 -7.547 31.237 1.00 91.75 218 PRO A CA 1
ATOM 1677 C C . PRO A 1 218 ? -20.857 -6.867 30.498 1.00 91.75 218 PRO A C 1
ATOM 1679 O O . PRO A 1 218 ? -21.845 -6.437 31.110 1.00 91.75 218 PRO A O 1
ATOM 1682 N N . LEU A 1 219 ? -20.728 -6.783 29.180 1.00 91.94 219 LEU A N 1
ATOM 1683 C CA . LEU A 1 219 ? -21.743 -6.329 28.240 1.00 91.94 219 LEU A CA 1
ATOM 1684 C C . LEU A 1 219 ? -22.517 -7.521 27.683 1.00 91.94 219 LEU A C 1
ATOM 1686 O O . LEU A 1 219 ? -21.962 -8.605 27.513 1.00 91.94 219 LEU A O 1
ATOM 1690 N N . THR A 1 220 ? -23.801 -7.328 27.396 1.00 91.12 220 THR A N 1
ATOM 1691 C CA . THR A 1 220 ? -24.596 -8.291 26.619 1.00 91.12 220 THR A CA 1
ATOM 1692 C C . THR A 1 220 ? -24.115 -8.342 25.169 1.00 91.12 220 THR A C 1
ATOM 1694 O O . THR A 1 220 ? -23.466 -7.410 24.703 1.00 91.12 220 THR A O 1
ATOM 1697 N N . ARG A 1 221 ? -24.485 -9.389 24.420 1.00 85.88 221 ARG A N 1
ATOM 1698 C CA . ARG A 1 221 ? -24.140 -9.497 22.991 1.00 85.88 221 ARG A CA 1
ATOM 1699 C C . ARG A 1 221 ? -24.506 -8.238 22.195 1.00 85.88 221 ARG A C 1
ATOM 1701 O O . ARG A 1 221 ? -23.659 -7.746 21.467 1.00 85.88 221 ARG A O 1
ATOM 1708 N N . ASN A 1 222 ? -25.705 -7.686 22.389 1.00 89.81 222 ASN A N 1
ATOM 1709 C CA . ASN A 1 222 ? -26.144 -6.484 21.671 1.00 89.81 222 ASN A CA 1
ATOM 1710 C C . ASN A 1 222 ? -25.314 -5.251 22.051 1.00 89.81 222 ASN A C 1
ATOM 1712 O O . ASN A 1 222 ? -24.899 -4.504 21.176 1.00 89.81 222 ASN A O 1
ATOM 1716 N N . GLU A 1 223 ? -25.037 -5.058 23.345 1.00 93.56 223 GLU A N 1
ATOM 1717 C CA . GLU A 1 223 ? -24.176 -3.961 23.806 1.00 93.56 223 GLU A CA 1
ATOM 1718 C C . GLU A 1 223 ? -22.755 -4.090 23.236 1.00 93.56 223 GLU A C 1
ATOM 1720 O O . GLU A 1 223 ? -22.170 -3.105 22.795 1.00 93.56 223 GLU A O 1
ATOM 1725 N N . SER A 1 224 ? -22.215 -5.311 23.204 1.00 93.00 224 SER A N 1
ATOM 1726 C CA . SER A 1 224 ? -20.926 -5.608 22.583 1.00 93.00 224 SER A CA 1
ATOM 1727 C C . SER A 1 224 ? -20.915 -5.296 21.090 1.00 93.00 224 SER A C 1
ATOM 1729 O O . SER A 1 224 ? -19.976 -4.660 20.626 1.00 93.00 224 SER A O 1
ATOM 1731 N N . THR A 1 225 ? -21.951 -5.698 20.350 1.00 92.50 225 THR A N 1
ATOM 1732 C CA . THR A 1 225 ? -22.077 -5.393 18.919 1.00 92.50 225 THR A CA 1
ATOM 1733 C C . THR A 1 225 ? -22.114 -3.886 18.688 1.00 92.50 225 THR A C 1
ATOM 1735 O O . THR A 1 225 ? -21.325 -3.394 17.894 1.00 92.50 225 THR A O 1
ATOM 1738 N N . SER A 1 226 ? -22.913 -3.129 19.448 1.00 94.50 226 SER A N 1
ATOM 1739 C CA . SER A 1 226 ? -22.945 -1.666 19.320 1.00 94.50 226 SER A CA 1
ATOM 1740 C C . SER A 1 226 ? -21.594 -1.012 19.625 1.00 94.50 226 SER A C 1
ATOM 1742 O O . SER A 1 226 ? -21.206 -0.067 18.945 1.00 94.50 226 SER A O 1
ATOM 1744 N N . ALA A 1 227 ? -20.850 -1.510 20.620 1.00 95.50 227 ALA A N 1
ATOM 1745 C CA . ALA A 1 227 ? -19.511 -1.003 20.920 1.00 95.50 227 ALA A CA 1
ATOM 1746 C C . ALA A 1 227 ? -18.508 -1.283 19.785 1.00 95.50 227 ALA A C 1
ATOM 1748 O O . ALA A 1 227 ? -17.705 -0.408 19.460 1.00 95.50 227 ALA A O 1
ATOM 1749 N N . LEU A 1 228 ? -18.569 -2.470 19.171 1.00 95.31 228 LEU A N 1
ATOM 1750 C CA . LEU A 1 228 ? -17.727 -2.843 18.028 1.00 95.31 228 LEU A CA 1
ATOM 1751 C C . LEU A 1 228 ? -18.098 -2.064 16.761 1.00 95.31 228 LEU A C 1
ATOM 1753 O O . LEU A 1 228 ? -17.213 -1.635 16.033 1.00 95.31 228 LEU A O 1
ATOM 1757 N N . GLU A 1 229 ? -19.385 -1.827 16.517 1.00 94.94 229 GLU A N 1
ATOM 1758 C CA . GLU A 1 229 ? -19.854 -1.005 15.398 1.00 94.94 229 GLU A CA 1
ATOM 1759 C C . GLU A 1 229 ? -19.438 0.458 15.564 1.00 94.94 229 GLU A C 1
ATOM 1761 O O . GLU A 1 229 ? -18.950 1.053 14.614 1.00 94.94 229 GLU A O 1
ATOM 1766 N N . ALA A 1 230 ? -19.540 1.031 16.768 1.00 94.81 230 ALA A N 1
ATOM 1767 C CA . ALA A 1 230 ? -19.054 2.388 17.030 1.00 94.81 230 ALA A CA 1
ATOM 1768 C C . ALA A 1 230 ? -17.530 2.508 16.874 1.00 94.81 230 ALA A C 1
ATOM 1770 O O . ALA A 1 230 ? -17.040 3.477 16.291 1.00 94.81 230 ALA A O 1
ATOM 1771 N N . TYR A 1 231 ? -16.782 1.502 17.342 1.00 94.81 231 TYR A N 1
ATOM 1772 C CA . TYR A 1 231 ? -15.350 1.386 17.073 1.00 94.81 231 TYR A CA 1
ATOM 1773 C C . TYR A 1 231 ? -15.077 1.389 15.564 1.00 94.81 231 TYR A C 1
ATOM 1775 O O . TYR A 1 231 ? -14.332 2.236 15.068 1.00 94.81 231 TYR A O 1
ATOM 1783 N N . MET A 1 232 ? -15.724 0.481 14.833 1.00 93.50 232 MET A N 1
ATOM 1784 C CA . MET A 1 232 ? -15.449 0.251 13.423 1.00 93.50 232 MET A CA 1
ATOM 1785 C C . MET A 1 232 ? -15.924 1.407 12.542 1.00 93.50 232 MET A C 1
ATOM 1787 O O . MET A 1 232 ? -15.230 1.751 11.596 1.00 93.50 232 MET A O 1
ATOM 1791 N N . ALA A 1 233 ? -17.034 2.067 12.881 1.00 92.75 233 ALA A N 1
ATOM 1792 C CA . ALA A 1 233 ? -17.505 3.267 12.193 1.00 92.75 233 ALA A CA 1
ATOM 1793 C C . ALA A 1 233 ? -16.453 4.377 12.284 1.00 92.75 233 ALA A C 1
ATOM 1795 O O . ALA A 1 233 ? -16.064 4.950 11.273 1.00 92.75 233 ALA A O 1
ATOM 1796 N N . SER A 1 234 ? -15.900 4.619 13.479 1.00 91.25 234 SER A N 1
ATOM 1797 C CA . SER A 1 234 ? -14.811 5.591 13.623 1.00 91.25 234 SER A CA 1
ATOM 1798 C C . SER A 1 234 ? -13.535 5.194 12.874 1.00 91.25 234 SER A C 1
ATOM 1800 O O . SER A 1 234 ? -12.776 6.065 12.451 1.00 91.25 234 SER A O 1
ATOM 1802 N N . PHE A 1 235 ? -13.312 3.889 12.686 1.00 90.19 235 PHE A N 1
ATOM 1803 C CA . PHE A 1 235 ? -12.180 3.369 11.934 1.00 90.19 235 PHE A CA 1
ATOM 1804 C C . PHE A 1 235 ? -12.368 3.525 10.413 1.00 90.19 235 PHE A C 1
ATOM 1806 O O . PHE A 1 235 ? -11.529 4.108 9.736 1.00 90.19 235 PHE A O 1
ATOM 1813 N N . VAL A 1 236 ? -13.475 3.061 9.832 1.00 88.44 236 VAL A N 1
ATOM 1814 C CA . VAL A 1 236 ? -13.665 3.154 8.369 1.00 88.44 236 VAL A CA 1
ATOM 1815 C C 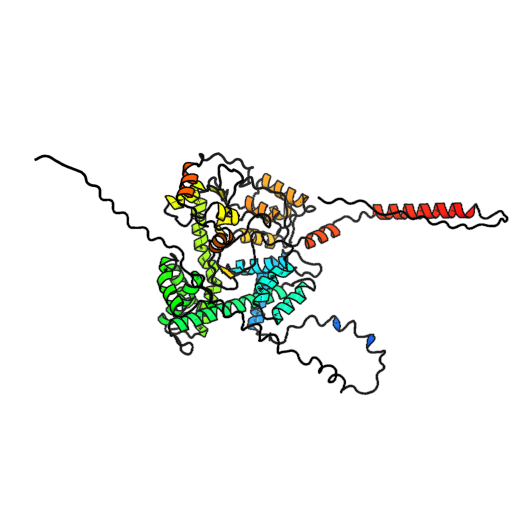. VAL A 1 236 ? -13.814 4.592 7.883 1.00 88.44 236 VAL A C 1
ATOM 1817 O O . VAL A 1 236 ? -13.379 4.915 6.784 1.00 88.44 236 VAL A O 1
ATOM 1820 N N . MET A 1 237 ? -14.345 5.469 8.735 1.00 84.62 237 MET A N 1
ATOM 1821 C CA . MET A 1 237 ? -14.480 6.896 8.444 1.00 84.62 237 MET A CA 1
ATOM 1822 C C . MET A 1 237 ? -13.175 7.683 8.645 1.00 84.62 237 MET A C 1
ATOM 1824 O O . MET A 1 237 ? -13.146 8.887 8.410 1.00 84.62 237 MET A O 1
ATOM 1828 N N . GLY A 1 238 ? -12.090 7.030 9.080 1.00 82.44 238 GLY A N 1
ATOM 1829 C CA . GLY A 1 238 ? -10.765 7.644 9.156 1.00 82.44 238 GLY A CA 1
ATOM 1830 C C . GLY A 1 238 ? -10.627 8.753 10.202 1.00 82.44 238 GLY A C 1
ATOM 1831 O O . GLY A 1 238 ? -9.846 9.681 10.005 1.00 82.44 238 GLY A O 1
ATOM 1832 N N . VAL A 1 239 ? -11.389 8.691 11.299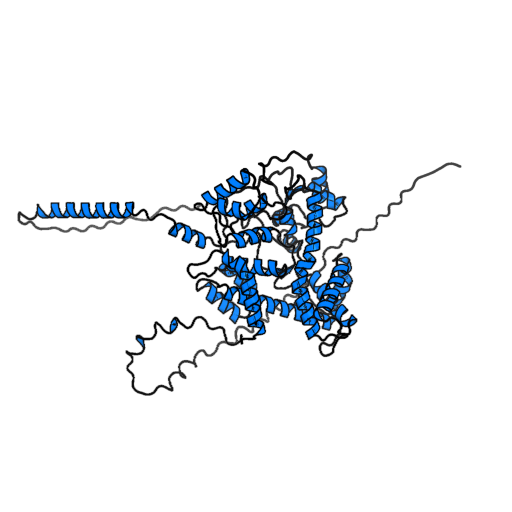 1.00 83.31 239 VAL A N 1
ATOM 1833 C CA . VAL A 1 239 ? -11.394 9.759 12.308 1.00 83.31 239 VAL A CA 1
ATOM 1834 C C . VAL A 1 239 ? -10.237 9.590 13.293 1.00 83.31 239 VAL A C 1
ATOM 1836 O O . VAL A 1 239 ? -10.050 8.527 13.906 1.00 83.31 239 VAL A O 1
ATOM 1839 N N . GLU A 1 240 ? -9.463 10.664 13.465 1.00 79.38 240 GLU A N 1
ATOM 1840 C CA . GLU A 1 240 ? -8.352 10.714 14.412 1.00 79.38 240 GLU A CA 1
ATOM 1841 C C . GLU A 1 240 ? -8.842 10.553 15.854 1.00 79.38 240 GLU A C 1
ATOM 1843 O O . GLU A 1 240 ? -9.871 11.100 16.250 1.00 79.38 240 GLU A O 1
ATOM 1848 N N . LEU A 1 241 ? -8.062 9.854 16.687 1.00 81.62 241 LEU A N 1
ATOM 1849 C CA . LEU A 1 241 ? -8.396 9.626 18.099 1.00 81.62 241 LEU A CA 1
ATOM 1850 C C . LEU A 1 241 ? -8.720 10.916 18.873 1.00 81.62 241 LEU A C 1
ATOM 1852 O O . LEU A 1 241 ? -9.562 10.891 19.773 1.00 81.62 241 LEU A O 1
ATOM 1856 N N . GLY A 1 242 ? -8.034 12.019 18.553 1.00 80.56 242 GLY A N 1
ATOM 1857 C CA . GLY A 1 242 ? -8.218 13.317 19.208 1.00 80.56 242 GLY A CA 1
ATOM 1858 C C . GLY A 1 242 ? -9.600 13.932 18.978 1.00 80.56 242 GLY A C 1
ATOM 1859 O O . GLY A 1 242 ? -10.093 14.644 19.853 1.00 80.56 242 GLY A O 1
ATOM 1860 N N . ASP A 1 243 ? -10.244 13.584 17.864 1.00 82.81 243 ASP A N 1
ATOM 1861 C CA . ASP A 1 243 ? -11.535 14.125 17.435 1.00 82.81 243 ASP A CA 1
ATOM 1862 C C . ASP A 1 243 ? -12.717 13.204 17.799 1.00 82.81 243 ASP A C 1
ATOM 1864 O O . ASP A 1 243 ? -13.878 13.531 17.542 1.00 82.81 243 ASP A O 1
ATOM 1868 N N . LEU A 1 244 ? -12.455 12.070 18.466 1.00 84.50 244 LEU A N 1
ATOM 1869 C CA . LEU A 1 244 ? -13.475 11.115 18.925 1.00 84.50 244 LEU A CA 1
ATOM 1870 C C . LEU A 1 244 ? -14.205 11.592 20.193 1.00 84.50 244 LEU A C 1
ATOM 1872 O O . LEU A 1 244 ? -14.116 10.997 21.278 1.00 84.50 244 LEU A O 1
ATOM 1876 N N . GLY A 1 245 ? -14.964 12.676 20.046 1.00 89.25 245 GLY A N 1
ATOM 1877 C CA . GLY A 1 245 ? -15.987 13.095 20.999 1.00 89.25 245 GLY A CA 1
ATOM 1878 C C . GLY A 1 245 ? -17.183 12.135 21.024 1.00 89.25 245 GLY A C 1
ATOM 1879 O O . GLY A 1 245 ? -17.451 11.423 20.059 1.00 89.25 245 GLY A O 1
ATOM 1880 N N . SER A 1 246 ? -17.932 12.119 22.134 1.00 90.38 246 SER A N 1
ATOM 1881 C CA . SER A 1 246 ? -19.128 11.270 22.256 1.00 90.38 246 SER A CA 1
ATOM 1882 C C . SER A 1 246 ? -20.196 11.591 21.204 1.00 90.38 246 SER A C 1
ATOM 1884 O O . SER A 1 246 ? -20.837 10.672 20.711 1.00 90.38 246 SER A O 1
ATOM 1886 N N . GLU A 1 247 ? -20.391 12.872 20.878 1.00 89.31 247 GLU A N 1
ATOM 1887 C CA . GLU A 1 247 ? -21.353 13.327 19.863 1.00 89.31 247 GLU A CA 1
ATOM 1888 C C . GLU A 1 247 ? -20.895 12.925 18.459 1.00 89.31 247 GLU A C 1
ATOM 1890 O O . GLU A 1 247 ? -21.602 12.170 17.797 1.00 89.31 247 GLU A O 1
ATOM 1895 N N . SER A 1 248 ? -19.658 13.281 18.090 1.00 87.62 248 SER A N 1
ATOM 1896 C CA . SER A 1 248 ? -19.050 12.914 16.807 1.00 87.62 248 SER A CA 1
ATOM 1897 C C . SER A 1 248 ? -19.131 11.412 16.546 1.00 87.62 248 SER A C 1
ATOM 1899 O O . SER A 1 248 ? -19.474 10.974 15.458 1.00 87.62 248 SER A O 1
ATOM 1901 N N . MET A 1 249 ? -18.866 10.582 17.556 1.00 89.50 249 MET A N 1
ATOM 1902 C CA . MET A 1 249 ? -18.926 9.133 17.385 1.00 89.50 249 MET A CA 1
ATOM 1903 C C . MET A 1 249 ? -20.342 8.604 17.125 1.00 89.50 249 MET A C 1
ATOM 1905 O O . MET A 1 249 ? -20.506 7.652 16.366 1.00 89.50 249 MET A O 1
ATOM 1909 N N . LEU A 1 250 ? -21.363 9.197 17.745 1.00 90.06 250 LEU A N 1
ATOM 1910 C CA . LEU A 1 250 ? -22.752 8.815 17.491 1.00 90.06 250 LEU A CA 1
ATOM 1911 C C . LEU A 1 250 ? -23.213 9.261 16.100 1.00 90.06 250 LEU A C 1
ATOM 1913 O O . LEU A 1 250 ? -23.970 8.529 15.468 1.00 90.06 250 LEU A O 1
ATOM 1917 N N . GLU A 1 251 ? -22.741 10.416 15.626 1.00 90.19 251 GLU A N 1
ATOM 1918 C CA . GLU A 1 251 ? -22.962 10.883 14.251 1.00 90.19 251 GLU A CA 1
ATOM 1919 C C . GLU A 1 251 ? -22.330 9.916 13.242 1.00 90.19 251 GLU A C 1
ATOM 1921 O O . GLU A 1 251 ? -23.021 9.431 12.349 1.00 90.19 251 GLU A O 1
ATOM 1926 N N . LEU A 1 252 ? -21.071 9.510 13.452 1.00 88.75 252 LEU A N 1
ATOM 1927 C CA . LEU A 1 252 ? -20.383 8.549 12.577 1.00 88.75 252 LEU A CA 1
ATOM 1928 C C . LEU A 1 252 ? -21.153 7.233 12.426 1.00 88.75 252 LEU A C 1
ATOM 1930 O O . LEU A 1 252 ? -21.286 6.719 11.320 1.00 88.75 252 LEU A O 1
ATOM 1934 N N . VAL A 1 253 ? -21.691 6.687 13.520 1.00 89.44 253 VAL A N 1
ATOM 1935 C CA . VAL A 1 253 ? -22.484 5.443 13.478 1.00 89.44 253 VAL A CA 1
ATOM 1936 C C . VAL A 1 253 ? -23.772 5.609 12.665 1.00 89.44 253 VAL A C 1
ATOM 1938 O O . VAL A 1 253 ? -24.249 4.641 12.075 1.00 89.44 253 VAL A O 1
ATOM 1941 N N . GLN A 1 254 ? -24.348 6.811 12.626 1.00 90.19 254 GLN A N 1
ATOM 1942 C CA . GLN A 1 254 ? -25.555 7.087 11.846 1.00 90.19 254 GLN A CA 1
ATOM 1943 C C . GLN A 1 254 ? -25.247 7.290 10.361 1.00 90.19 254 GLN A C 1
ATOM 1945 O O . GLN A 1 254 ? -26.023 6.842 9.522 1.00 90.19 254 GLN A O 1
ATOM 1950 N N . GLU A 1 255 ? -24.125 7.933 10.044 1.00 90.06 255 GLU A N 1
ATOM 1951 C CA . GLU A 1 255 ? -23.767 8.317 8.675 1.00 90.06 255 GLU A CA 1
ATOM 1952 C C . GLU A 1 255 ? -22.975 7.244 7.917 1.00 90.06 255 GLU A C 1
ATOM 1954 O O . GLU A 1 255 ? -23.001 7.220 6.685 1.00 90.06 255 GLU A O 1
ATOM 1959 N N . VAL A 1 256 ? -22.295 6.328 8.620 1.00 90.69 256 VAL A N 1
ATOM 1960 C CA . VAL A 1 256 ? -21.447 5.307 7.984 1.00 90.69 256 VAL A CA 1
ATOM 1961 C C . VAL A 1 256 ? -22.161 4.483 6.899 1.00 90.69 256 VAL A C 1
ATOM 1963 O O . VAL A 1 256 ? -21.536 4.259 5.866 1.00 90.69 256 VAL A O 1
ATOM 1966 N N . PRO A 1 257 ? -23.450 4.087 7.004 1.00 89.19 257 PRO A N 1
ATOM 1967 C CA . PRO A 1 257 ? -24.099 3.325 5.935 1.00 89.19 257 PRO A CA 1
ATOM 1968 C C . PRO A 1 257 ? -24.310 4.133 4.645 1.00 89.19 257 PRO A C 1
ATOM 1970 O O . PRO A 1 257 ? -24.488 3.541 3.583 1.00 89.19 257 PRO A O 1
ATOM 1973 N N . GLU A 1 258 ? -24.325 5.467 4.730 1.00 85.12 258 GLU A N 1
ATOM 1974 C CA . GLU A 1 258 ? -24.470 6.352 3.569 1.00 85.12 258 GLU A CA 1
ATOM 1975 C C . GLU A 1 258 ? -23.125 6.607 2.879 1.00 85.12 258 GLU A C 1
ATOM 1977 O O . GLU A 1 258 ? -23.075 6.710 1.654 1.00 85.12 258 GLU A O 1
ATOM 1982 N N . GLN A 1 259 ? -22.039 6.684 3.656 1.00 81.31 259 GLN A N 1
ATOM 1983 C CA . GLN A 1 259 ? -20.698 7.016 3.158 1.00 81.31 259 GLN A CA 1
ATOM 1984 C C . GLN A 1 259 ? -19.837 5.782 2.849 1.00 81.31 259 GLN A C 1
ATOM 1986 O O . GLN A 1 259 ? -18.918 5.860 2.038 1.00 81.31 259 GLN A O 1
ATOM 1991 N N . TYR A 1 260 ? -20.149 4.632 3.452 1.00 83.62 260 TYR A N 1
ATOM 1992 C CA . TYR A 1 260 ? -19.423 3.374 3.295 1.00 83.62 260 TYR A CA 1
ATOM 1993 C C . TYR A 1 260 ? -20.392 2.260 2.849 1.00 83.62 260 TYR A C 1
ATOM 1995 O O . TYR A 1 260 ? -20.934 1.528 3.681 1.00 83.62 260 TYR A O 1
ATOM 2003 N N . PRO A 1 261 ? -20.652 2.107 1.532 1.00 82.06 261 PRO A N 1
ATOM 2004 C CA . PRO A 1 261 ? -21.700 1.218 1.011 1.00 82.06 261 PRO A CA 1
ATOM 2005 C C . PRO A 1 261 ? -21.572 -0.258 1.416 1.00 82.06 261 PRO A C 1
ATOM 2007 O O . PRO A 1 261 ? -22.561 -0.992 1.414 1.00 82.06 261 PRO A O 1
ATOM 2010 N N . THR A 1 262 ? -20.367 -0.709 1.762 1.00 84.81 262 THR A N 1
ATOM 2011 C CA . THR A 1 262 ? -20.077 -2.082 2.196 1.00 84.81 262 THR A CA 1
ATOM 2012 C C . THR A 1 262 ? -20.227 -2.284 3.706 1.00 84.81 262 THR A C 1
ATOM 2014 O O . THR A 1 262 ? -19.978 -3.382 4.205 1.00 84.81 262 THR A O 1
ATOM 2017 N N . TRP A 1 263 ? -20.733 -1.283 4.436 1.00 90.56 263 TRP A N 1
ATOM 2018 C CA . TRP A 1 263 ? -20.974 -1.350 5.879 1.00 90.56 263 TRP A CA 1
ATOM 2019 C C . TRP A 1 263 ? -21.740 -2.602 6.345 1.00 90.56 263 TRP A C 1
ATOM 2021 O O . TRP A 1 263 ? -21.305 -3.209 7.325 1.00 90.56 263 TRP A O 1
ATOM 2031 N N . PRO A 1 264 ? -22.799 -3.086 5.655 1.00 92.56 264 PRO A N 1
ATOM 2032 C CA . PRO A 1 264 ? -23.463 -4.329 6.053 1.00 92.56 264 PRO A CA 1
ATOM 2033 C C . PRO A 1 264 ? -22.525 -5.544 6.072 1.00 92.56 264 PRO A C 1
ATOM 2035 O O . PRO A 1 264 ? -22.585 -6.357 6.991 1.00 92.56 264 PRO A O 1
ATOM 2038 N N . ALA A 1 265 ? -21.611 -5.643 5.102 1.00 90.88 265 ALA A N 1
ATOM 2039 C CA . ALA A 1 265 ? -20.618 -6.713 5.065 1.00 90.88 265 ALA A CA 1
ATOM 2040 C C . ALA A 1 265 ? -19.589 -6.557 6.199 1.00 90.88 265 ALA A C 1
ATOM 2042 O O . ALA A 1 265 ? -19.172 -7.547 6.799 1.00 90.88 265 ALA A O 1
ATOM 2043 N N . THR A 1 266 ? -19.222 -5.320 6.551 1.00 91.38 266 THR A N 1
ATOM 2044 C CA . THR A 1 266 ? -18.372 -5.040 7.719 1.00 91.38 266 THR A CA 1
ATOM 2045 C C . THR A 1 266 ? -19.045 -5.473 9.021 1.00 91.38 266 THR A C 1
ATOM 2047 O O . THR A 1 266 ? -18.390 -6.059 9.878 1.00 91.38 266 THR A O 1
ATOM 2050 N N . GLN A 1 267 ? -20.353 -5.247 9.175 1.00 93.88 267 GLN A N 1
ATOM 2051 C CA . GLN A 1 267 ? -21.102 -5.705 10.350 1.00 93.88 267 GLN A CA 1
ATOM 2052 C C . GLN A 1 267 ? -21.104 -7.236 10.465 1.00 93.88 267 GLN A C 1
ATOM 2054 O O . GLN A 1 267 ? -20.903 -7.763 11.560 1.00 93.88 267 GLN A O 1
ATOM 2059 N N . GLU A 1 268 ? -21.283 -7.954 9.352 1.00 93.69 268 GLU A N 1
ATOM 2060 C CA . GLU A 1 268 ? -21.174 -9.420 9.313 1.00 93.69 268 GLU A CA 1
ATOM 2061 C C . GLU A 1 268 ? -19.766 -9.887 9.713 1.00 93.69 268 GLU A C 1
ATOM 2063 O O . GLU A 1 268 ? -19.622 -10.739 10.590 1.00 93.69 268 GLU A O 1
ATOM 2068 N N . PHE A 1 269 ? -18.723 -9.251 9.174 1.00 93.12 269 PHE A N 1
ATOM 2069 C CA . PHE A 1 269 ? -17.338 -9.525 9.555 1.00 93.12 269 PHE A CA 1
ATOM 2070 C C . PHE A 1 269 ? -17.092 -9.340 11.062 1.00 93.12 269 PHE A C 1
ATOM 2072 O O . PHE A 1 269 ? -16.499 -10.209 11.703 1.00 93.12 269 PHE A O 1
ATOM 2079 N N . LEU A 1 270 ? -17.579 -8.249 11.666 1.00 93.38 270 LEU A N 1
ATOM 2080 C CA . LEU A 1 270 ? -17.441 -8.020 13.110 1.00 93.38 270 LEU A CA 1
ATOM 2081 C C . LEU A 1 270 ? -18.110 -9.129 13.932 1.00 93.38 270 LEU A C 1
ATOM 2083 O O . LEU A 1 270 ? -17.563 -9.558 14.951 1.00 93.38 270 LEU A O 1
ATOM 2087 N N . GLN A 1 271 ? -19.278 -9.606 13.495 1.00 91.81 271 GLN A N 1
ATOM 2088 C CA . GLN A 1 271 ? -19.992 -10.699 14.156 1.00 91.81 271 GLN A CA 1
ATOM 2089 C C . GLN A 1 271 ? -19.218 -12.018 14.066 1.00 91.81 271 GLN A C 1
ATOM 2091 O O . GLN A 1 271 ? -19.129 -12.732 15.071 1.00 91.81 271 GLN A O 1
ATOM 2096 N N . ASP A 1 272 ? -18.621 -12.312 12.911 1.00 92.38 272 ASP A N 1
ATOM 2097 C CA . ASP A 1 272 ? -17.800 -13.505 12.698 1.00 92.38 272 ASP A CA 1
ATOM 2098 C C . ASP A 1 272 ? -16.554 -13.496 13.591 1.00 92.38 272 ASP A C 1
ATOM 2100 O O . ASP A 1 272 ? -16.294 -14.479 14.290 1.00 92.38 272 ASP A O 1
ATOM 2104 N N . ILE A 1 273 ? -15.826 -12.374 13.663 1.00 92.00 273 ILE A N 1
ATOM 2105 C CA . ILE A 1 273 ? -14.651 -12.258 14.542 1.00 92.00 273 ILE A CA 1
ATOM 2106 C C . ILE A 1 273 ? -15.056 -12.345 16.017 1.00 92.00 273 ILE A C 1
ATOM 2108 O O . ILE A 1 273 ? -14.416 -13.052 16.801 1.00 92.00 273 ILE A O 1
ATOM 2112 N N . GLN A 1 274 ? -16.151 -11.691 16.411 1.00 89.75 274 GLN A N 1
ATOM 2113 C CA . GLN A 1 274 ? -16.676 -11.793 17.773 1.00 89.75 274 GLN A CA 1
ATOM 2114 C C . GLN A 1 274 ? -17.019 -13.251 18.136 1.00 89.75 274 GLN A C 1
ATOM 2116 O O . GLN A 1 274 ? -16.731 -13.698 19.252 1.00 89.75 274 GLN A O 1
ATOM 2121 N N . ALA A 1 275 ? -17.619 -14.002 17.207 1.00 89.06 275 ALA A N 1
ATOM 2122 C CA . ALA A 1 275 ? -17.952 -15.411 17.391 1.00 89.06 275 ALA A CA 1
ATOM 2123 C C . ALA A 1 275 ? -16.708 -16.315 17.410 1.00 89.06 275 ALA A C 1
ATOM 2125 O O . ALA A 1 275 ? -16.662 -17.255 18.202 1.00 89.06 275 ALA A O 1
ATOM 2126 N N . GLU A 1 276 ? -15.689 -16.029 16.601 1.00 88.12 276 GLU A N 1
ATOM 2127 C CA . GLU A 1 276 ? -14.435 -16.785 16.580 1.00 88.12 276 GLU A CA 1
ATOM 2128 C C . GLU A 1 276 ? -13.688 -16.671 17.914 1.00 88.12 276 GLU A C 1
ATOM 2130 O O . GLU A 1 276 ? -13.305 -17.686 18.500 1.00 88.12 276 GLU A O 1
ATOM 2135 N N . VAL A 1 277 ? -13.520 -15.445 18.425 1.00 82.25 277 VAL A N 1
ATOM 2136 C CA . VAL A 1 277 ? -12.722 -15.211 19.637 1.00 82.25 277 VAL A CA 1
ATOM 2137 C C . VAL A 1 277 ? -13.460 -15.681 20.902 1.00 82.25 277 VAL A C 1
ATOM 2139 O O . VAL A 1 277 ? -12.819 -16.167 21.834 1.00 82.25 277 VAL A O 1
ATOM 2142 N N . PHE A 1 278 ? -14.798 -15.596 20.951 1.00 76.88 278 PHE A N 1
ATOM 2143 C CA . PHE A 1 278 ? -15.562 -15.814 22.196 1.00 76.88 278 PHE A CA 1
ATOM 2144 C C . PHE A 1 278 ? -16.673 -16.875 22.147 1.00 76.88 278 PHE A C 1
ATOM 2146 O O . PHE A 1 278 ? -17.300 -17.149 23.181 1.00 76.88 278 PHE A O 1
ATOM 2153 N N . GLN A 1 279 ? -16.890 -17.515 20.993 1.00 75.56 279 GLN A N 1
ATOM 2154 C CA . GLN A 1 279 ? -17.808 -18.642 20.771 1.00 75.56 279 GLN A CA 1
ATOM 2155 C C . GLN A 1 279 ? -19.207 -18.429 21.393 1.00 75.56 279 GLN A C 1
ATOM 2157 O O . GLN A 1 279 ? -19.999 -17.610 20.924 1.00 75.56 279 GLN A O 1
ATOM 2162 N N . ASN A 1 280 ? -19.511 -19.173 22.468 1.00 69.56 280 ASN A N 1
ATOM 2163 C CA . ASN A 1 280 ? -20.826 -19.280 23.111 1.00 69.56 280 ASN A CA 1
ATOM 2164 C C . ASN A 1 280 ? -21.013 -18.354 24.325 1.00 69.56 280 ASN A C 1
ATOM 2166 O O . ASN A 1 280 ? -22.004 -18.485 25.047 1.00 69.56 280 ASN A O 1
ATOM 2170 N N . SER A 1 281 ? -20.075 -17.444 24.598 1.00 76.75 281 SER A N 1
ATOM 2171 C CA . SER A 1 281 ? -20.201 -16.535 25.742 1.00 76.75 281 SER A CA 1
ATOM 2172 C C . SER A 1 281 ? -21.391 -15.587 25.556 1.00 76.75 281 SER A C 1
ATOM 2174 O O . SER A 1 281 ? -21.539 -14.934 24.522 1.00 76.75 281 SER A O 1
ATOM 2176 N N . SER A 1 282 ? -22.258 -15.505 26.567 1.00 77.88 282 SER A N 1
ATOM 2177 C CA . SER A 1 282 ? -23.442 -14.634 26.553 1.00 77.88 282 SER A CA 1
ATOM 2178 C C . SER A 1 282 ? -23.141 -13.188 26.958 1.00 77.88 282 SER A C 1
ATOM 2180 O O . SER A 1 282 ? -23.989 -12.314 26.775 1.00 77.88 282 SER A O 1
ATOM 2182 N N . SER A 1 283 ? -21.960 -12.935 27.529 1.00 85.25 283 SER A N 1
ATOM 2183 C CA . SER A 1 283 ? -21.520 -11.607 27.954 1.00 85.25 283 SER A CA 1
ATOM 2184 C C . SER A 1 283 ? -20.011 -11.432 27.812 1.00 85.25 283 SER A C 1
ATOM 2186 O O . SER A 1 283 ? -19.279 -12.379 28.097 1.00 85.25 283 SER A O 1
ATOM 2188 N N . LEU A 1 284 ? -19.558 -10.230 27.446 1.00 88.06 284 LEU A N 1
ATOM 2189 C CA . LEU A 1 284 ? -18.146 -9.914 27.192 1.00 88.06 284 LEU A CA 1
ATOM 2190 C C . LEU A 1 284 ? -17.665 -8.759 28.069 1.00 88.06 284 LEU A C 1
ATOM 2192 O O . LEU A 1 284 ? -18.327 -7.726 28.159 1.00 88.06 284 LEU A O 1
ATOM 2196 N N . SER A 1 285 ? -16.514 -8.917 28.720 1.00 92.56 285 SER A N 1
ATOM 2197 C CA . SER A 1 285 ? -15.854 -7.814 29.426 1.00 92.56 285 SER A CA 1
ATOM 2198 C C . SER A 1 285 ? -15.171 -6.845 28.451 1.00 92.56 285 SER A C 1
ATOM 2200 O O . SER A 1 285 ? -15.017 -7.136 27.266 1.00 92.56 285 SER A O 1
ATOM 2202 N N . PHE A 1 286 ? -14.710 -5.694 28.950 1.00 93.50 286 PHE A N 1
ATOM 2203 C CA . PHE A 1 286 ? -13.888 -4.781 28.146 1.00 93.50 286 PHE A CA 1
ATOM 2204 C C . PHE A 1 286 ? -12.609 -5.465 27.639 1.00 93.50 286 PHE A C 1
ATOM 2206 O O . PHE A 1 286 ? -12.263 -5.327 26.473 1.00 93.50 286 PHE A O 1
ATOM 2213 N N . THR A 1 287 ? -11.939 -6.251 28.487 1.00 92.44 287 THR A N 1
ATOM 2214 C CA . THR A 1 287 ? -10.739 -7.010 28.102 1.00 92.44 287 THR A CA 1
ATOM 2215 C C . THR A 1 287 ? -11.043 -8.049 27.027 1.00 92.44 287 THR A C 1
ATOM 2217 O O . THR A 1 287 ? -10.205 -8.315 26.174 1.00 92.44 287 THR A O 1
ATOM 2220 N N . ASP A 1 288 ? -12.242 -8.628 27.039 1.00 91.75 288 ASP A N 1
ATOM 2221 C CA . ASP A 1 288 ? -12.660 -9.545 25.983 1.00 91.75 288 ASP A CA 1
ATOM 2222 C C . ASP A 1 288 ? -12.847 -8.795 24.659 1.00 91.75 288 ASP A C 1
ATOM 2224 O O . ASP A 1 288 ? -12.299 -9.196 23.637 1.00 91.75 288 ASP A O 1
ATOM 2228 N N . LEU A 1 289 ? -13.532 -7.650 24.682 1.00 93.50 289 LEU A N 1
ATOM 2229 C CA . LEU A 1 289 ? -13.717 -6.819 23.491 1.00 93.50 289 LEU A CA 1
ATOM 2230 C C . LEU A 1 289 ? -12.412 -6.233 22.948 1.00 93.50 289 LEU A C 1
ATOM 2232 O O . LEU A 1 289 ? -12.270 -6.148 21.736 1.00 93.50 289 LEU A O 1
ATOM 2236 N N . SER A 1 290 ? -11.446 -5.920 23.810 1.00 93.75 290 SER A N 1
ATOM 2237 C CA . SER A 1 290 ? -10.083 -5.549 23.408 1.00 93.75 290 SER A CA 1
ATOM 2238 C C . SER A 1 290 ? -9.428 -6.650 22.560 1.00 93.75 290 SER A C 1
ATOM 2240 O O . SER A 1 290 ? -8.910 -6.373 21.482 1.00 93.75 290 SER A O 1
ATOM 2242 N N . ARG A 1 291 ? -9.569 -7.933 22.942 1.00 92.00 291 ARG A N 1
ATOM 2243 C CA . ARG A 1 291 ? -9.091 -9.053 22.104 1.00 92.00 291 ARG A CA 1
ATOM 2244 C C . ARG A 1 291 ? -9.873 -9.201 20.796 1.00 92.00 291 ARG A C 1
ATOM 2246 O O . ARG A 1 291 ? -9.277 -9.596 19.800 1.00 92.00 291 ARG A O 1
ATOM 2253 N N . VAL A 1 292 ? -11.184 -8.915 20.786 1.00 92.88 292 VAL A N 1
ATOM 2254 C CA . VAL A 1 292 ? -11.966 -8.887 19.530 1.00 92.88 292 VAL A CA 1
ATOM 2255 C C . VAL A 1 292 ? -11.407 -7.817 18.605 1.00 92.88 292 VAL A C 1
ATOM 2257 O O . VAL A 1 292 ? -11.143 -8.104 17.447 1.00 92.88 292 VAL A O 1
ATOM 2260 N N . VAL A 1 293 ? -11.217 -6.603 19.118 1.00 93.81 293 VAL A N 1
ATOM 2261 C CA . VAL A 1 293 ? -10.737 -5.461 18.343 1.00 93.81 293 VAL A CA 1
ATOM 2262 C C . VAL A 1 293 ? -9.320 -5.698 17.816 1.00 93.81 293 VAL A C 1
ATOM 2264 O O . VAL A 1 293 ? -9.081 -5.471 16.637 1.00 93.81 293 VAL A O 1
ATOM 2267 N N . ALA A 1 294 ? -8.414 -6.257 18.623 1.00 91.12 294 ALA A N 1
ATOM 2268 C CA . ALA A 1 294 ? -7.089 -6.657 18.147 1.00 91.12 294 ALA A CA 1
ATOM 2269 C C . ALA A 1 294 ? -7.181 -7.661 16.979 1.00 91.12 294 ALA A C 1
ATOM 2271 O O . ALA A 1 294 ? -6.528 -7.490 15.952 1.00 91.12 294 ALA A O 1
ATOM 2272 N N . ALA A 1 295 ? -8.052 -8.672 17.089 1.00 91.75 295 ALA A N 1
ATOM 2273 C CA . ALA A 1 295 ? -8.276 -9.636 16.011 1.00 91.75 295 ALA A CA 1
ATOM 2274 C C . ALA A 1 295 ? -8.952 -9.014 14.774 1.00 91.75 295 ALA A C 1
ATOM 2276 O O . ALA A 1 295 ? -8.686 -9.449 13.652 1.00 91.75 295 ALA A O 1
ATOM 2277 N N . VAL A 1 296 ? -9.825 -8.019 14.967 1.00 92.25 296 VAL A N 1
ATOM 2278 C CA . VAL A 1 296 ? -10.428 -7.223 13.890 1.00 92.25 296 VAL A CA 1
ATOM 2279 C C . VAL A 1 296 ? -9.329 -6.487 13.135 1.00 92.25 296 VAL A C 1
ATOM 2281 O O . VAL A 1 296 ? -9.204 -6.707 11.936 1.00 92.25 296 VAL A O 1
ATOM 2284 N N . ASP A 1 297 ? -8.487 -5.710 13.813 1.00 88.06 297 ASP A N 1
ATOM 2285 C CA . ASP A 1 297 ? -7.431 -4.910 13.181 1.00 88.06 297 ASP A CA 1
ATOM 2286 C C . ASP A 1 297 ? -6.436 -5.775 12.387 1.00 88.06 297 ASP A C 1
ATOM 2288 O O . ASP A 1 297 ? -6.044 -5.427 11.269 1.00 88.06 297 ASP A O 1
ATOM 2292 N N . GLU A 1 298 ? -6.067 -6.940 12.927 1.00 89.19 298 GLU A N 1
ATOM 2293 C CA . GLU A 1 298 ? -5.157 -7.891 12.277 1.00 89.19 298 GLU A CA 1
ATOM 2294 C C . GLU A 1 298 ? -5.759 -8.541 11.016 1.00 89.19 298 GLU A C 1
ATOM 2296 O O . GLU A 1 298 ? -5.038 -8.899 10.081 1.00 89.19 298 GLU A O 1
ATOM 2301 N N . LYS A 1 299 ? -7.084 -8.722 10.962 1.00 90.94 299 LYS A N 1
ATOM 2302 C CA . LYS A 1 299 ? -7.761 -9.422 9.855 1.00 90.94 299 LYS A CA 1
ATOM 2303 C C . LYS A 1 299 ? -8.427 -8.484 8.855 1.00 90.94 299 LYS A C 1
ATOM 2305 O O . LYS A 1 299 ? -8.622 -8.880 7.703 1.00 90.94 299 LYS A O 1
ATOM 2310 N N . TYR A 1 300 ? -8.749 -7.260 9.267 1.00 89.81 300 TYR A N 1
ATOM 2311 C CA . TYR A 1 300 ? -9.559 -6.331 8.487 1.00 89.81 300 TYR A CA 1
ATOM 2312 C C . TYR A 1 300 ? -8.911 -5.989 7.148 1.00 89.81 300 TYR A C 1
ATOM 2314 O O . TYR A 1 300 ? -9.588 -6.029 6.127 1.00 89.81 300 TYR A O 1
ATOM 2322 N N . GLY A 1 301 ? -7.594 -5.748 7.109 1.00 88.12 301 GLY A N 1
ATOM 2323 C CA . GLY A 1 301 ? -6.925 -5.373 5.861 1.00 88.12 301 GLY A CA 1
ATOM 2324 C C . GLY A 1 301 ? -6.990 -6.441 4.771 1.00 88.12 301 GLY A C 1
ATOM 2325 O O . GLY A 1 301 ? -7.216 -6.137 3.601 1.00 88.12 301 GLY A O 1
ATOM 2326 N N . ARG A 1 302 ? -6.894 -7.720 5.143 1.00 86.31 302 ARG A N 1
ATOM 2327 C CA . ARG A 1 302 ? -7.087 -8.814 4.180 1.00 86.31 302 ARG A CA 1
ATOM 2328 C C . ARG A 1 302 ? -8.537 -8.987 3.769 1.00 86.31 302 ARG A C 1
ATOM 2330 O O . ARG A 1 302 ? -8.792 -9.296 2.610 1.00 86.31 302 ARG A O 1
ATOM 2337 N N . TRP A 1 303 ? -9.460 -8.827 4.712 1.00 88.19 303 TRP A N 1
ATOM 2338 C CA . TRP A 1 303 ? -10.887 -8.922 4.431 1.00 88.19 303 TRP A CA 1
ATOM 2339 C C . TRP A 1 303 ? -11.330 -7.813 3.462 1.00 88.19 303 TRP A C 1
ATOM 2341 O O . TRP A 1 303 ? -11.968 -8.101 2.451 1.00 88.19 303 TRP A O 1
ATOM 2351 N N . GLN A 1 304 ? -10.890 -6.574 3.696 1.00 82.62 304 GLN A N 1
ATOM 2352 C CA . GLN A 1 304 ? -11.199 -5.424 2.845 1.00 82.62 304 GLN A CA 1
ATOM 2353 C C . GLN A 1 304 ? -10.600 -5.567 1.437 1.00 82.62 304 GLN A C 1
ATOM 2355 O O . GLN A 1 304 ? -11.221 -5.146 0.464 1.00 82.62 304 GLN A O 1
ATOM 2360 N N . SER A 1 305 ? -9.470 -6.269 1.284 1.00 81.31 305 SER A N 1
ATOM 2361 C CA . SER A 1 305 ? -8.842 -6.515 -0.023 1.00 81.31 305 SER A CA 1
ATOM 2362 C C . SER A 1 305 ? -9.767 -7.174 -1.062 1.00 81.31 305 SER A C 1
ATOM 2364 O O . SER A 1 305 ? -9.464 -7.115 -2.257 1.00 81.31 305 SER A O 1
ATOM 2366 N N . HIS A 1 306 ? -10.880 -7.797 -0.656 1.00 80.50 306 HIS A N 1
ATOM 2367 C CA . HIS A 1 306 ? -11.896 -8.289 -1.590 1.00 80.50 306 HIS A CA 1
ATOM 2368 C C . HIS A 1 306 ? -12.554 -7.164 -2.405 1.00 80.50 306 HIS A C 1
ATOM 2370 O O . HIS A 1 306 ? -12.826 -7.356 -3.591 1.00 80.50 306 HIS A O 1
ATOM 2376 N N . GLU A 1 307 ? -12.753 -5.985 -1.813 1.00 79.06 307 GLU A N 1
ATOM 2377 C CA . GLU A 1 307 ? -13.315 -4.809 -2.488 1.00 79.06 307 GLU A CA 1
ATOM 2378 C C . GLU A 1 307 ? -12.364 -4.293 -3.572 1.00 79.06 307 GLU A C 1
ATOM 2380 O O . GLU A 1 307 ? -12.772 -4.062 -4.711 1.00 79.06 307 GLU A O 1
ATOM 2385 N N . CYS A 1 308 ? -11.068 -4.228 -3.255 1.00 85.94 308 CYS A N 1
ATOM 2386 C CA . CYS A 1 308 ? -10.020 -3.886 -4.214 1.00 85.94 308 CYS A CA 1
ATOM 2387 C C . CYS A 1 308 ? -9.990 -4.844 -5.412 1.00 85.94 308 CYS A C 1
ATOM 2389 O O . CYS A 1 308 ? -9.816 -4.415 -6.553 1.00 85.94 308 CYS A O 1
ATOM 2391 N N . GLY A 1 309 ? -10.196 -6.144 -5.169 1.00 89.06 309 GLY A N 1
ATOM 2392 C CA . GLY A 1 309 ? -10.277 -7.148 -6.229 1.00 89.06 309 GLY A CA 1
ATOM 2393 C C . GLY A 1 309 ? -11.460 -6.918 -7.175 1.00 89.06 309 GLY A C 1
ATOM 2394 O O . GLY A 1 309 ? -11.303 -7.040 -8.390 1.00 89.06 309 GLY A O 1
ATOM 2395 N N . ALA A 1 310 ? -12.624 -6.537 -6.640 1.00 87.62 310 ALA A N 1
ATOM 2396 C CA . ALA A 1 310 ? -13.800 -6.207 -7.444 1.00 87.62 310 ALA A CA 1
ATOM 2397 C C . ALA A 1 310 ? -13.587 -4.930 -8.275 1.00 87.62 310 ALA A C 1
ATOM 2399 O O . ALA A 1 310 ? -13.849 -4.933 -9.479 1.00 87.62 310 ALA A O 1
ATOM 2400 N N . LEU A 1 311 ? -13.038 -3.876 -7.660 1.00 89.44 311 LEU A N 1
ATOM 2401 C CA . LEU A 1 311 ? -12.697 -2.617 -8.331 1.00 89.44 311 LEU A CA 1
ATOM 2402 C C . LEU A 1 311 ? -11.726 -2.850 -9.497 1.00 89.44 311 LEU A C 1
ATOM 2404 O O . LEU A 1 311 ? -11.955 -2.413 -10.625 1.00 89.44 311 LEU A O 1
ATOM 2408 N N . LYS A 1 312 ? -10.663 -3.616 -9.236 1.00 94.38 312 LYS A N 1
ATOM 2409 C CA . LYS A 1 312 ? -9.674 -4.018 -10.236 1.00 94.38 312 LYS A CA 1
ATOM 2410 C C . LYS A 1 312 ? -10.306 -4.824 -11.368 1.00 94.38 312 LYS A C 1
ATOM 2412 O O . LYS A 1 312 ? -10.020 -4.555 -12.531 1.00 94.38 312 LYS A O 1
ATOM 2417 N N . ALA A 1 313 ? -11.164 -5.795 -11.055 1.00 93.88 313 ALA A N 1
ATOM 2418 C CA . ALA A 1 313 ? -11.819 -6.621 -12.066 1.00 93.88 313 ALA A CA 1
ATOM 2419 C C . ALA A 1 313 ? -12.699 -5.795 -13.018 1.00 93.88 313 ALA A C 1
ATOM 2421 O O . ALA A 1 313 ? -12.750 -6.101 -14.209 1.00 93.88 313 ALA A O 1
ATOM 2422 N N . GLU A 1 314 ? -13.363 -4.747 -12.529 1.00 93.06 314 GLU A N 1
ATOM 2423 C CA . GLU A 1 314 ? -14.152 -3.834 -13.367 1.00 93.06 314 GLU A CA 1
ATOM 2424 C C . GLU A 1 314 ? -13.265 -3.032 -14.335 1.00 93.06 314 GLU A C 1
ATOM 2426 O O . GLU A 1 314 ? -13.562 -2.933 -15.529 1.00 93.06 314 GLU A O 1
ATOM 2431 N N . LEU A 1 315 ? -12.119 -2.536 -13.856 1.00 94.94 315 LEU A N 1
ATOM 2432 C CA . LEU A 1 315 ? -11.135 -1.859 -14.705 1.00 94.94 315 LEU A CA 1
ATOM 2433 C C . LEU A 1 315 ? -10.575 -2.806 -15.777 1.00 94.94 315 LEU A C 1
ATOM 2435 O O . LEU A 1 315 ? -10.555 -2.458 -16.957 1.00 94.94 315 LEU A O 1
ATOM 2439 N N . LEU A 1 316 ? -10.169 -4.022 -15.403 1.00 95.38 316 LEU A N 1
ATOM 2440 C CA . LEU A 1 316 ? -9.562 -4.977 -16.340 1.00 95.38 316 LEU A CA 1
ATOM 2441 C C . LEU A 1 316 ? -10.556 -5.504 -17.393 1.00 95.38 316 LEU A C 1
ATOM 2443 O O . LEU A 1 316 ? -10.164 -5.795 -18.522 1.00 95.38 316 LEU A O 1
ATOM 2447 N N . GLN A 1 317 ? -11.860 -5.548 -17.091 1.00 93.69 317 GLN A N 1
ATOM 2448 C CA . GLN A 1 317 ? -12.901 -5.820 -18.098 1.00 93.69 317 GLN A CA 1
ATOM 2449 C C . GLN A 1 317 ? -12.944 -4.761 -19.212 1.00 93.69 317 GLN A C 1
ATOM 2451 O O . GLN A 1 317 ? -13.374 -5.055 -20.331 1.00 93.69 317 GLN A O 1
ATOM 2456 N N . ASN A 1 318 ? -12.466 -3.550 -18.922 1.00 92.56 318 ASN A N 1
ATOM 2457 C CA . ASN A 1 318 ? -12.422 -2.410 -19.831 1.00 92.56 318 ASN A CA 1
ATOM 2458 C C . ASN A 1 318 ? -10.999 -2.102 -20.330 1.00 92.56 318 ASN A C 1
ATOM 2460 O O . ASN A 1 318 ? -10.733 -1.000 -20.814 1.00 92.56 318 ASN A O 1
ATOM 2464 N N . GLU A 1 319 ? -10.087 -3.076 -20.256 1.00 92.50 319 GLU A N 1
ATOM 2465 C CA . GLU A 1 319 ? -8.743 -2.954 -20.820 1.00 92.50 319 GLU A CA 1
ATOM 2466 C C . GLU A 1 319 ? -8.774 -2.562 -22.304 1.00 92.50 319 GLU A C 1
ATOM 2468 O O . GLU A 1 319 ? -9.563 -3.074 -23.107 1.00 92.50 319 GLU A O 1
ATOM 2473 N N . GLU A 1 320 ? -7.859 -1.672 -22.696 1.00 87.88 320 GLU A N 1
ATOM 2474 C CA . GLU A 1 320 ? -7.715 -1.274 -24.100 1.00 87.88 320 GLU A CA 1
ATOM 2475 C C . GLU A 1 320 ? -7.324 -2.475 -24.974 1.00 87.88 320 GLU A C 1
ATOM 2477 O O . GLU A 1 320 ? -7.874 -2.692 -26.062 1.00 87.88 320 GLU A O 1
ATOM 2482 N N . HIS A 1 321 ? -6.374 -3.261 -24.468 1.00 87.75 321 HIS A N 1
ATOM 2483 C CA . HIS A 1 321 ? -5.817 -4.450 -25.093 1.00 87.75 321 HIS A CA 1
ATOM 2484 C C . HIS A 1 321 ? -5.619 -5.539 -24.039 1.00 87.75 321 HIS A C 1
ATOM 2486 O O . HIS A 1 321 ? -5.256 -5.211 -22.914 1.00 87.75 321 HIS A O 1
ATOM 2492 N N . PRO A 1 322 ? -5.798 -6.826 -24.386 1.00 87.38 322 PRO A N 1
ATOM 2493 C CA . PRO A 1 322 ? -5.624 -7.901 -23.421 1.00 87.38 322 PRO A CA 1
ATOM 2494 C C . PRO A 1 322 ? -4.217 -7.920 -22.817 1.00 87.38 322 PRO A C 1
ATOM 2496 O O . PRO A 1 322 ? -3.234 -7.951 -23.561 1.00 87.38 322 PRO A O 1
ATOM 2499 N N . ARG A 1 323 ? -4.138 -8.035 -21.486 1.00 86.06 323 ARG A N 1
ATOM 2500 C CA . ARG A 1 323 ? -2.888 -8.202 -20.725 1.00 86.06 323 ARG A CA 1
ATOM 2501 C C . ARG A 1 323 ? -1.971 -6.981 -20.786 1.00 86.06 323 ARG A C 1
ATOM 2503 O O . ARG A 1 323 ? -0.754 -7.136 -20.810 1.00 86.06 323 ARG A O 1
ATOM 2510 N N . THR A 1 324 ? -2.531 -5.774 -20.806 1.00 91.50 324 THR A N 1
ATOM 2511 C CA . THR A 1 324 ? -1.735 -4.539 -20.665 1.00 91.50 324 THR A CA 1
ATOM 2512 C C . THR A 1 324 ? -1.858 -3.906 -19.289 1.00 91.50 324 THR A C 1
ATOM 2514 O O . THR A 1 324 ? -1.012 -3.079 -18.934 1.00 91.50 324 THR A O 1
ATOM 2517 N N . GLY A 1 325 ? -2.903 -4.271 -18.533 1.00 95.38 325 GLY A N 1
ATOM 2518 C CA . GLY A 1 325 ? -3.219 -3.645 -17.247 1.00 95.38 325 GLY A CA 1
ATOM 2519 C C . GLY A 1 325 ? -3.508 -2.154 -17.381 1.00 95.38 325 GLY A C 1
ATOM 2520 O O . GLY A 1 325 ? -3.212 -1.380 -16.471 1.00 95.38 325 GLY A O 1
ATOM 2521 N N . ARG A 1 326 ? -4.009 -1.734 -18.550 1.00 95.31 326 ARG A N 1
ATOM 2522 C CA . ARG A 1 326 ? -4.246 -0.332 -18.890 1.00 95.31 326 ARG A CA 1
ATOM 2523 C C . ARG A 1 326 ? -5.640 -0.128 -19.456 1.00 95.31 326 ARG A C 1
ATOM 2525 O O . ARG A 1 326 ? -6.055 -0.797 -20.405 1.00 95.31 326 ARG A O 1
ATOM 2532 N N . VAL A 1 327 ? -6.322 0.865 -18.905 1.00 95.94 327 VAL A N 1
ATOM 2533 C CA . VAL A 1 327 ? -7.635 1.333 -19.359 1.00 95.94 327 VAL A CA 1
ATOM 2534 C C . VAL A 1 327 ? -7.447 2.716 -19.956 1.00 95.94 327 VAL A C 1
ATOM 2536 O O . VAL A 1 327 ? -6.729 3.534 -19.391 1.00 95.94 327 VAL A O 1
ATOM 2539 N N . ARG A 1 328 ? -8.056 3.017 -21.104 1.00 95.62 328 ARG A N 1
ATOM 2540 C CA . ARG A 1 328 ? -7.993 4.388 -21.639 1.00 95.62 328 ARG A CA 1
ATOM 2541 C C . ARG A 1 328 ? -8.727 5.327 -20.695 1.00 95.62 328 ARG A C 1
ATOM 2543 O O . ARG A 1 328 ? -9.808 4.985 -20.228 1.00 95.62 328 ARG A O 1
ATOM 2550 N N . LEU A 1 329 ? -8.202 6.530 -20.487 1.00 96.88 329 LEU A N 1
ATOM 2551 C CA . LEU A 1 329 ? -8.842 7.522 -19.620 1.00 96.88 329 LEU A CA 1
ATOM 2552 C C . LEU A 1 329 ? -10.281 7.841 -20.073 1.00 96.88 329 LEU A C 1
ATOM 2554 O O . LEU A 1 329 ? -11.168 8.054 -19.257 1.00 96.88 329 LEU A O 1
ATOM 2558 N N . SER A 1 330 ? -10.545 7.789 -21.381 1.00 95.62 330 SER A N 1
ATOM 2559 C CA . SER A 1 330 ? -11.897 7.931 -21.926 1.00 95.62 330 SER A CA 1
ATOM 2560 C C . SER A 1 330 ? -12.836 6.777 -21.559 1.00 95.62 330 SER A C 1
ATOM 2562 O O . SER A 1 330 ? -14.013 7.015 -21.305 1.00 95.62 330 SER A O 1
ATOM 2564 N N . ASP A 1 331 ? -12.345 5.537 -21.507 1.00 95.25 331 ASP A N 1
ATOM 2565 C CA . ASP A 1 331 ? -13.144 4.386 -21.074 1.00 95.25 331 ASP A CA 1
ATOM 2566 C C . ASP A 1 331 ? -13.371 4.455 -19.547 1.00 95.25 331 ASP A C 1
ATOM 2568 O O . ASP A 1 331 ? -14.494 4.242 -19.096 1.00 95.25 331 ASP A O 1
ATOM 2572 N N . PHE A 1 332 ? -12.353 4.871 -18.779 1.00 96.31 332 PHE A N 1
ATOM 2573 C CA . PHE A 1 332 ? -12.433 5.163 -17.338 1.00 96.31 332 PHE A CA 1
ATOM 2574 C C . PHE A 1 332 ? -13.547 6.174 -17.018 1.00 96.31 332 PHE A C 1
ATOM 2576 O O . PHE A 1 332 ? -14.500 5.848 -16.315 1.00 96.31 332 PHE A O 1
ATOM 2583 N N . TYR A 1 333 ? -13.529 7.346 -17.656 1.00 97.12 333 TYR A N 1
ATOM 2584 C CA . TYR A 1 333 ? -14.576 8.355 -17.476 1.00 97.12 333 TYR A CA 1
ATOM 2585 C C . TYR A 1 333 ? -15.930 7.964 -18.068 1.00 97.12 333 TYR A C 1
ATOM 2587 O O . TYR A 1 333 ? -16.975 8.361 -17.550 1.00 97.12 333 TYR A O 1
ATOM 2595 N N . SER A 1 334 ? -15.965 7.153 -19.129 1.00 95.00 334 SER A N 1
ATOM 2596 C CA . SER A 1 334 ? -17.234 6.628 -19.636 1.00 95.00 334 SER A CA 1
ATOM 2597 C C . SER A 1 334 ? -17.916 5.709 -18.615 1.00 95.00 334 SER A C 1
ATOM 2599 O O . SER A 1 334 ? -19.150 5.677 -18.581 1.00 95.00 334 SER A O 1
ATOM 2601 N N . MET A 1 335 ? -17.160 4.980 -17.785 1.00 93.62 335 MET A N 1
ATOM 2602 C CA . MET A 1 335 ? -17.725 4.166 -16.703 1.00 93.62 335 MET A CA 1
ATOM 2603 C C . MET A 1 335 ? -18.375 5.034 -15.619 1.00 93.62 335 MET A C 1
ATOM 2605 O O . MET A 1 335 ? -19.504 4.738 -15.222 1.00 93.62 335 MET A O 1
ATOM 2609 N N . ALA A 1 336 ? -17.742 6.143 -15.228 1.00 92.75 336 ALA A N 1
ATOM 2610 C CA . ALA A 1 336 ? -18.328 7.095 -14.283 1.00 92.75 336 ALA A CA 1
ATOM 2611 C C . ALA A 1 336 ? -19.569 7.801 -14.846 1.00 92.75 336 ALA A C 1
ATOM 2613 O O . ALA A 1 336 ? -20.631 7.788 -14.226 1.00 92.75 336 ALA A O 1
ATOM 2614 N N . LEU A 1 337 ? -19.482 8.348 -16.064 1.00 92.50 337 LEU A N 1
ATOM 2615 C CA . LEU A 1 337 ? -20.573 9.120 -16.668 1.00 92.50 337 LEU A CA 1
ATOM 2616 C C . LEU A 1 337 ? -21.786 8.272 -17.079 1.00 92.50 337 LEU A C 1
ATOM 2618 O O . LEU A 1 337 ? -22.922 8.743 -17.019 1.00 92.50 337 LEU A O 1
ATOM 2622 N N . LYS A 1 338 ? -21.558 7.054 -17.592 1.00 89.44 338 LYS A N 1
ATOM 2623 C CA . LYS A 1 338 ? -22.601 6.244 -18.257 1.00 89.44 338 LYS A CA 1
ATOM 2624 C C . LYS A 1 338 ? -22.786 4.858 -17.650 1.00 89.44 338 LYS A C 1
ATOM 2626 O O . LYS A 1 338 ? -23.860 4.282 -17.804 1.00 89.44 338 LYS A O 1
ATOM 2631 N N . GLY A 1 339 ? -21.752 4.315 -17.012 1.00 77.44 339 GLY A N 1
ATOM 2632 C CA . GLY A 1 339 ? -21.735 2.954 -16.468 1.00 77.44 339 GLY A CA 1
ATOM 2633 C C . GLY A 1 339 ? -22.272 2.835 -15.042 1.00 77.44 339 GLY A C 1
ATOM 2634 O O . GLY A 1 339 ? -22.449 1.720 -14.565 1.00 77.44 339 GLY A O 1
ATOM 2635 N N . GLY A 1 340 ? -22.541 3.957 -14.365 1.00 80.00 340 GLY A N 1
ATOM 2636 C CA . GLY A 1 340 ? -22.963 3.969 -12.961 1.00 80.00 340 GLY A CA 1
ATOM 2637 C C . GLY A 1 340 ? -21.828 3.700 -11.966 1.00 80.00 340 GLY A C 1
ATOM 2638 O O . GLY A 1 340 ? -22.096 3.617 -10.771 1.00 80.00 340 GLY A O 1
ATOM 2639 N N . GLN A 1 341 ? -20.584 3.596 -12.447 1.00 84.69 341 GLN A N 1
ATOM 2640 C CA . GLN A 1 341 ? -19.379 3.398 -11.638 1.00 84.69 341 GLN A CA 1
ATOM 2641 C C . GLN A 1 341 ? -18.776 4.760 -11.275 1.00 84.69 341 GLN A C 1
ATOM 2643 O O . GLN A 1 341 ? -17.708 5.136 -11.756 1.00 84.69 341 GLN A O 1
ATOM 2648 N N . TRP A 1 342 ? -19.524 5.537 -10.491 1.00 82.50 342 TRP A N 1
ATOM 2649 C CA . TRP A 1 342 ? -19.196 6.919 -10.128 1.00 82.50 342 TRP A CA 1
ATOM 2650 C C . TRP A 1 342 ? -17.823 7.064 -9.462 1.00 82.50 342 TRP A C 1
ATOM 2652 O O . TRP A 1 342 ? -17.227 8.125 -9.567 1.00 82.50 342 TRP A O 1
ATOM 2662 N N . GLN A 1 343 ? -17.308 6.003 -8.838 1.00 84.25 343 GLN A N 1
ATOM 2663 C CA . GLN A 1 343 ? -16.013 5.984 -8.163 1.00 84.25 343 GLN A CA 1
ATOM 2664 C C . GLN A 1 343 ? -14.805 6.123 -9.105 1.00 84.25 343 GLN A C 1
ATOM 2666 O O . GLN A 1 343 ? -13.708 6.389 -8.639 1.00 84.25 343 GLN A O 1
ATOM 2671 N N . PHE A 1 344 ? -14.981 5.947 -10.420 1.00 92.69 344 PHE A N 1
ATOM 2672 C CA . PHE A 1 344 ? -13.917 6.124 -11.416 1.00 92.69 344 PHE A CA 1
ATOM 2673 C C . PHE A 1 344 ? -13.883 7.560 -11.959 1.00 92.69 344 PHE A C 1
ATOM 2675 O O . PHE A 1 344 ? -14.015 7.785 -13.168 1.00 92.69 344 PHE A O 1
ATOM 2682 N N . SER A 1 345 ? -13.770 8.542 -11.062 1.00 95.00 345 SER A N 1
ATOM 2683 C CA . SER A 1 345 ? -13.911 9.967 -11.385 1.00 95.00 345 SER A CA 1
ATOM 2684 C C . SER A 1 345 ? -12.668 10.810 -11.105 1.00 95.00 345 SER A C 1
ATOM 2686 O O . SER A 1 345 ? -12.717 12.018 -11.303 1.00 95.00 345 SER A O 1
ATOM 2688 N N . GLU A 1 346 ? -11.533 10.229 -10.713 1.00 96.69 346 GLU A N 1
ATOM 2689 C CA . GLU A 1 346 ? -10.320 10.999 -10.422 1.00 96.69 346 GLU A CA 1
ATOM 2690 C C . GLU A 1 346 ? -9.831 11.840 -11.616 1.00 96.69 346 GLU A C 1
ATOM 2692 O O . GLU A 1 346 ? -9.798 11.396 -12.769 1.00 96.69 346 GLU A O 1
ATOM 2697 N N . SER A 1 347 ? -9.415 13.076 -11.340 1.00 97.56 347 SER A N 1
ATOM 2698 C CA . SER A 1 347 ? -8.927 14.024 -12.339 1.00 97.56 347 SER A CA 1
ATOM 2699 C C . SER A 1 347 ? -7.622 13.560 -12.974 1.00 97.56 347 SER A C 1
ATOM 2701 O O . SER A 1 347 ? -6.790 12.878 -12.366 1.00 97.56 347 SER A O 1
ATOM 2703 N N . SER A 1 348 ? -7.402 13.964 -14.225 1.00 97.06 348 SER A N 1
ATOM 2704 C CA . SER A 1 348 ? -6.165 13.633 -14.936 1.00 97.06 348 SER A CA 1
ATOM 2705 C C . SER A 1 348 ? -4.919 14.190 -14.231 1.00 97.06 348 SER A C 1
ATOM 2707 O O . SER A 1 348 ? -3.845 13.586 -14.287 1.00 97.06 348 SER A O 1
ATOM 2709 N N . SER A 1 349 ? -5.042 15.327 -13.534 1.00 96.62 349 SER A N 1
ATOM 2710 C CA . SER A 1 349 ? -3.967 15.895 -12.717 1.00 96.62 349 SER A CA 1
ATOM 2711 C C . SER A 1 349 ? -3.669 15.045 -11.485 1.00 96.62 349 SER A C 1
ATOM 2713 O O . SER A 1 349 ? -2.495 14.767 -11.233 1.00 96.62 349 SER A O 1
ATOM 2715 N N . TYR A 1 350 ? -4.692 14.567 -10.776 1.00 97.12 350 TYR A N 1
ATOM 2716 C CA . TYR A 1 350 ? -4.502 13.705 -9.614 1.00 97.12 350 TYR A CA 1
ATOM 2717 C C . TYR A 1 350 ? -3.949 12.326 -10.001 1.00 97.12 350 TYR A C 1
ATOM 2719 O O . TYR A 1 350 ? -2.959 11.873 -9.426 1.00 97.12 350 TYR A O 1
ATOM 2727 N N . LEU A 1 351 ? -4.484 11.697 -11.054 1.00 97.56 351 LEU A N 1
ATOM 2728 C CA . LEU A 1 351 ? -3.971 10.422 -11.576 1.00 97.56 351 LEU A CA 1
ATOM 2729 C C . LEU A 1 351 ? -2.490 10.514 -11.977 1.00 97.56 351 LEU A C 1
ATOM 2731 O O . LEU A 1 351 ? -1.717 9.589 -11.723 1.00 97.56 351 LEU A O 1
ATOM 2735 N N . ARG A 1 352 ? -2.067 11.640 -12.566 1.00 95.88 352 ARG A N 1
ATOM 2736 C CA . ARG A 1 352 ? -0.652 11.915 -12.863 1.00 95.88 352 ARG A CA 1
ATOM 2737 C C . ARG A 1 352 ? 0.176 12.041 -11.585 1.00 95.88 352 ARG A C 1
ATOM 2739 O O . ARG A 1 352 ? 1.232 11.422 -11.489 1.00 95.88 352 ARG A O 1
ATOM 2746 N N . GLN A 1 353 ? -0.311 12.806 -10.606 1.00 93.69 353 GLN A N 1
ATOM 2747 C CA . GLN A 1 353 ? 0.366 13.050 -9.330 1.00 93.69 353 GLN A CA 1
ATOM 2748 C C . GLN A 1 353 ? 0.728 11.745 -8.609 1.00 93.69 353 GLN A C 1
ATOM 2750 O O . GLN A 1 353 ? 1.854 11.593 -8.128 1.00 93.69 353 GLN A O 1
ATOM 2755 N N . ILE A 1 354 ? -0.198 10.785 -8.587 1.00 92.19 354 ILE A N 1
ATOM 2756 C CA . ILE A 1 354 ? -0.007 9.485 -7.929 1.00 92.19 354 ILE A CA 1
ATOM 2757 C C . ILE A 1 354 ? 0.678 8.438 -8.824 1.00 92.19 354 ILE A C 1
ATOM 2759 O O . ILE A 1 354 ? 0.869 7.299 -8.406 1.00 92.19 354 ILE A O 1
ATOM 2763 N N . GLY A 1 355 ? 1.050 8.795 -10.059 1.00 94.94 355 GLY A N 1
ATOM 2764 C CA . GLY A 1 355 ? 1.710 7.883 -10.994 1.00 94.94 355 GLY A CA 1
ATOM 2765 C C . GLY A 1 355 ? 0.792 6.830 -11.616 1.00 94.94 355 GLY A C 1
ATOM 2766 O O . GLY A 1 355 ? 1.279 5.820 -12.123 1.00 94.94 355 GLY A O 1
ATOM 2767 N N . ALA A 1 356 ? -0.522 7.041 -11.589 1.00 97.25 356 ALA A N 1
ATOM 2768 C CA . ALA A 1 356 ? -1.511 6.158 -12.195 1.00 97.25 356 ALA A CA 1
ATOM 2769 C C . ALA A 1 356 ? -1.804 6.492 -13.666 1.00 97.25 356 ALA A C 1
ATOM 2771 O O . ALA A 1 356 ? -2.573 5.773 -14.296 1.00 97.25 356 ALA A O 1
ATOM 2772 N N . LEU A 1 357 ? -1.202 7.541 -14.235 1.00 97.06 357 LEU A N 1
ATOM 2773 C CA . LEU A 1 357 ? -1.427 7.959 -15.620 1.00 97.06 357 LEU A CA 1
ATOM 2774 C C . LEU A 1 357 ? -0.212 7.662 -16.516 1.00 97.06 357 LEU A C 1
ATOM 2776 O O . LEU A 1 357 ? 0.906 8.084 -16.234 1.00 97.06 357 LEU A O 1
ATOM 2780 N N . ASP A 1 358 ? -0.447 6.951 -17.615 1.00 95.62 358 ASP A N 1
ATOM 2781 C CA . ASP A 1 358 ? 0.487 6.740 -18.721 1.00 95.62 358 ASP A CA 1
ATOM 2782 C C . ASP A 1 358 ? 0.173 7.742 -19.839 1.00 95.62 358 ASP A C 1
ATOM 2784 O O . ASP A 1 358 ? -0.891 7.705 -20.469 1.00 95.62 358 ASP A O 1
ATOM 2788 N N . GLU A 1 359 ? 1.126 8.647 -20.057 1.00 93.50 359 GLU A N 1
ATOM 2789 C CA . GLU A 1 359 ? 1.054 9.758 -21.011 1.00 93.50 359 GLU A CA 1
ATOM 2790 C C . GLU A 1 359 ? 2.002 9.574 -22.201 1.00 93.50 359 GLU A C 1
ATOM 2792 O O . GLU A 1 359 ? 2.295 10.525 -22.926 1.00 93.50 359 GLU A O 1
ATOM 2797 N N . THR A 1 360 ? 2.507 8.354 -22.412 1.00 90.88 360 THR A N 1
ATOM 2798 C CA . THR A 1 360 ? 3.465 8.073 -23.492 1.00 90.88 360 THR A CA 1
ATOM 2799 C C . THR A 1 360 ? 2.889 8.412 -24.870 1.00 90.88 360 THR A C 1
ATOM 2801 O O . THR A 1 360 ? 3.619 8.818 -25.773 1.00 90.88 360 THR A O 1
ATOM 2804 N N . ASP A 1 361 ? 1.569 8.273 -25.019 1.00 88.69 361 ASP A N 1
ATOM 2805 C CA . ASP A 1 361 ? 0.804 8.783 -26.152 1.00 88.69 361 ASP A CA 1
ATOM 2806 C C . ASP A 1 361 ? -0.115 9.927 -25.682 1.00 88.69 361 ASP A C 1
ATOM 2808 O O . ASP A 1 361 ? -1.160 9.664 -25.081 1.00 88.69 361 ASP A O 1
ATOM 2812 N N . PRO A 1 362 ? 0.222 11.196 -25.978 1.00 87.25 362 PRO A N 1
ATOM 2813 C CA . PRO A 1 362 ? -0.585 12.346 -25.571 1.00 87.25 362 PRO A CA 1
ATOM 2814 C C . PRO A 1 362 ? -2.006 12.359 -26.150 1.00 87.25 362 PRO A C 1
ATOM 2816 O O . PRO A 1 362 ? -2.858 13.092 -25.652 1.00 87.25 362 PRO A O 1
ATOM 2819 N N . GLN A 1 363 ? -2.278 11.592 -27.214 1.00 86.06 363 GLN A N 1
ATOM 2820 C CA . GLN A 1 363 ? -3.621 11.474 -27.789 1.00 86.06 363 GLN A CA 1
ATOM 2821 C C . GLN A 1 363 ? -4.461 10.395 -27.098 1.00 86.06 363 GLN A C 1
ATOM 2823 O O . GLN A 1 363 ? -5.687 10.402 -27.218 1.00 86.06 363 GLN A O 1
ATOM 2828 N N . ILE A 1 364 ? -3.818 9.459 -26.394 1.00 88.94 364 ILE A N 1
ATOM 2829 C CA . ILE A 1 364 ? -4.464 8.318 -25.748 1.00 88.94 364 ILE A CA 1
ATOM 2830 C C . ILE A 1 364 ? -3.870 8.138 -24.353 1.00 88.94 364 ILE A C 1
ATOM 2832 O O . ILE A 1 364 ? -2.996 7.301 -24.122 1.00 88.94 364 ILE A O 1
ATOM 2836 N N . LEU A 1 365 ? -4.388 8.915 -23.407 1.00 95.25 365 LEU A N 1
ATOM 2837 C CA . LEU A 1 365 ? -4.045 8.763 -21.998 1.00 95.25 365 LEU A CA 1
ATOM 2838 C C . LEU A 1 365 ? -4.596 7.442 -21.460 1.00 95.25 365 LEU A C 1
ATOM 2840 O O . LEU A 1 365 ? -5.715 7.036 -21.801 1.00 95.25 365 LEU A O 1
ATOM 2844 N N . ARG A 1 366 ? -3.818 6.772 -20.612 1.00 96.06 366 ARG A N 1
ATOM 2845 C CA . ARG A 1 366 ? -4.180 5.471 -20.041 1.00 96.06 366 ARG A CA 1
ATOM 2846 C C . ARG A 1 366 ? -3.992 5.473 -18.536 1.00 96.06 366 ARG A C 1
ATOM 2848 O O . ARG A 1 366 ? -2.986 5.958 -18.041 1.00 96.06 366 ARG A O 1
ATOM 2855 N N . VAL A 1 367 ? -4.932 4.883 -17.820 1.00 97.69 367 VAL A N 1
ATOM 2856 C CA . VAL A 1 367 ? -4.801 4.584 -16.398 1.00 97.69 367 VAL A CA 1
ATOM 2857 C C . VAL A 1 367 ? -4.028 3.275 -16.252 1.00 97.69 367 VAL A C 1
ATOM 2859 O O . VAL A 1 367 ? -4.423 2.252 -16.817 1.00 97.69 367 VAL A O 1
ATOM 2862 N N . VAL A 1 368 ? -2.921 3.306 -15.515 1.00 97.81 368 VAL A N 1
ATOM 2863 C CA . VAL A 1 368 ? -2.124 2.139 -15.126 1.00 97.81 368 VAL A CA 1
ATOM 2864 C C . VAL A 1 368 ? -2.811 1.491 -13.927 1.00 97.81 368 VAL A C 1
ATOM 2866 O O . VAL A 1 368 ? -2.696 1.972 -12.800 1.00 97.81 368 VAL A O 1
ATOM 2869 N N . VAL A 1 369 ? -3.552 0.409 -14.175 1.00 97.56 369 VAL A N 1
ATOM 2870 C CA . VAL A 1 369 ? -4.493 -0.169 -13.202 1.00 97.56 369 VAL A CA 1
ATOM 2871 C C . VAL A 1 369 ? -3.827 -0.524 -11.868 1.00 97.56 369 VAL A C 1
ATOM 2873 O O . VAL A 1 369 ? -4.358 -0.104 -10.843 1.00 97.56 369 VAL A O 1
ATOM 2876 N N . PRO A 1 370 ? -2.664 -1.204 -11.810 1.00 96.19 370 PRO A N 1
ATOM 2877 C CA . PRO A 1 370 ? -2.057 -1.518 -10.516 1.00 96.19 370 PRO A CA 1
ATOM 2878 C C . PRO A 1 370 ? -1.637 -0.269 -9.723 1.00 96.19 370 PRO A C 1
ATOM 2880 O O . PRO A 1 370 ? -1.779 -0.251 -8.505 1.00 96.19 370 PRO A O 1
ATOM 2883 N N . ASN A 1 371 ? -1.176 0.797 -10.390 1.00 95.62 371 ASN A N 1
ATOM 2884 C CA . ASN A 1 371 ? -0.829 2.062 -9.728 1.00 95.62 371 ASN A CA 1
ATOM 2885 C C . ASN A 1 371 ? -2.075 2.782 -9.196 1.00 95.62 371 ASN A C 1
ATOM 2887 O O . ASN A 1 371 ? -2.017 3.362 -8.119 1.00 95.62 371 ASN A O 1
ATOM 2891 N N . TYR A 1 372 ? -3.193 2.723 -9.927 1.00 95.88 372 TYR A N 1
ATOM 2892 C CA . TYR A 1 372 ? -4.477 3.252 -9.466 1.00 95.88 372 TYR A CA 1
ATOM 2893 C C . TYR A 1 372 ? -4.986 2.497 -8.233 1.00 95.88 372 TYR A C 1
ATOM 2895 O O . TYR A 1 372 ? -5.277 3.109 -7.210 1.00 95.88 372 TYR A O 1
ATOM 2903 N N . ILE A 1 373 ? -5.027 1.161 -8.298 1.00 93.50 373 ILE A N 1
ATOM 2904 C CA . ILE A 1 373 ? -5.512 0.307 -7.202 1.00 93.50 373 ILE A CA 1
ATOM 2905 C C . ILE A 1 373 ? -4.678 0.496 -5.930 1.00 93.50 373 ILE A C 1
ATOM 2907 O O . ILE A 1 373 ? -5.231 0.521 -4.837 1.00 93.50 373 ILE A O 1
ATOM 2911 N N . LEU A 1 374 ? -3.362 0.674 -6.059 1.00 90.25 374 LEU A N 1
ATOM 2912 C CA . LEU A 1 374 ? -2.468 0.945 -4.927 1.00 90.25 374 LEU A CA 1
ATOM 2913 C C . LEU A 1 374 ? -2.407 2.433 -4.529 1.00 90.25 374 LEU A C 1
ATOM 2915 O O . LEU A 1 374 ? -1.637 2.798 -3.640 1.00 90.25 374 LEU A O 1
ATOM 2919 N N . GLY A 1 375 ? -3.187 3.295 -5.186 1.00 88.12 375 GLY A N 1
ATOM 2920 C CA . GLY A 1 375 ? -3.287 4.717 -4.880 1.00 88.12 375 GLY A CA 1
ATOM 2921 C C . GLY A 1 375 ? -3.955 4.982 -3.529 1.00 88.12 375 GLY A C 1
ATOM 2922 O O . GLY A 1 375 ? -4.802 4.218 -3.071 1.00 88.12 375 GLY A O 1
ATOM 2923 N N . LEU A 1 376 ? -3.597 6.104 -2.894 1.00 86.38 376 LEU A N 1
ATOM 2924 C CA . LEU A 1 376 ? -4.085 6.442 -1.550 1.00 86.38 376 LEU A CA 1
ATOM 2925 C C . LEU A 1 376 ? -5.575 6.814 -1.492 1.00 86.38 376 LEU A C 1
ATOM 2927 O O . LEU A 1 376 ? -6.132 6.831 -0.397 1.00 86.38 376 LEU A O 1
ATOM 2931 N N . SER A 1 377 ? -6.227 7.072 -2.632 1.00 85.81 377 SER A N 1
ATOM 2932 C CA . SER A 1 377 ? -7.690 7.202 -2.708 1.00 85.81 377 SER A CA 1
ATOM 2933 C C . SER A 1 377 ? -8.416 5.883 -2.413 1.00 85.81 377 SER A C 1
ATOM 2935 O O . SER A 1 377 ? -9.568 5.907 -1.997 1.00 85.81 377 SER A O 1
ATOM 2937 N N . ASN A 1 378 ? -7.729 4.743 -2.548 1.00 86.94 378 ASN A N 1
ATOM 2938 C CA . ASN A 1 378 ? -8.253 3.404 -2.263 1.00 86.94 378 ASN A CA 1
ATOM 2939 C C . ASN A 1 378 ? -7.836 2.880 -0.872 1.00 86.94 378 ASN A C 1
ATOM 2941 O O . ASN A 1 378 ? -7.880 1.675 -0.617 1.00 86.94 378 ASN A O 1
ATOM 2945 N N . CYS A 1 379 ? -7.395 3.768 0.026 1.00 83.56 379 CYS A N 1
ATOM 2946 C CA . CYS A 1 379 ? -6.982 3.432 1.388 1.00 83.56 379 CYS A CA 1
ATOM 2947 C C . CYS A 1 379 ? -7.980 3.937 2.437 1.00 83.56 379 CYS A C 1
ATOM 2949 O O . CYS A 1 379 ? -8.476 5.058 2.365 1.00 83.56 379 CYS A O 1
ATOM 2951 N N . ILE A 1 380 ? -8.162 3.147 3.492 1.00 80.50 380 ILE A N 1
ATOM 2952 C CA . ILE A 1 380 ? -8.873 3.510 4.717 1.00 80.50 380 ILE A CA 1
ATOM 2953 C C . ILE A 1 380 ? -7.832 3.826 5.796 1.00 80.50 380 ILE A C 1
ATOM 2955 O O . ILE A 1 380 ? -7.011 2.985 6.168 1.00 80.50 380 ILE A O 1
ATOM 2959 N N . ALA A 1 381 ? -7.849 5.054 6.301 1.00 65.19 381 ALA A N 1
ATOM 2960 C CA . ALA A 1 381 ? -6.793 5.602 7.145 1.00 65.19 381 ALA A CA 1
ATOM 2961 C C . ALA A 1 381 ? -7.354 6.083 8.490 1.00 65.19 381 ALA A C 1
ATOM 2963 O O . ALA A 1 381 ? -7.670 7.259 8.638 1.00 65.19 381 ALA A O 1
ATOM 2964 N N . ALA A 1 382 ? -7.481 5.174 9.463 1.00 63.75 382 ALA A N 1
ATOM 2965 C CA . ALA A 1 382 ? -7.932 5.506 10.823 1.00 63.75 382 ALA A CA 1
ATOM 2966 C C . ALA A 1 382 ? -6.887 5.328 11.915 1.00 63.75 382 ALA A C 1
ATOM 2968 O O . ALA A 1 382 ? -7.062 5.839 13.022 1.00 63.75 382 ALA A O 1
ATOM 2969 N N . SER A 1 383 ? -5.823 4.577 11.663 1.00 75.31 383 SER A N 1
ATOM 2970 C CA . SER A 1 383 ? -4.743 4.491 12.633 1.00 75.31 383 SER A CA 1
ATOM 2971 C C . SER A 1 383 ? -3.824 5.700 12.490 1.00 75.31 383 SER A C 1
ATOM 2973 O O . SER A 1 383 ? -3.709 6.295 11.419 1.00 75.31 383 SER A O 1
ATOM 2975 N N . SER A 1 384 ? -3.142 6.048 13.576 1.00 76.25 384 SER A N 1
ATOM 2976 C CA . SER A 1 384 ? -2.005 6.966 13.581 1.00 76.25 384 SER A CA 1
ATOM 2977 C C . SER A 1 384 ? -0.726 6.327 13.023 1.00 76.25 384 SER A C 1
ATOM 2979 O O . SER A 1 384 ? 0.263 7.035 12.807 1.00 76.25 384 SER A O 1
ATOM 2981 N N . TYR A 1 385 ? -0.704 5.002 12.860 1.00 77.62 385 TYR A N 1
ATOM 2982 C CA . TYR A 1 385 ? 0.485 4.200 12.552 1.00 77.62 385 TYR A CA 1
ATOM 2983 C C . TYR A 1 385 ? 0.417 3.518 11.187 1.00 77.62 385 TYR A C 1
ATOM 2985 O O . TYR A 1 385 ? 1.452 3.371 10.532 1.00 77.62 385 TYR A O 1
ATOM 2993 N N . TYR A 1 386 ? -0.784 3.159 10.731 1.00 82.06 386 TYR A N 1
ATOM 2994 C CA . TYR A 1 386 ? -0.984 2.503 9.445 1.00 82.06 386 TYR A CA 1
ATOM 2995 C C . TYR A 1 386 ? -2.276 2.926 8.737 1.00 82.06 386 TYR A C 1
ATOM 2997 O O . TYR A 1 386 ? -3.186 3.516 9.319 1.00 82.06 386 TYR A O 1
ATOM 3005 N N . MET A 1 387 ? -2.348 2.567 7.462 1.00 84.25 387 MET A N 1
ATOM 3006 C CA . MET A 1 387 ? -3.552 2.575 6.644 1.00 84.25 387 MET A CA 1
ATOM 3007 C C . MET A 1 387 ? -3.849 1.153 6.184 1.00 84.25 387 MET A C 1
ATOM 3009 O O . MET A 1 387 ? -2.941 0.341 5.987 1.00 84.25 387 MET A O 1
ATOM 3013 N N . VAL A 1 388 ? -5.124 0.862 5.980 1.00 85.81 388 VAL A N 1
ATOM 3014 C CA . VAL A 1 388 ? -5.573 -0.341 5.290 1.00 85.81 388 VAL A CA 1
ATOM 3015 C C . VAL A 1 388 ? -5.767 0.024 3.831 1.00 85.81 388 VAL A C 1
ATOM 3017 O O . VAL A 1 388 ? -6.606 0.858 3.516 1.00 85.81 388 VAL A O 1
ATOM 3020 N N . CYS A 1 389 ? -4.977 -0.572 2.949 1.00 84.00 389 CYS A N 1
ATOM 3021 C CA . CYS A 1 389 ? -5.041 -0.315 1.514 1.00 84.00 389 CYS A CA 1
ATOM 3022 C C . CYS A 1 389 ? -5.149 -1.629 0.751 1.00 84.00 389 CYS A C 1
ATOM 3024 O O . CYS A 1 389 ? -4.907 -2.709 1.300 1.00 84.00 389 CYS A O 1
ATOM 3026 N N . CYS A 1 390 ? -5.413 -1.521 -0.547 1.00 86.69 390 CYS A N 1
ATOM 3027 C CA . CYS A 1 390 ? -5.347 -2.653 -1.452 1.00 86.69 390 CYS A CA 1
ATOM 3028 C C . CYS A 1 390 ? -3.998 -3.382 -1.369 1.00 86.69 390 CYS A C 1
ATOM 3030 O O . CYS A 1 390 ? -2.928 -2.769 -1.340 1.00 86.69 390 CYS A O 1
ATOM 3032 N N . ILE A 1 391 ? -4.054 -4.715 -1.339 1.00 87.94 391 ILE A N 1
ATOM 3033 C CA . ILE A 1 391 ? -2.859 -5.556 -1.269 1.00 87.94 391 ILE A CA 1
ATOM 3034 C C . ILE A 1 391 ? -2.108 -5.493 -2.602 1.00 87.94 391 ILE A C 1
ATOM 3036 O O . ILE A 1 391 ? -2.682 -5.688 -3.672 1.00 87.94 391 ILE A O 1
ATOM 3040 N N . ASN A 1 392 ? -0.794 -5.286 -2.528 1.00 90.44 392 ASN A N 1
ATOM 3041 C CA . ASN A 1 392 ? 0.087 -5.364 -3.685 1.00 90.44 392 ASN A CA 1
ATOM 3042 C C . ASN A 1 392 ? 0.316 -6.825 -4.101 1.00 90.44 392 ASN A C 1
ATOM 3044 O O . ASN A 1 392 ? 1.163 -7.530 -3.552 1.00 90.44 392 ASN A O 1
ATOM 3048 N N . GLU A 1 393 ? -0.426 -7.284 -5.106 1.00 92.50 393 GLU A N 1
ATOM 3049 C CA . GLU A 1 393 ? -0.313 -8.646 -5.644 1.00 92.50 393 GLU A CA 1
ATOM 3050 C C . GLU A 1 393 ? 1.089 -8.957 -6.201 1.00 92.50 393 GLU A C 1
ATOM 3052 O O . GLU A 1 393 ? 1.535 -10.107 -6.149 1.00 92.50 393 GLU A O 1
ATOM 3057 N N . CYS A 1 394 ? 1.836 -7.940 -6.650 1.00 94.31 394 CYS A N 1
ATOM 3058 C CA . CYS A 1 394 ? 3.221 -8.093 -7.101 1.00 94.31 394 CYS A CA 1
ATOM 3059 C C . CYS A 1 394 ? 4.134 -8.701 -6.032 1.00 94.31 394 CYS A C 1
ATOM 3061 O O . CYS A 1 394 ? 5.052 -9.464 -6.350 1.00 94.31 394 CYS A O 1
ATOM 3063 N N . ASP A 1 395 ? 3.869 -8.414 -4.753 1.00 91.81 395 ASP A N 1
ATOM 3064 C CA . ASP A 1 395 ? 4.681 -8.922 -3.651 1.00 91.81 395 ASP A CA 1
ATOM 3065 C C . ASP A 1 395 ? 4.643 -10.449 -3.576 1.00 91.81 395 ASP A C 1
ATOM 3067 O O . ASP A 1 395 ? 5.634 -11.058 -3.176 1.00 91.81 395 ASP A O 1
ATOM 3071 N N . ALA A 1 396 ? 3.564 -11.100 -4.024 1.00 91.94 396 ALA A N 1
ATOM 3072 C CA . ALA A 1 396 ? 3.500 -12.559 -4.105 1.00 91.94 396 ALA A CA 1
ATOM 3073 C C . ALA A 1 396 ? 4.423 -13.124 -5.202 1.00 91.94 396 ALA A C 1
ATOM 3075 O O . ALA A 1 396 ? 4.999 -14.204 -5.045 1.00 91.94 396 ALA A O 1
ATOM 3076 N N . HIS A 1 397 ? 4.600 -12.405 -6.316 1.00 94.00 397 HIS A N 1
ATOM 3077 C CA . HIS A 1 397 ? 5.561 -12.775 -7.360 1.00 94.00 397 HIS A CA 1
ATOM 3078 C C . HIS A 1 397 ? 6.995 -12.596 -6.871 1.00 94.00 397 HIS A C 1
ATOM 3080 O O . HIS A 1 397 ? 7.817 -13.502 -7.023 1.00 94.00 397 HIS A O 1
ATOM 3086 N N . LEU A 1 398 ? 7.274 -11.457 -6.238 1.00 93.19 398 LEU A N 1
ATOM 3087 C CA . LEU A 1 398 ? 8.593 -11.153 -5.706 1.00 93.19 398 LEU A CA 1
ATOM 3088 C C . LEU A 1 398 ? 8.968 -12.097 -4.550 1.00 93.19 398 LEU A C 1
ATOM 3090 O O . LEU A 1 398 ? 10.062 -12.648 -4.563 1.00 93.19 398 LEU A O 1
ATOM 3094 N N . THR A 1 399 ? 8.041 -12.402 -3.636 1.00 91.94 399 THR A N 1
ATOM 3095 C CA . THR A 1 399 ? 8.253 -13.360 -2.530 1.00 91.94 399 THR A CA 1
ATOM 3096 C C . THR A 1 399 ? 8.665 -14.741 -3.040 1.00 91.94 399 THR A C 1
ATOM 3098 O O . THR A 1 399 ? 9.600 -15.334 -2.513 1.00 91.94 399 THR A O 1
ATOM 3101 N N . ARG A 1 400 ? 8.034 -15.255 -4.106 1.00 93.44 400 ARG A N 1
ATOM 3102 C CA . ARG A 1 400 ? 8.429 -16.550 -4.692 1.00 93.44 400 ARG A CA 1
ATOM 3103 C C . ARG A 1 400 ? 9.865 -16.543 -5.215 1.00 93.44 400 ARG A C 1
ATOM 3105 O O . ARG A 1 400 ? 10.564 -17.545 -5.099 1.00 93.44 400 ARG A O 1
ATOM 3112 N N . LEU A 1 401 ? 10.305 -15.425 -5.790 1.00 94.69 401 LEU A N 1
ATOM 3113 C CA . LEU A 1 401 ? 11.676 -15.267 -6.275 1.00 94.69 401 LEU A CA 1
ATOM 3114 C C . LEU A 1 401 ? 12.668 -15.125 -5.120 1.00 94.69 401 LEU A C 1
ATOM 3116 O O . LEU A 1 401 ? 13.714 -15.765 -5.148 1.00 94.69 401 LEU A O 1
ATOM 3120 N N . GLU A 1 402 ? 12.329 -14.347 -4.094 1.00 94.25 402 GLU A N 1
ATOM 3121 C CA . GLU A 1 402 ? 13.107 -14.220 -2.857 1.00 94.25 402 GLU A CA 1
ATOM 3122 C C . GLU A 1 402 ? 13.302 -15.595 -2.188 1.00 94.25 402 GLU A C 1
ATOM 3124 O O . GLU A 1 402 ? 14.426 -15.982 -1.858 1.00 94.25 402 GLU A O 1
ATOM 3129 N N . GLU A 1 403 ? 12.227 -16.377 -2.053 1.00 93.25 403 GLU A N 1
ATOM 3130 C CA . GLU A 1 403 ? 12.237 -17.729 -1.481 1.00 93.25 403 GLU A CA 1
ATOM 3131 C C . GLU A 1 403 ? 13.073 -18.708 -2.319 1.00 93.25 403 GLU A C 1
ATOM 3133 O O . GLU A 1 403 ? 13.857 -19.475 -1.764 1.00 93.25 403 GLU A O 1
ATOM 3138 N N . ALA A 1 404 ? 12.968 -18.656 -3.650 1.00 94.81 404 ALA A N 1
ATOM 3139 C CA . ALA A 1 404 ? 13.716 -19.546 -4.537 1.00 94.81 404 ALA A CA 1
ATOM 3140 C C . ALA A 1 404 ? 15.211 -19.195 -4.639 1.00 94.81 404 ALA A C 1
ATOM 3142 O O . ALA A 1 404 ? 16.049 -20.091 -4.744 1.00 94.81 404 ALA A O 1
ATOM 3143 N N . LEU A 1 405 ? 15.553 -17.904 -4.647 1.00 95.12 405 LEU A N 1
ATOM 3144 C CA . LEU A 1 405 ? 16.914 -17.427 -4.910 1.00 95.12 405 LEU A CA 1
ATOM 3145 C C . LEU A 1 405 ? 17.729 -17.210 -3.633 1.00 95.12 405 LEU A C 1
ATOM 3147 O O . LEU A 1 405 ? 18.952 -17.331 -3.680 1.00 95.12 405 LEU A O 1
ATOM 3151 N N . GLN A 1 406 ? 17.076 -16.872 -2.514 1.00 94.50 406 GLN A N 1
ATOM 3152 C CA . GLN A 1 406 ? 17.714 -16.603 -1.216 1.00 94.50 406 GLN A CA 1
ATOM 3153 C C . GLN A 1 406 ? 18.891 -15.610 -1.312 1.00 94.50 406 GLN A C 1
ATOM 3155 O O . GLN A 1 406 ? 19.904 -15.737 -0.625 1.00 94.50 406 GLN A O 1
ATOM 3160 N N . SER A 1 407 ? 18.775 -14.627 -2.208 1.00 93.62 407 SER A N 1
ATOM 3161 C CA . SER A 1 407 ? 19.821 -13.652 -2.519 1.00 93.62 407 SER A CA 1
ATOM 3162 C C . SER A 1 407 ? 19.204 -12.352 -3.022 1.00 93.62 407 SER A C 1
ATOM 3164 O O . SER A 1 407 ? 18.211 -12.380 -3.739 1.00 93.62 407 SER A O 1
ATOM 3166 N N . HIS A 1 408 ? 19.840 -11.219 -2.718 1.00 93.75 408 HIS A N 1
ATOM 3167 C CA . HIS A 1 408 ? 19.420 -9.882 -3.170 1.00 93.75 408 HIS A CA 1
ATOM 3168 C C . HIS A 1 408 ? 19.703 -9.605 -4.647 1.00 93.75 408 HIS A C 1
ATOM 3170 O O . HIS A 1 408 ? 19.264 -8.593 -5.195 1.00 93.75 408 HIS A O 1
ATOM 3176 N N . GLN A 1 409 ? 20.471 -10.483 -5.286 1.00 95.00 409 GLN A N 1
ATOM 3177 C CA . GLN A 1 409 ? 20.824 -10.397 -6.692 1.00 95.00 409 GLN A CA 1
ATOM 3178 C C . GLN A 1 409 ? 21.052 -11.793 -7.274 1.00 95.00 409 GLN A C 1
ATOM 3180 O O . GLN A 1 409 ? 21.528 -12.696 -6.580 1.00 95.00 409 GLN A O 1
ATOM 3185 N N . ALA A 1 410 ? 20.742 -11.971 -8.553 1.00 96.62 410 ALA A N 1
ATOM 3186 C CA . ALA A 1 410 ? 20.863 -13.254 -9.241 1.00 96.62 410 ALA A CA 1
ATOM 3187 C C . ALA A 1 410 ? 21.236 -13.059 -10.716 1.00 96.62 410 ALA A C 1
ATOM 3189 O O . ALA A 1 410 ? 21.083 -11.969 -11.259 1.00 96.62 410 ALA A O 1
ATOM 3190 N N . THR A 1 411 ? 21.744 -14.097 -11.384 1.00 97.50 411 THR A N 1
ATOM 3191 C CA . THR A 1 411 ? 21.937 -14.026 -12.842 1.00 97.50 411 THR A CA 1
ATOM 3192 C C . THR A 1 411 ? 20.580 -14.115 -13.557 1.00 97.50 411 THR A C 1
ATOM 3194 O O . THR A 1 411 ? 19.637 -14.687 -12.995 1.00 97.50 411 THR A O 1
ATOM 3197 N N . PRO A 1 412 ? 20.454 -13.602 -14.796 1.00 97.31 412 PRO A N 1
ATOM 3198 C CA . PRO A 1 412 ? 19.234 -13.760 -15.587 1.00 97.31 412 PRO A CA 1
ATOM 3199 C C . PRO A 1 412 ? 18.755 -15.214 -15.681 1.00 97.31 412 PRO A C 1
ATOM 3201 O O . PRO A 1 412 ? 17.568 -15.485 -15.537 1.00 97.31 412 PRO A O 1
ATOM 3204 N N . GLU A 1 413 ? 19.672 -16.167 -15.854 1.00 96.00 413 GLU A N 1
ATOM 3205 C CA . GLU A 1 413 ? 19.352 -17.591 -15.992 1.00 96.00 413 GLU A CA 1
ATOM 3206 C C . GLU A 1 413 ? 18.744 -18.165 -14.709 1.00 96.00 413 GLU A C 1
ATOM 3208 O O . GLU A 1 413 ? 17.783 -18.930 -14.775 1.00 96.00 413 GLU A O 1
ATOM 3213 N N . ALA A 1 414 ? 19.269 -17.776 -13.542 1.00 96.81 414 ALA A N 1
ATOM 3214 C CA . ALA A 1 414 ? 18.739 -18.211 -12.254 1.00 96.81 414 ALA A CA 1
ATOM 3215 C C . ALA A 1 414 ? 17.321 -17.667 -12.010 1.00 96.81 414 ALA A C 1
ATOM 3217 O O . ALA A 1 414 ? 16.454 -18.403 -11.542 1.00 96.81 414 ALA A O 1
ATOM 3218 N N . ILE A 1 415 ? 17.063 -16.408 -12.382 1.00 97.12 415 ILE A N 1
ATOM 3219 C CA . ILE A 1 415 ? 15.731 -15.788 -12.282 1.00 97.12 415 ILE A CA 1
ATOM 3220 C C . ILE A 1 415 ? 14.734 -16.496 -13.203 1.00 97.12 415 ILE A C 1
ATOM 3222 O O . ILE A 1 415 ? 13.642 -16.862 -12.770 1.00 97.12 415 ILE A O 1
ATOM 3226 N N . LEU A 1 416 ? 15.110 -16.729 -14.463 1.00 95.81 416 LEU A N 1
ATOM 3227 C CA . LEU A 1 416 ? 14.254 -17.423 -15.428 1.00 95.81 416 LEU A CA 1
ATOM 3228 C C . LEU A 1 416 ? 13.949 -18.861 -14.984 1.00 95.81 416 LEU A C 1
ATOM 3230 O O . LEU A 1 416 ? 12.818 -19.319 -15.136 1.00 95.81 416 LEU A O 1
ATOM 3234 N N . LEU A 1 417 ? 14.926 -19.553 -14.387 1.00 95.00 417 LEU A N 1
ATOM 3235 C CA . LEU A 1 417 ? 14.726 -20.883 -13.812 1.00 95.00 417 LEU A CA 1
ATOM 3236 C C . LEU A 1 417 ? 13.750 -20.853 -12.623 1.00 95.00 417 LEU A C 1
ATOM 3238 O O . LEU A 1 417 ? 12.885 -21.722 -12.526 1.00 95.00 417 LEU A O 1
ATOM 3242 N N . ALA A 1 418 ? 13.855 -19.851 -11.746 1.00 95.00 418 ALA A N 1
ATOM 3243 C CA . ALA A 1 418 ? 12.995 -19.705 -10.571 1.00 95.00 418 ALA A CA 1
ATOM 3244 C C . ALA A 1 418 ? 11.531 -19.366 -10.917 1.00 95.00 418 ALA A C 1
ATOM 3246 O O . ALA A 1 418 ? 10.617 -19.770 -10.199 1.00 95.00 418 ALA A O 1
ATOM 3247 N N . LEU A 1 419 ? 11.283 -18.657 -12.024 1.00 90.69 419 LEU A N 1
ATOM 3248 C CA . LEU A 1 419 ? 9.937 -18.259 -12.455 1.00 90.69 419 LEU A CA 1
ATOM 3249 C C . LEU A 1 419 ? 9.040 -19.413 -12.924 1.00 90.69 419 LEU A C 1
ATOM 3251 O O . LEU A 1 419 ? 7.814 -19.267 -12.912 1.00 90.69 419 LEU A O 1
ATOM 3255 N N . ASN A 1 420 ? 9.631 -20.528 -13.358 1.00 81.56 420 ASN A N 1
ATOM 3256 C CA . ASN A 1 420 ? 8.930 -21.742 -13.784 1.00 81.56 420 ASN A CA 1
ATOM 3257 C C . ASN A 1 420 ? 7.833 -21.527 -14.864 1.00 81.56 420 ASN A C 1
ATOM 3259 O O . ASN A 1 420 ? 6.821 -22.225 -14.878 1.00 81.56 420 ASN A O 1
ATOM 3263 N N . HIS A 1 421 ? 8.006 -20.552 -15.766 1.00 86.00 421 HIS A N 1
ATOM 3264 C CA . HIS A 1 421 ? 7.150 -20.345 -16.944 1.00 86.00 421 HIS A CA 1
ATOM 3265 C C . HIS A 1 421 ? 7.914 -19.644 -18.081 1.00 86.00 421 HIS A C 1
ATOM 3267 O O . HIS A 1 421 ? 9.023 -19.142 -17.898 1.00 86.00 421 HIS A O 1
ATOM 3273 N N . THR A 1 422 ? 7.334 -19.629 -19.283 1.00 87.50 422 THR A N 1
ATOM 3274 C CA . THR A 1 422 ? 7.955 -19.039 -20.477 1.00 87.50 422 THR A CA 1
ATOM 3275 C C . THR A 1 422 ? 7.862 -17.515 -20.477 1.00 87.50 422 THR A C 1
ATOM 3277 O O . THR A 1 422 ? 6.762 -16.969 -20.439 1.00 87.50 422 THR A O 1
ATOM 3280 N N . VAL A 1 423 ? 9.007 -16.846 -20.613 1.00 93.38 423 VAL A N 1
ATOM 3281 C CA . VAL A 1 423 ? 9.123 -15.382 -20.714 1.00 93.38 423 VAL A CA 1
ATOM 3282 C C . VAL A 1 423 ? 9.373 -14.977 -22.170 1.00 93.38 423 VAL A C 1
ATOM 3284 O O . VAL A 1 423 ? 10.144 -15.638 -22.869 1.00 93.38 423 VAL A O 1
ATOM 3287 N N . ALA A 1 424 ? 8.750 -13.891 -22.633 1.00 93.62 424 ALA A N 1
ATOM 3288 C CA . ALA A 1 424 ? 8.927 -13.389 -23.997 1.00 93.62 424 ALA A CA 1
ATOM 3289 C C . ALA A 1 424 ? 10.400 -13.015 -24.299 1.00 93.62 424 ALA A C 1
ATOM 3291 O O . ALA A 1 424 ? 11.104 -12.538 -23.403 1.00 93.62 424 ALA A O 1
ATOM 3292 N N . PRO A 1 425 ? 10.889 -13.168 -25.548 1.00 94.25 425 PRO A N 1
ATOM 3293 C CA . PRO A 1 425 ? 12.286 -12.877 -25.890 1.00 94.25 425 PRO A CA 1
ATOM 3294 C C . PRO A 1 425 ? 12.730 -11.434 -25.600 1.00 94.25 425 PRO A C 1
ATOM 3296 O O . PRO A 1 425 ? 13.887 -11.205 -25.247 1.00 94.25 425 PRO A O 1
ATOM 3299 N N . SER A 1 426 ? 11.826 -10.459 -25.735 1.00 93.94 426 SER A N 1
ATOM 3300 C CA . SER A 1 426 ? 12.078 -9.052 -25.387 1.00 93.94 426 SER A CA 1
ATOM 3301 C C . SER A 1 426 ? 12.395 -8.895 -23.895 1.00 93.94 426 SER A C 1
ATOM 3303 O O . SER A 1 426 ? 13.411 -8.304 -23.545 1.00 93.94 426 SER A O 1
ATOM 3305 N N . LEU A 1 427 ? 11.588 -9.499 -23.019 1.00 95.62 427 LEU A N 1
ATOM 3306 C CA . LEU A 1 427 ? 11.760 -9.466 -21.569 1.00 95.62 427 LEU A CA 1
ATOM 3307 C C . LEU A 1 427 ? 13.001 -10.235 -21.117 1.00 95.62 427 LEU A C 1
ATOM 3309 O O . LEU A 1 427 ? 13.670 -9.796 -20.185 1.00 95.62 427 LEU A O 1
ATOM 3313 N N . GLN A 1 428 ? 13.359 -11.335 -21.783 1.00 96.44 428 GLN A N 1
ATOM 3314 C CA . GLN A 1 428 ? 14.641 -12.004 -21.529 1.00 96.44 428 GLN A CA 1
ATOM 3315 C C . GLN A 1 428 ? 15.817 -11.068 -21.835 1.00 96.44 428 GLN A C 1
ATOM 3317 O O . GLN A 1 428 ? 16.732 -10.945 -21.024 1.00 96.44 428 GLN A O 1
ATOM 3322 N N . ARG A 1 429 ? 15.759 -10.349 -22.965 1.00 96.31 429 ARG A N 1
ATOM 3323 C CA . ARG A 1 429 ? 16.775 -9.354 -23.331 1.00 96.31 429 ARG A CA 1
ATOM 3324 C C . ARG A 1 429 ? 16.839 -8.215 -22.318 1.00 96.31 429 ARG A C 1
ATOM 3326 O O . ARG A 1 429 ? 17.931 -7.894 -21.871 1.00 96.31 429 ARG A O 1
ATOM 3333 N N . ARG A 1 430 ? 15.693 -7.670 -21.889 1.00 97.00 430 ARG A N 1
ATOM 3334 C CA . ARG A 1 430 ? 15.641 -6.642 -20.835 1.00 97.00 430 ARG A CA 1
ATOM 3335 C C . ARG A 1 430 ? 16.303 -7.117 -19.546 1.00 97.00 430 ARG A C 1
ATOM 3337 O O . ARG A 1 430 ? 17.072 -6.374 -18.952 1.00 97.00 430 ARG A O 1
ATOM 3344 N N . LEU A 1 431 ? 16.070 -8.365 -19.145 1.00 97.12 431 LEU A N 1
ATOM 3345 C CA . LEU A 1 431 ? 16.719 -8.939 -17.970 1.00 97.12 431 LEU A CA 1
ATOM 3346 C C . LEU A 1 431 ? 18.247 -9.029 -18.145 1.00 97.12 431 LEU A C 1
ATOM 3348 O O . LEU A 1 431 ? 18.994 -8.725 -17.214 1.00 97.12 431 LEU A O 1
ATOM 3352 N N . SER A 1 432 ? 18.723 -9.393 -19.341 1.00 97.75 432 SER A N 1
ATOM 3353 C CA . SER A 1 432 ? 20.151 -9.352 -19.683 1.00 97.75 432 SER A CA 1
ATOM 3354 C C . SER A 1 432 ? 20.723 -7.930 -19.688 1.00 97.75 432 SER A C 1
ATOM 3356 O O . SER A 1 432 ? 21.841 -7.740 -19.215 1.00 97.75 432 SER A O 1
ATOM 3358 N N . ASP A 1 433 ? 19.970 -6.935 -20.164 1.00 97.62 433 ASP A N 1
ATOM 3359 C CA . ASP A 1 433 ? 20.378 -5.525 -20.163 1.00 97.62 433 ASP A CA 1
ATOM 3360 C C . ASP A 1 433 ? 20.557 -5.010 -18.724 1.00 97.62 433 ASP A C 1
ATOM 3362 O O . ASP A 1 433 ? 21.562 -4.366 -18.413 1.00 97.62 433 ASP A O 1
ATOM 3366 N N . ILE A 1 434 ? 19.634 -5.363 -17.817 1.00 97.75 434 ILE A N 1
ATOM 3367 C CA . ILE A 1 434 ? 19.743 -5.049 -16.383 1.00 97.75 434 ILE A CA 1
ATOM 3368 C C . ILE A 1 434 ? 20.996 -5.700 -15.791 1.00 97.75 434 ILE A C 1
ATOM 3370 O O . ILE A 1 434 ? 21.770 -5.044 -15.096 1.00 97.75 434 ILE A O 1
ATOM 3374 N N . ALA A 1 435 ? 21.241 -6.978 -16.092 1.00 97.44 435 ALA A N 1
ATOM 3375 C CA . ALA A 1 435 ? 22.435 -7.667 -15.613 1.00 97.44 435 ALA A CA 1
ATOM 3376 C C . ALA A 1 435 ? 23.722 -7.015 -16.136 1.00 97.44 435 ALA A C 1
ATOM 3378 O O . ALA A 1 435 ? 24.673 -6.832 -15.376 1.00 97.44 435 ALA A O 1
ATOM 3379 N N . ALA A 1 436 ? 23.765 -6.632 -17.414 1.00 96.50 436 ALA A N 1
ATOM 3380 C CA . ALA A 1 436 ? 24.906 -5.938 -18.005 1.00 96.50 436 ALA A CA 1
ATOM 3381 C C . ALA A 1 436 ? 25.169 -4.588 -17.318 1.00 96.50 436 ALA A C 1
ATOM 3383 O O . ALA A 1 436 ? 26.324 -4.255 -17.046 1.00 96.50 436 ALA A O 1
ATOM 3384 N N . HIS A 1 437 ? 24.108 -3.860 -16.960 1.00 94.69 437 HIS A N 1
ATOM 3385 C CA . HIS A 1 437 ? 24.182 -2.623 -16.179 1.00 94.69 437 HIS A CA 1
ATOM 3386 C C . HIS A 1 437 ? 24.747 -2.840 -14.754 1.00 94.69 437 HIS A C 1
ATOM 3388 O O . HIS A 1 437 ? 25.361 -1.943 -14.172 1.00 94.69 437 HIS A O 1
ATOM 3394 N N . HIS A 1 438 ? 24.625 -4.057 -14.215 1.00 93.62 438 HIS A N 1
ATOM 3395 C CA . HIS A 1 438 ? 24.954 -4.421 -12.830 1.00 93.62 438 HIS A CA 1
ATOM 3396 C C . HIS A 1 438 ? 25.985 -5.556 -12.713 1.00 93.62 438 HIS A C 1
ATOM 3398 O O . HIS A 1 438 ? 25.881 -6.460 -11.884 1.00 93.62 438 HIS A O 1
ATOM 3404 N N . SER A 1 439 ? 27.040 -5.508 -13.533 1.00 91.94 439 SER A N 1
ATOM 3405 C CA . SER A 1 439 ? 28.195 -6.425 -13.427 1.00 91.94 439 SER A CA 1
ATOM 3406 C C . SER A 1 439 ? 27.836 -7.922 -13.544 1.00 91.94 439 SER A C 1
ATOM 3408 O O . SER A 1 439 ? 28.451 -8.797 -12.912 1.00 91.94 439 SER A O 1
ATOM 3410 N N . GLY A 1 440 ? 26.840 -8.215 -14.381 1.00 94.75 440 GLY A N 1
ATOM 3411 C CA . GLY A 1 440 ? 26.345 -9.551 -14.709 1.00 94.75 440 GLY A CA 1
ATOM 3412 C C . GLY A 1 440 ? 25.294 -10.105 -13.745 1.00 94.75 440 GLY A C 1
ATOM 3413 O O . GLY A 1 440 ? 24.958 -11.281 -13.851 1.00 94.75 440 GLY A O 1
ATOM 3414 N N . LEU A 1 441 ? 24.798 -9.308 -12.797 1.00 96.44 441 LEU A N 1
ATOM 3415 C CA . LEU A 1 441 ? 23.785 -9.719 -11.823 1.00 96.44 441 LEU A CA 1
ATOM 3416 C C . LEU A 1 441 ? 22.604 -8.755 -11.859 1.00 96.44 441 LEU A C 1
ATOM 3418 O O . LEU A 1 441 ? 22.780 -7.573 -12.094 1.00 96.44 441 LEU A O 1
ATOM 3422 N N . VAL A 1 442 ? 21.402 -9.254 -11.612 1.00 97.31 442 VAL A N 1
ATOM 3423 C CA . VAL A 1 442 ? 20.169 -8.471 -11.542 1.00 97.31 442 VAL A CA 1
ATOM 3424 C C . VAL A 1 442 ? 19.828 -8.237 -10.072 1.00 97.31 442 VAL A C 1
ATOM 3426 O O . VAL A 1 442 ? 19.615 -9.219 -9.356 1.00 97.31 442 VAL A O 1
ATOM 3429 N N . PRO A 1 443 ? 19.762 -6.982 -9.601 1.00 96.00 443 PRO A N 1
ATOM 3430 C CA . PRO A 1 443 ? 19.312 -6.659 -8.249 1.00 96.00 443 PRO A CA 1
ATOM 3431 C C . PRO A 1 443 ? 17.799 -6.867 -8.113 1.00 96.00 443 PRO A C 1
ATOM 3433 O O . PRO A 1 443 ? 17.032 -6.228 -8.825 1.00 96.00 443 PRO A O 1
ATOM 3436 N N . LEU A 1 444 ? 17.351 -7.718 -7.186 1.00 95.25 444 LEU A N 1
ATOM 3437 C CA . LEU A 1 444 ? 15.926 -8.072 -7.057 1.00 95.25 444 LEU A CA 1
ATOM 3438 C C . LEU A 1 444 ? 15.067 -6.968 -6.424 1.00 95.25 444 LEU A C 1
ATOM 3440 O O . LEU A 1 444 ? 13.858 -6.937 -6.616 1.00 95.25 444 LEU A O 1
ATOM 3444 N N . HIS A 1 445 ? 15.687 -6.053 -5.680 1.00 92.69 445 HIS A N 1
ATOM 3445 C CA . HIS A 1 445 ? 15.016 -4.928 -5.014 1.00 92.69 445 HIS A CA 1
ATOM 3446 C C . HIS A 1 445 ? 15.380 -3.581 -5.658 1.00 92.69 445 HIS A C 1
ATOM 3448 O O . HIS A 1 445 ? 15.412 -2.550 -4.986 1.00 92.69 445 HIS A O 1
ATOM 3454 N N . GLY A 1 446 ? 15.755 -3.613 -6.940 1.00 93.12 446 GLY A N 1
ATOM 3455 C CA . GLY A 1 446 ? 16.009 -2.426 -7.752 1.00 93.12 446 GLY A CA 1
ATOM 3456 C C . GLY A 1 446 ? 14.787 -2.035 -8.578 1.00 93.12 446 GLY A C 1
ATOM 3457 O O . GLY A 1 446 ? 13.975 -2.885 -8.960 1.00 93.12 446 GLY A O 1
ATOM 3458 N N . ARG A 1 447 ? 14.688 -0.748 -8.903 1.00 95.19 447 ARG A N 1
ATOM 3459 C CA . ARG A 1 447 ? 13.654 -0.188 -9.773 1.00 95.19 447 ARG A CA 1
ATOM 3460 C C . ARG A 1 447 ? 13.593 -0.898 -11.125 1.00 95.19 447 ARG A C 1
ATOM 3462 O O . ARG A 1 447 ? 12.499 -1.210 -11.591 1.00 95.19 447 ARG A O 1
ATOM 3469 N N . LEU A 1 448 ? 14.734 -1.190 -11.757 1.00 96.94 448 LEU A N 1
ATOM 3470 C CA . LEU A 1 448 ? 14.731 -1.850 -13.070 1.00 96.94 448 LEU A CA 1
ATOM 3471 C C . LEU A 1 448 ? 14.130 -3.258 -13.018 1.00 96.94 448 LEU A C 1
ATOM 3473 O O . LEU A 1 448 ? 13.432 -3.668 -13.946 1.00 96.94 448 LEU A O 1
ATOM 3477 N N . PHE A 1 449 ? 14.352 -3.996 -11.929 1.00 97.69 449 PHE A N 1
ATOM 3478 C CA . PHE A 1 449 ? 13.739 -5.311 -11.763 1.00 97.69 449 PHE A CA 1
ATOM 3479 C C . PHE A 1 449 ? 12.238 -5.215 -11.480 1.00 97.69 449 PHE A C 1
ATOM 3481 O O . PHE A 1 449 ? 11.463 -5.978 -12.053 1.00 97.69 449 PHE A O 1
ATOM 3488 N N . ALA A 1 450 ? 11.804 -4.235 -10.682 1.00 97.00 450 ALA A N 1
ATOM 3489 C CA . ALA A 1 450 ? 10.381 -3.941 -10.512 1.00 97.00 450 ALA A CA 1
ATOM 3490 C C . ALA A 1 450 ? 9.714 -3.559 -11.849 1.00 97.00 450 ALA A C 1
ATOM 3492 O O . ALA A 1 450 ? 8.599 -3.989 -12.133 1.00 97.00 450 ALA A O 1
ATOM 3493 N N . GLN A 1 451 ? 10.417 -2.825 -12.717 1.00 97.12 451 GLN A N 1
ATOM 3494 C CA . GLN A 1 451 ? 9.925 -2.436 -14.043 1.00 97.12 451 GLN A CA 1
ATOM 3495 C C . GLN A 1 451 ? 9.797 -3.657 -14.954 1.00 97.12 451 GLN A C 1
ATOM 3497 O O . GLN A 1 451 ? 8.819 -3.815 -15.683 1.00 97.12 451 GLN A O 1
ATOM 3502 N N . TRP A 1 452 ? 10.762 -4.569 -14.872 1.00 97.62 452 TRP A N 1
ATOM 3503 C CA . TRP A 1 452 ? 10.687 -5.849 -15.555 1.00 97.62 452 TRP A CA 1
ATOM 3504 C C . TRP A 1 452 ? 9.500 -6.696 -15.071 1.00 97.62 452 TRP A C 1
ATOM 3506 O O . TRP A 1 452 ? 8.770 -7.240 -15.900 1.00 97.62 452 TRP A O 1
ATOM 3516 N N . LEU A 1 453 ? 9.249 -6.748 -13.757 1.00 97.38 453 LEU A N 1
ATOM 3517 C CA . LEU A 1 453 ? 8.066 -7.402 -13.191 1.00 97.38 453 LEU A CA 1
ATOM 3518 C C . LEU A 1 453 ? 6.760 -6.736 -13.644 1.00 97.38 453 LEU A C 1
ATOM 3520 O O . LEU A 1 453 ? 5.819 -7.456 -13.956 1.00 97.38 453 LEU A O 1
ATOM 3524 N N . HIS A 1 454 ? 6.705 -5.404 -13.756 1.00 97.19 454 HIS A N 1
ATOM 3525 C CA . HIS A 1 454 ? 5.547 -4.683 -14.302 1.00 97.19 454 HIS A CA 1
ATOM 3526 C C . HIS A 1 454 ? 5.199 -5.135 -15.723 1.00 97.19 454 HIS A C 1
ATOM 3528 O O . HIS A 1 454 ? 4.034 -5.351 -16.043 1.00 97.19 454 HIS A O 1
ATOM 3534 N N . HIS A 1 455 ? 6.196 -5.305 -16.592 1.00 96.00 455 HIS A N 1
ATOM 3535 C CA . HIS A 1 455 ? 5.929 -5.786 -17.946 1.00 96.00 455 HIS A CA 1
ATOM 3536 C C . HIS A 1 455 ? 5.636 -7.290 -18.006 1.00 96.00 455 HIS A C 1
ATOM 3538 O O . HIS A 1 455 ? 4.897 -7.721 -18.889 1.00 96.00 455 HIS A O 1
ATOM 3544 N N . LEU A 1 456 ? 6.177 -8.084 -17.078 1.00 95.75 456 LEU A N 1
ATOM 3545 C CA . LEU A 1 456 ? 5.898 -9.518 -16.988 1.00 95.75 456 LEU A CA 1
ATOM 3546 C C . LEU A 1 456 ? 4.495 -9.816 -16.425 1.00 95.75 456 LEU A C 1
ATOM 3548 O O . LEU A 1 456 ? 3.832 -10.736 -16.903 1.00 95.75 456 LEU A O 1
ATOM 3552 N N . TYR A 1 457 ? 4.050 -9.032 -15.442 1.00 96.12 457 TYR A N 1
ATOM 3553 C CA . TYR A 1 457 ? 2.785 -9.171 -14.711 1.00 96.12 457 TYR A CA 1
ATOM 3554 C C . TYR A 1 457 ? 2.033 -7.829 -14.670 1.00 96.12 457 TYR A C 1
ATOM 3556 O O . TYR A 1 457 ? 1.938 -7.189 -13.621 1.00 96.12 457 TYR A O 1
ATOM 3564 N N . PRO A 1 458 ? 1.524 -7.345 -15.816 1.00 95.88 458 PRO A N 1
ATOM 3565 C CA . PRO A 1 458 ? 0.964 -5.998 -15.925 1.00 95.88 458 PRO A CA 1
ATOM 3566 C C . PRO A 1 458 ? -0.358 -5.802 -15.180 1.00 95.88 458 PRO A C 1
ATOM 3568 O O . PRO A 1 458 ? -0.777 -4.664 -14.985 1.00 95.88 458 PRO A O 1
ATOM 3571 N N . HIS A 1 459 ? -1.031 -6.882 -14.778 1.00 96.25 459 HIS A N 1
ATOM 3572 C CA . HIS A 1 459 ? -2.249 -6.805 -13.972 1.00 96.25 459 HIS A CA 1
ATOM 3573 C C . HIS A 1 459 ? -1.931 -6.692 -12.484 1.00 96.25 459 HIS A C 1
ATOM 3575 O O . HIS A 1 459 ? -2.720 -6.129 -11.737 1.00 96.25 459 HIS A O 1
ATOM 3581 N N . GLU A 1 460 ? -0.792 -7.209 -12.038 1.00 95.50 460 GLU A N 1
ATOM 3582 C CA . GLU A 1 460 ? -0.447 -7.363 -10.626 1.00 95.50 460 GLU A CA 1
ATOM 3583 C C . GLU A 1 460 ? 0.628 -6.380 -10.162 1.00 95.50 460 GLU A C 1
ATOM 3585 O O . GLU A 1 460 ? 0.591 -5.925 -9.021 1.00 95.50 460 GLU A O 1
ATOM 3590 N N . CYS A 1 461 ? 1.583 -6.045 -11.030 1.00 96.44 461 CYS A N 1
ATOM 3591 C CA . CYS A 1 461 ? 2.754 -5.259 -10.670 1.00 96.44 461 CYS A CA 1
ATOM 3592 C C . CYS A 1 461 ? 2.620 -3.784 -11.064 1.00 96.44 461 CYS A C 1
ATOM 3594 O O . CYS A 1 461 ? 2.411 -3.494 -12.243 1.00 96.44 461 CYS A O 1
ATOM 3596 N N . PRO A 1 462 ? 2.773 -2.830 -10.122 1.00 95.88 462 PRO A N 1
ATOM 3597 C CA . PRO A 1 462 ? 2.769 -1.406 -10.439 1.00 95.88 462 PRO A CA 1
ATOM 3598 C C . PRO A 1 462 ? 4.009 -0.993 -11.225 1.00 95.88 462 PRO A C 1
ATOM 3600 O O . PRO A 1 462 ? 5.087 -1.571 -11.087 1.00 95.88 462 PRO A O 1
ATOM 3603 N N . TYR A 1 463 ? 3.848 0.031 -12.058 1.00 96.50 463 TYR A N 1
ATOM 3604 C CA . TYR A 1 463 ? 4.952 0.665 -12.754 1.00 96.50 463 TYR A CA 1
ATOM 3605 C C . TYR A 1 463 ? 5.795 1.477 -11.757 1.00 96.50 463 TYR A C 1
ATOM 3607 O O . TYR A 1 463 ? 5.242 2.352 -11.080 1.00 96.50 463 TYR A O 1
ATOM 3615 N N . PRO A 1 464 ? 7.116 1.229 -11.664 1.00 95.12 464 PRO A N 1
ATOM 3616 C CA . PRO A 1 464 ? 7.975 1.902 -10.700 1.00 95.12 464 PRO A CA 1
ATOM 3617 C C . PRO A 1 464 ? 8.507 3.222 -11.273 1.00 95.12 464 PRO A C 1
ATOM 3619 O O . PRO A 1 464 ? 9.544 3.284 -11.948 1.00 95.12 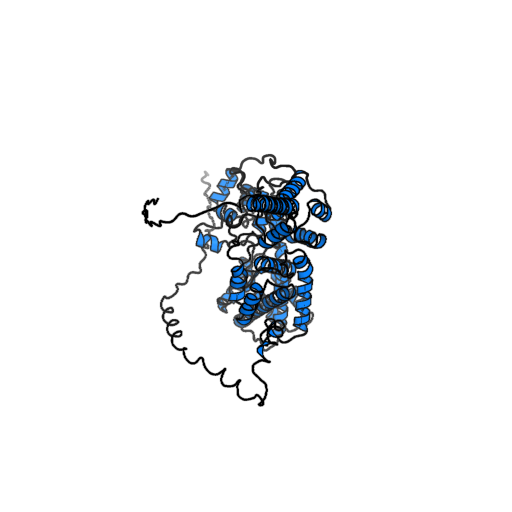464 PRO A O 1
ATOM 3622 N N . HIS A 1 465 ? 7.775 4.298 -11.001 1.00 92.19 465 HIS A N 1
ATOM 3623 C CA . HIS A 1 465 ? 8.231 5.656 -11.292 1.00 92.19 465 HIS A CA 1
ATOM 3624 C C . HIS A 1 465 ? 9.515 5.988 -10.519 1.00 92.19 465 HIS A C 1
ATOM 3626 O O . HIS A 1 465 ? 9.766 5.441 -9.449 1.00 92.19 465 HIS A O 1
ATOM 3632 N N . MET A 1 466 ? 10.343 6.866 -11.085 1.00 88.50 466 MET A N 1
ATOM 3633 C CA . MET A 1 466 ? 11.568 7.342 -10.427 1.00 88.50 466 MET A CA 1
ATOM 3634 C C . MET A 1 466 ? 11.226 8.228 -9.221 1.00 88.50 466 MET A C 1
ATOM 3636 O O . MET A 1 466 ? 10.254 8.996 -9.284 1.00 88.50 466 MET A O 1
ATOM 3640 N N . SER A 1 467 ? 12.059 8.215 -8.174 1.00 81.81 467 SER A N 1
ATOM 3641 C CA . SER A 1 467 ? 11.939 9.157 -7.052 1.00 81.81 467 SER A CA 1
ATOM 3642 C C . SER A 1 467 ? 11.734 10.594 -7.533 1.00 81.81 467 SER A C 1
ATOM 3644 O O . SER A 1 467 ? 12.472 11.108 -8.372 1.00 81.81 467 SER A O 1
ATOM 3646 N N . GLY A 1 468 ? 10.737 11.272 -6.962 1.00 82.62 468 GLY A N 1
ATOM 3647 C CA . GLY A 1 468 ? 10.460 12.684 -7.237 1.00 82.62 468 GLY A CA 1
ATOM 3648 C C . GLY A 1 468 ? 9.700 12.970 -8.536 1.00 82.62 468 GLY A C 1
ATOM 3649 O O . GLY A 1 468 ? 9.381 14.128 -8.783 1.00 82.62 468 GLY A O 1
ATOM 3650 N N . THR A 1 469 ? 9.374 11.957 -9.348 1.00 85.31 469 THR A N 1
ATOM 3651 C CA . THR A 1 469 ? 8.515 12.143 -10.538 1.00 85.31 469 THR A CA 1
ATOM 3652 C C . THR A 1 469 ? 7.021 12.054 -10.222 1.00 85.31 469 THR A C 1
ATOM 3654 O O . THR A 1 469 ? 6.205 12.625 -10.937 1.00 85.31 469 THR A O 1
ATOM 3657 N N . THR A 1 470 ? 6.673 11.391 -9.119 1.00 87.62 470 THR A N 1
ATOM 3658 C CA . THR A 1 470 ? 5.307 11.229 -8.605 1.00 87.62 470 THR A CA 1
ATOM 3659 C C . THR A 1 470 ? 5.309 11.415 -7.088 1.00 87.62 470 THR A C 1
ATOM 3661 O O . THR A 1 470 ? 6.311 11.118 -6.432 1.00 87.62 470 THR A O 1
ATOM 3664 N N . SER A 1 471 ? 4.185 11.839 -6.511 1.00 82.62 471 SER A N 1
ATOM 3665 C CA . SER A 1 471 ? 3.977 11.873 -5.056 1.00 82.62 471 SER A CA 1
ATOM 3666 C C . SER A 1 471 ? 2.645 11.205 -4.720 1.00 82.62 471 SER A C 1
ATOM 3668 O O . SER A 1 471 ? 1.600 11.789 -5.011 1.00 82.62 471 SER A O 1
ATOM 3670 N N . PRO A 1 472 ? 2.656 9.991 -4.140 1.00 80.75 472 PRO A N 1
ATOM 3671 C CA . PRO A 1 472 ? 1.456 9.353 -3.619 1.00 80.75 472 PRO A CA 1
ATOM 3672 C C . PRO A 1 472 ? 0.928 10.166 -2.434 1.00 80.75 472 PRO A C 1
ATOM 3674 O O . PRO A 1 472 ? 1.533 10.181 -1.363 1.00 80.75 472 PRO A O 1
ATOM 3677 N N . ILE A 1 473 ? -0.190 10.855 -2.637 1.00 83.19 473 ILE A N 1
ATOM 3678 C CA . ILE A 1 473 ? -0.858 11.679 -1.626 1.00 83.19 473 ILE A CA 1
ATOM 3679 C C . ILE A 1 473 ? -2.361 11.423 -1.674 1.00 83.19 473 ILE A C 1
ATOM 3681 O O . ILE A 1 473 ? -2.897 10.991 -2.698 1.00 83.19 473 ILE A O 1
ATOM 3685 N N . ARG A 1 474 ? -3.041 11.660 -0.553 1.00 84.50 474 ARG A N 1
ATOM 3686 C CA . ARG A 1 474 ? -4.499 11.534 -0.482 1.00 84.50 474 ARG A CA 1
ATOM 3687 C C . ARG A 1 474 ? -5.178 12.644 -1.295 1.00 84.50 474 ARG A C 1
ATOM 3689 O O . ARG A 1 474 ? -4.574 13.713 -1.438 1.00 84.50 474 ARG A O 1
ATOM 3696 N N . PRO A 1 475 ? -6.407 12.420 -1.790 1.00 88.56 475 PRO A N 1
ATOM 3697 C CA . PRO A 1 475 ? -7.162 13.431 -2.526 1.00 88.56 475 PRO A CA 1
ATOM 3698 C C . PRO A 1 475 ? -7.229 14.772 -1.789 1.00 88.56 475 PRO A C 1
ATOM 3700 O O . PRO A 1 475 ? -6.912 15.805 -2.367 1.00 88.56 475 PRO A O 1
ATOM 3703 N N . GLU A 1 476 ? -7.516 14.756 -0.486 1.00 85.31 476 GLU A N 1
ATOM 3704 C CA . GLU A 1 476 ? -7.710 15.976 0.308 1.00 85.31 476 GLU A CA 1
ATOM 3705 C C . GLU A 1 476 ? -6.424 16.812 0.400 1.00 85.31 476 GLU A C 1
ATOM 3707 O O . GLU A 1 476 ? -6.454 18.038 0.304 1.00 85.31 476 GLU A O 1
ATOM 3712 N N . VAL A 1 477 ? -5.276 16.138 0.533 1.00 86.69 477 VAL A N 1
ATOM 3713 C CA . VAL A 1 477 ? -3.955 16.783 0.585 1.00 86.69 477 VAL A CA 1
ATOM 3714 C C . VAL A 1 477 ? -3.583 17.350 -0.783 1.00 86.69 477 VAL A C 1
ATOM 3716 O O . VAL A 1 477 ? -3.072 18.463 -0.869 1.00 86.69 477 VAL A O 1
ATOM 3719 N N . PHE A 1 478 ? -3.872 16.620 -1.865 1.00 88.19 478 PHE A N 1
ATOM 3720 C CA . PHE A 1 478 ? -3.651 17.121 -3.221 1.00 88.19 478 PHE A CA 1
ATOM 3721 C C . PHE A 1 478 ? -4.445 18.400 -3.484 1.00 88.19 478 PHE A C 1
ATOM 3723 O O . PHE A 1 478 ? -3.894 19.356 -4.031 1.00 88.19 478 PHE A O 1
ATOM 3730 N N . GLU A 1 479 ? -5.715 18.435 -3.086 1.00 93.75 479 GLU A N 1
ATOM 3731 C CA . GLU A 1 479 ? -6.567 19.610 -3.262 1.00 93.75 479 GLU A CA 1
ATOM 3732 C C . GLU A 1 479 ? -6.056 20.815 -2.468 1.00 93.75 479 GLU A C 1
ATOM 3734 O O . GLU A 1 479 ? -6.027 21.931 -2.993 1.00 93.75 479 GLU A O 1
ATOM 3739 N N . GLU A 1 480 ? -5.598 20.598 -1.233 1.00 91.94 480 GLU A N 1
ATOM 3740 C CA . GLU A 1 480 ? -5.024 21.649 -0.390 1.00 91.94 480 GLU A CA 1
ATOM 3741 C C . GLU A 1 480 ? -3.702 22.196 -0.952 1.00 91.94 480 GLU A C 1
ATOM 3743 O O . GLU A 1 480 ? -3.524 23.414 -1.035 1.00 91.94 480 GLU A O 1
ATOM 3748 N N . GLU A 1 481 ? -2.783 21.317 -1.362 1.00 90.44 481 GLU A N 1
ATOM 3749 C CA . GLU A 1 481 ? -1.447 21.706 -1.827 1.00 90.44 481 GLU A CA 1
ATOM 3750 C C . GLU A 1 481 ? -1.455 22.294 -3.244 1.00 90.44 481 GLU A C 1
ATOM 3752 O O . GLU A 1 481 ? -0.745 23.265 -3.523 1.00 90.44 481 GLU A O 1
ATOM 3757 N N . SER A 1 482 ? -2.243 21.716 -4.155 1.00 92.62 482 SER A N 1
ATOM 3758 C CA . SER A 1 482 ? -2.268 22.117 -5.568 1.00 92.62 482 SER A CA 1
ATOM 3759 C C . SER A 1 482 ? -3.320 23.183 -5.885 1.00 92.62 482 SER A C 1
ATOM 3761 O O . SER A 1 482 ? -3.191 23.901 -6.881 1.00 92.62 482 SER A O 1
ATOM 3763 N N . GLY A 1 483 ? -4.379 23.281 -5.072 1.00 95.06 483 GLY A N 1
ATOM 3764 C CA . GLY A 1 483 ? -5.568 24.079 -5.373 1.00 95.06 483 GLY A CA 1
ATOM 3765 C C . GLY A 1 483 ? -6.408 23.546 -6.543 1.00 95.06 483 GLY A C 1
ATOM 3766 O O . GLY A 1 483 ? -7.275 24.269 -7.039 1.00 95.06 483 GLY A O 1
ATOM 3767 N N . GLN A 1 484 ? -6.142 22.326 -7.021 1.00 95.44 484 GLN A N 1
ATOM 3768 C CA . GLN A 1 484 ? -6.883 21.650 -8.090 1.00 95.44 484 GLN A CA 1
ATOM 3769 C C . GLN A 1 484 ? -7.758 20.533 -7.514 1.00 95.44 484 GLN A C 1
ATOM 3771 O O . GLN A 1 484 ? -7.327 19.890 -6.565 1.00 95.44 484 GLN A O 1
ATOM 3776 N N . PRO A 1 485 ? -8.946 20.264 -8.086 1.00 96.00 485 PRO A N 1
ATOM 3777 C CA . PRO A 1 485 ? -9.799 19.183 -7.605 1.00 96.00 485 PRO A CA 1
ATOM 3778 C C . PRO A 1 485 ? -9.175 17.811 -7.899 1.00 96.00 485 PRO A C 1
ATOM 3780 O O . PRO A 1 485 ? -8.627 17.579 -8.985 1.00 96.00 485 PRO A O 1
ATOM 3783 N N . ALA A 1 486 ? -9.276 16.893 -6.938 1.00 95.62 486 ALA A N 1
ATOM 3784 C CA . ALA A 1 486 ? -8.871 15.504 -7.125 1.00 95.62 486 ALA A CA 1
ATOM 3785 C C . ALA A 1 486 ? -9.888 14.726 -7.972 1.00 95.62 486 ALA A C 1
ATOM 3787 O O . ALA A 1 486 ? -9.517 13.769 -8.646 1.00 95.62 486 ALA A O 1
ATOM 3788 N N . GLU A 1 487 ? -11.149 15.163 -7.981 1.00 95.81 487 GLU A N 1
ATOM 3789 C CA . GLU A 1 487 ? -12.214 14.652 -8.845 1.00 95.81 487 GLU A CA 1
ATOM 3790 C C . GLU A 1 487 ? -12.315 15.461 -10.153 1.00 95.81 487 GLU A C 1
ATOM 3792 O O . GLU A 1 487 ? -12.248 16.693 -10.167 1.00 95.81 487 GLU A O 1
ATOM 3797 N N . ALA A 1 488 ? -12.480 14.763 -11.275 1.00 97.25 488 ALA A N 1
ATOM 3798 C CA . ALA A 1 488 ? -12.682 15.348 -12.591 1.00 97.25 488 ALA A CA 1
ATOM 3799 C C . ALA A 1 488 ? -14.051 16.033 -12.685 1.00 97.25 488 ALA A C 1
ATOM 3801 O O . ALA A 1 488 ? -15.079 15.506 -12.258 1.00 97.25 488 ALA A O 1
ATOM 3802 N N . SER A 1 489 ? -14.094 17.190 -13.344 1.00 96.69 489 SER A N 1
ATOM 3803 C CA . SER A 1 489 ? -15.378 17.814 -13.690 1.00 96.69 489 SER A CA 1
ATOM 3804 C C . SER A 1 489 ? -16.151 16.982 -14.724 1.00 96.69 489 SER A C 1
ATOM 3806 O O . SER A 1 489 ? -15.555 16.301 -15.562 1.00 96.69 489 SER A O 1
ATOM 3808 N N . GLU A 1 490 ? -17.485 17.088 -14.721 1.00 95.81 490 GLU A N 1
ATOM 3809 C CA . GLU A 1 490 ? -18.340 16.466 -15.747 1.00 95.81 490 GLU A CA 1
ATOM 3810 C C . GLU A 1 490 ? -17.900 16.907 -17.157 1.00 95.81 490 GLU A C 1
ATOM 3812 O O . GLU A 1 490 ? -17.839 16.097 -18.083 1.00 95.81 490 GLU A O 1
ATOM 3817 N N . GLU A 1 491 ? -17.494 18.170 -17.310 1.00 96.81 491 GLU A N 1
ATOM 3818 C CA . GLU A 1 491 ? -16.970 18.724 -18.555 1.00 96.81 491 GLU A CA 1
ATOM 3819 C C . GLU A 1 491 ? -15.630 18.105 -18.986 1.00 96.81 491 GLU A C 1
ATOM 3821 O O . GLU A 1 491 ? -15.474 17.791 -20.167 1.00 96.81 491 GLU A O 1
ATOM 3826 N N . GLU A 1 492 ? -14.673 17.912 -18.069 1.00 96.25 492 GLU A N 1
ATOM 3827 C CA . GLU A 1 492 ? -13.391 17.232 -18.349 1.00 96.25 492 GLU A CA 1
ATOM 3828 C C . GLU A 1 492 ? -13.638 15.797 -18.817 1.00 96.25 492 GLU A C 1
ATOM 3830 O O . GLU A 1 492 ? -13.127 15.374 -19.860 1.00 96.25 492 GLU A O 1
ATOM 3835 N N . MET A 1 493 ? -14.483 15.068 -18.086 1.00 97.06 493 MET A N 1
ATOM 3836 C CA . MET A 1 493 ? -14.831 13.693 -18.419 1.00 97.06 493 MET A CA 1
ATOM 3837 C C . MET A 1 493 ? -15.455 13.596 -19.818 1.00 97.06 493 MET A C 1
ATOM 3839 O O . MET A 1 493 ? -15.036 12.767 -20.630 1.00 97.06 493 MET A O 1
ATOM 3843 N N . ILE A 1 494 ? -16.414 14.473 -20.144 1.00 96.44 494 ILE A N 1
ATOM 3844 C CA . ILE A 1 494 ? -17.050 14.515 -21.471 1.00 96.44 494 ILE A CA 1
ATOM 3845 C C . ILE A 1 494 ? -16.023 14.834 -22.563 1.00 96.44 494 ILE A C 1
ATOM 3847 O O . ILE A 1 494 ? -16.019 14.163 -23.595 1.00 96.44 494 ILE A O 1
ATOM 3851 N N . GLN A 1 495 ? -15.126 15.800 -22.343 1.00 95.25 495 GLN A N 1
ATOM 3852 C CA . GLN A 1 495 ? -14.093 16.163 -23.320 1.00 95.25 495 GLN A CA 1
ATOM 3853 C C . GLN A 1 495 ? -13.185 14.978 -23.669 1.00 95.25 495 GLN A C 1
ATOM 3855 O O . GLN A 1 495 ? -12.922 14.732 -24.849 1.00 95.25 495 GLN A O 1
ATOM 3860 N N . HIS A 1 496 ? -12.749 14.207 -22.672 1.00 94.12 496 HIS A N 1
ATOM 3861 C CA . HIS A 1 496 ? -11.943 13.007 -22.901 1.00 94.12 496 HIS A CA 1
ATOM 3862 C C . HIS A 1 496 ? -12.725 11.892 -23.603 1.00 94.12 496 HIS A C 1
ATOM 3864 O O . HIS A 1 496 ? -12.171 11.210 -24.465 1.00 94.12 496 HIS A O 1
ATOM 3870 N N . VAL A 1 497 ? -14.007 11.708 -23.272 1.00 94.50 497 VAL A N 1
ATOM 3871 C CA . VAL A 1 497 ? -14.867 10.697 -23.910 1.00 94.50 497 VAL A CA 1
ATOM 3872 C C . VAL A 1 497 ? -15.150 11.038 -25.376 1.00 94.50 497 VAL A C 1
ATOM 3874 O O . VAL A 1 497 ? -15.075 10.156 -26.230 1.00 94.50 497 VAL A O 1
ATOM 3877 N N . GLU A 1 498 ? -15.467 12.296 -25.690 1.00 93.38 498 GLU A N 1
ATOM 3878 C CA . GLU A 1 498 ? -15.813 12.735 -27.050 1.00 93.38 498 GLU A CA 1
ATOM 3879 C C . GLU A 1 498 ? -14.588 12.924 -27.955 1.00 93.38 498 GLU A C 1
ATOM 3881 O O . GLU A 1 498 ? -14.679 12.714 -29.165 1.00 93.38 498 GLU A O 1
ATOM 3886 N N . GLY A 1 499 ? -13.438 13.293 -27.383 1.00 88.31 499 GLY A N 1
ATOM 3887 C CA . GLY A 1 499 ? -12.183 13.489 -28.113 1.00 88.31 499 GLY A CA 1
ATOM 3888 C C . GLY A 1 499 ? -11.391 12.208 -28.392 1.00 88.31 499 GLY A C 1
ATOM 3889 O O . GLY A 1 499 ? -10.387 12.261 -29.104 1.00 88.31 499 GLY A O 1
ATOM 3890 N N . ALA A 1 500 ? -11.805 11.063 -27.840 1.00 87.00 500 ALA A N 1
ATOM 3891 C CA . ALA A 1 500 ? -11.025 9.833 -27.900 1.00 87.00 500 ALA A CA 1
ATOM 3892 C C . ALA A 1 500 ? -10.955 9.234 -29.320 1.00 87.00 500 ALA A C 1
ATOM 3894 O O . ALA A 1 500 ? -11.994 8.993 -29.946 1.00 87.00 500 ALA A O 1
ATOM 3895 N N . PRO A 1 501 ? -9.753 8.900 -29.827 1.00 84.50 501 PRO A N 1
ATOM 3896 C CA . PRO A 1 501 ? -9.623 8.191 -31.092 1.00 84.50 501 PRO A CA 1
ATOM 3897 C C . PRO A 1 501 ? -10.104 6.732 -30.984 1.00 84.50 501 PRO A C 1
ATOM 3899 O O . PRO A 1 501 ? -10.227 6.139 -29.904 1.00 84.50 501 PRO A O 1
ATOM 3902 N N . TRP A 1 502 ? -10.358 6.121 -32.145 1.00 78.81 502 TRP A N 1
ATOM 3903 C CA . TRP A 1 502 ? -10.682 4.696 -32.243 1.00 78.81 502 TRP A CA 1
ATOM 3904 C C . TRP A 1 502 ? -9.541 3.823 -31.704 1.00 78.81 502 TRP A C 1
ATOM 3906 O O . TRP A 1 502 ? -8.372 4.186 -31.812 1.00 78.81 502 TRP A O 1
ATOM 3916 N N . ARG A 1 503 ? -9.887 2.647 -31.154 1.00 77.88 503 ARG A N 1
ATOM 3917 C CA . ARG A 1 503 ? -8.910 1.663 -30.652 1.00 77.88 503 ARG A CA 1
ATOM 3918 C C . ARG A 1 503 ? -7.945 1.274 -31.779 1.00 77.88 503 ARG A C 1
ATOM 3920 O O . ARG A 1 503 ? -8.361 0.641 -32.750 1.00 77.88 503 ARG A O 1
ATOM 3927 N N . ALA A 1 504 ? -6.683 1.678 -31.654 1.00 74.44 504 ALA A N 1
ATOM 3928 C CA . ALA A 1 504 ? -5.608 1.279 -32.558 1.00 74.44 504 ALA A CA 1
ATOM 3929 C C . ALA A 1 504 ? -5.108 -0.132 -32.207 1.00 74.44 504 ALA A C 1
ATOM 3931 O O . ALA A 1 504 ? -5.483 -0.684 -31.181 1.00 74.44 504 ALA A O 1
ATOM 3932 N N . ALA A 1 505 ? -4.282 -0.741 -33.058 1.00 74.94 505 ALA A N 1
ATOM 3933 C CA . ALA A 1 505 ? -3.580 -1.967 -32.678 1.00 74.94 505 ALA A CA 1
ATOM 3934 C C . ALA A 1 505 ? -2.453 -1.644 -31.672 1.00 74.94 505 ALA A C 1
ATOM 3936 O O . ALA A 1 505 ? -1.868 -0.560 -31.770 1.00 74.94 505 ALA A O 1
ATOM 3937 N N . PRO A 1 506 ? -2.099 -2.572 -30.761 1.00 74.19 506 PRO A N 1
ATOM 3938 C CA . PRO A 1 506 ? -0.973 -2.365 -29.862 1.00 74.19 506 PRO A CA 1
ATOM 3939 C C . PRO A 1 506 ? 0.327 -2.177 -30.654 1.00 74.19 506 PRO A C 1
ATOM 3941 O O . PRO A 1 506 ? 0.589 -2.902 -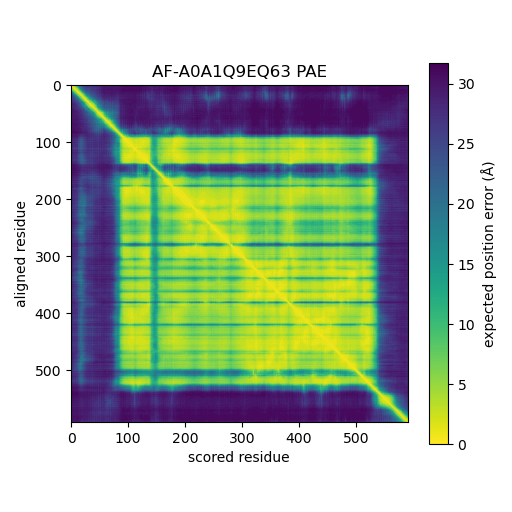31.615 1.00 74.19 506 PRO A O 1
ATOM 3944 N N . THR A 1 507 ? 1.142 -1.200 -30.251 1.00 76.12 507 THR A N 1
ATOM 3945 C CA . THR A 1 507 ? 2.397 -0.834 -30.937 1.00 76.12 507 THR A CA 1
ATOM 3946 C C . THR A 1 507 ? 3.660 -1.205 -30.156 1.00 76.12 507 THR A C 1
ATOM 3948 O O . THR A 1 507 ? 4.762 -0.986 -30.655 1.00 76.12 507 THR A O 1
ATOM 3951 N N . HIS A 1 508 ? 3.524 -1.732 -28.938 1.00 76.88 508 HIS A N 1
ATOM 3952 C CA . HIS A 1 508 ? 4.643 -2.137 -28.081 1.00 76.88 508 HIS A CA 1
ATOM 3953 C C . HIS A 1 508 ? 5.266 -3.469 -28.533 1.00 76.88 508 HIS A C 1
ATOM 3955 O O . HIS A 1 508 ? 4.615 -4.276 -29.200 1.00 76.88 508 HIS A O 1
ATOM 3961 N N . GLU A 1 509 ? 6.539 -3.703 -28.186 1.00 79.88 509 GLU A N 1
ATOM 3962 C CA . GLU A 1 509 ? 7.209 -4.971 -28.510 1.00 79.88 509 GLU A CA 1
ATOM 3963 C C . GLU A 1 509 ? 6.508 -6.159 -27.833 1.00 79.88 509 GLU A C 1
ATOM 3965 O O . GLU A 1 509 ? 5.950 -6.033 -26.743 1.00 79.88 509 GLU A O 1
ATOM 3970 N N . GLU A 1 510 ? 6.577 -7.336 -28.462 1.00 77.50 510 GLU A N 1
ATOM 3971 C CA . GLU A 1 510 ? 5.982 -8.570 -27.942 1.00 77.50 510 GLU A CA 1
ATOM 3972 C C . GLU A 1 510 ? 6.403 -8.819 -26.490 1.00 77.50 510 GLU A C 1
ATOM 3974 O O . GLU A 1 510 ? 7.593 -8.892 -26.207 1.00 77.50 510 GLU A O 1
ATOM 3979 N N . GLY A 1 511 ? 5.446 -8.972 -25.574 1.00 78.75 511 GLY A N 1
ATOM 3980 C CA . GLY A 1 511 ? 5.706 -9.223 -24.154 1.00 78.75 511 GLY A CA 1
ATOM 3981 C C . GLY A 1 511 ? 5.926 -7.975 -23.295 1.00 78.75 511 GLY A C 1
ATOM 3982 O O . GLY A 1 511 ? 5.977 -8.111 -22.080 1.00 78.75 511 GLY A O 1
ATOM 3983 N N . MET A 1 512 ? 6.018 -6.776 -23.875 1.00 89.56 512 MET A N 1
ATOM 3984 C CA . MET A 1 512 ? 5.888 -5.528 -23.115 1.00 89.56 512 MET A CA 1
ATOM 3985 C C . MET A 1 512 ? 4.423 -5.084 -23.095 1.00 89.56 512 MET A C 1
ATOM 3987 O O . MET A 1 512 ? 3.693 -5.326 -24.044 1.00 89.56 512 MET A O 1
ATOM 3991 N N . CYS A 1 513 ? 3.986 -4.430 -22.020 1.00 88.38 513 CYS A N 1
ATOM 3992 C CA . CYS A 1 513 ? 2.625 -3.889 -21.893 1.00 88.38 513 CYS A CA 1
ATOM 3993 C C . CYS A 1 513 ? 2.497 -2.407 -22.301 1.00 88.38 513 CYS A C 1
ATOM 3995 O O . CYS A 1 513 ? 1.383 -1.904 -22.454 1.00 88.38 513 CYS A O 1
ATOM 3997 N N . SER A 1 514 ? 3.619 -1.701 -22.479 1.00 90.69 514 SER A N 1
ATOM 3998 C CA . SER A 1 514 ? 3.688 -0.291 -22.884 1.00 90.69 514 SER A CA 1
ATOM 3999 C C . SER A 1 514 ? 5.087 0.059 -23.411 1.00 90.69 514 SER A C 1
ATOM 4001 O O . SER A 1 514 ? 5.996 -0.771 -23.383 1.00 90.69 514 SER A O 1
ATOM 4003 N N . HIS A 1 515 ? 5.262 1.298 -23.876 1.00 90.69 515 HIS A N 1
ATOM 4004 C CA . HIS A 1 515 ? 6.567 1.860 -24.258 1.00 90.69 515 HIS A CA 1
ATOM 4005 C C . HIS A 1 515 ? 7.305 2.525 -23.087 1.00 90.69 515 HIS A C 1
ATOM 4007 O O . HIS A 1 515 ? 8.369 3.105 -23.293 1.00 90.69 515 HIS A O 1
ATOM 4013 N N . MET A 1 516 ? 6.759 2.448 -21.868 1.00 92.00 516 MET A N 1
ATOM 4014 C CA . MET A 1 516 ? 7.347 3.034 -20.662 1.00 92.00 516 MET A CA 1
ATOM 4015 C C . MET A 1 516 ? 8.535 2.190 -20.175 1.00 92.00 516 MET A C 1
ATOM 4017 O O . MET A 1 516 ? 8.484 1.628 -19.092 1.00 92.00 516 MET A O 1
ATOM 4021 N N . TRP A 1 517 ? 9.592 2.060 -20.982 1.00 94.12 517 TRP A N 1
ATOM 4022 C CA . TRP A 1 517 ? 10.838 1.431 -20.546 1.00 94.12 517 TRP A CA 1
ATOM 4023 C C . TRP A 1 517 ? 11.947 2.464 -20.379 1.00 94.12 517 TRP A C 1
ATOM 4025 O O . TRP A 1 517 ? 12.220 3.241 -21.296 1.00 94.12 517 TRP A O 1
ATOM 4035 N N . SER A 1 518 ? 12.638 2.435 -19.242 1.00 94.56 518 SER A N 1
ATOM 4036 C CA . SER A 1 518 ? 13.726 3.365 -18.939 1.00 94.56 518 SER A CA 1
ATOM 4037 C C . SER A 1 518 ? 14.839 2.681 -18.133 1.00 94.56 518 SER A C 1
ATOM 4039 O O . SER A 1 518 ? 14.556 1.880 -17.240 1.00 94.56 518 SER A O 1
ATOM 4041 N N . MET A 1 519 ? 16.105 2.973 -18.461 1.00 95.44 519 MET A N 1
ATOM 4042 C CA . MET A 1 519 ? 17.291 2.304 -17.888 1.00 95.44 519 MET A CA 1
ATOM 4043 C C . MET A 1 519 ? 17.851 2.986 -16.627 1.00 95.44 519 MET A C 1
ATOM 4045 O O . MET A 1 519 ? 18.897 2.579 -16.126 1.00 95.44 519 MET A O 1
ATOM 4049 N N . GLU A 1 520 ? 17.185 4.012 -16.101 1.00 94.50 520 GLU A N 1
ATOM 4050 C CA . GLU A 1 520 ? 17.537 4.646 -14.829 1.00 94.50 520 GLU A CA 1
ATOM 4051 C C . GLU A 1 520 ? 17.334 3.673 -13.657 1.00 94.50 520 GLU A C 1
ATOM 4053 O O . GLU A 1 520 ? 16.323 2.987 -13.572 1.00 94.50 520 GLU A O 1
ATOM 4058 N N . GLU A 1 521 ? 18.279 3.588 -12.728 1.00 93.00 521 GLU A N 1
ATOM 4059 C CA . GLU A 1 521 ? 18.197 2.638 -11.615 1.00 93.00 521 GLU A CA 1
ATOM 4060 C C . GLU A 1 521 ? 18.068 3.354 -10.274 1.00 93.00 521 GLU A C 1
ATOM 4062 O O . GLU A 1 521 ? 18.759 4.342 -10.023 1.00 93.00 521 GLU A O 1
ATOM 4067 N N . GLU A 1 522 ? 17.262 2.774 -9.383 1.00 91.38 522 GLU A N 1
ATOM 4068 C CA . GLU A 1 522 ? 17.203 3.138 -7.971 1.00 91.38 522 GLU A CA 1
ATOM 4069 C C . GLU A 1 522 ? 17.252 1.866 -7.134 1.00 91.38 522 GLU A C 1
ATOM 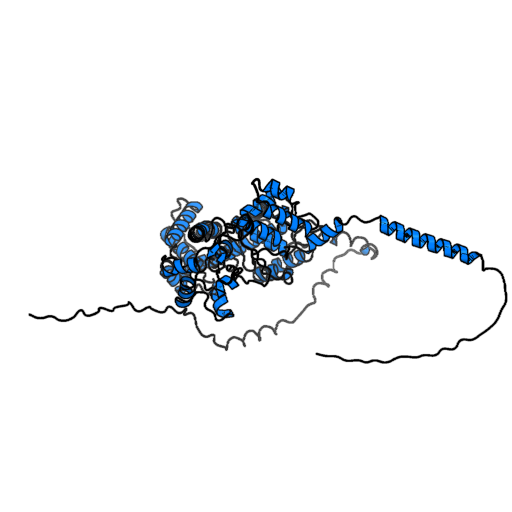4071 O O . GLU A 1 522 ? 16.486 0.924 -7.335 1.00 91.38 522 GLU A O 1
ATOM 4076 N N . LEU A 1 523 ? 18.200 1.827 -6.204 1.00 89.81 523 LEU A N 1
ATOM 4077 C CA . LEU A 1 523 ? 18.465 0.660 -5.379 1.00 89.81 523 LEU A CA 1
ATOM 4078 C C . LEU A 1 523 ? 18.072 0.955 -3.948 1.00 89.81 523 LEU A C 1
ATOM 4080 O O . LEU A 1 523 ? 18.390 2.020 -3.424 1.00 89.81 523 LEU A O 1
ATOM 4084 N N . ILE A 1 524 ? 17.489 -0.043 -3.294 1.00 84.62 524 ILE A N 1
ATOM 4085 C CA . ILE A 1 524 ? 17.164 0.033 -1.871 1.00 84.62 524 ILE A CA 1
ATOM 4086 C C . ILE A 1 524 ? 18.398 0.277 -0.985 1.00 84.62 524 ILE A C 1
ATOM 4088 O O . ILE A 1 524 ? 18.312 0.982 0.016 1.00 84.62 524 ILE A O 1
ATOM 4092 N N . ASP A 1 525 ? 19.557 -0.265 -1.372 1.00 81.25 525 ASP A N 1
ATOM 4093 C CA . ASP A 1 525 ? 20.851 -0.017 -0.733 1.00 81.25 525 ASP A CA 1
ATOM 4094 C C . ASP A 1 525 ? 21.952 0.110 -1.806 1.00 81.25 525 ASP A C 1
ATOM 4096 O O . ASP A 1 525 ? 22.534 -0.895 -2.235 1.00 81.25 525 ASP A O 1
ATOM 4100 N N . PRO A 1 526 ? 22.268 1.341 -2.250 1.00 77.19 526 PRO A N 1
ATOM 4101 C CA . PRO A 1 526 ? 23.319 1.575 -3.240 1.00 77.19 526 PRO A CA 1
ATOM 4102 C C . PRO A 1 526 ? 24.712 1.130 -2.764 1.00 77.19 526 PRO A C 1
ATOM 4104 O O . PRO A 1 526 ? 25.551 0.705 -3.563 1.00 77.19 526 PRO A O 1
ATOM 4107 N N . ALA A 1 527 ? 24.977 1.199 -1.456 1.00 71.00 527 ALA A N 1
ATOM 4108 C CA . ALA A 1 527 ? 26.286 0.895 -0.893 1.00 71.00 527 ALA A CA 1
ATOM 4109 C C . ALA A 1 527 ? 26.562 -0.619 -0.842 1.00 71.00 527 ALA A C 1
ATOM 4111 O O . ALA A 1 527 ? 27.714 -1.032 -0.997 1.00 71.00 527 ALA A O 1
ATOM 4112 N N . ALA A 1 528 ? 25.531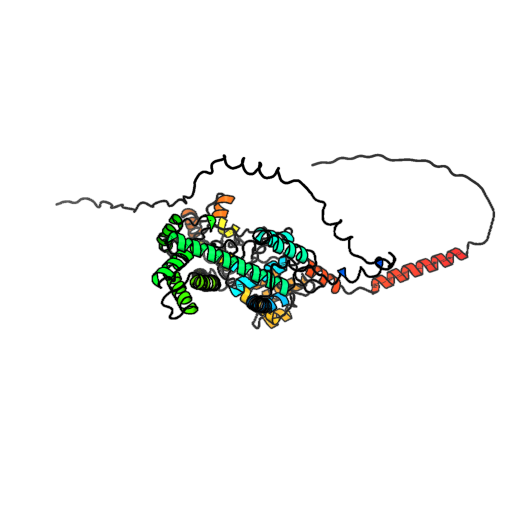 -1.458 -0.699 1.00 67.81 528 ALA A N 1
ATOM 4113 C CA . ALA A 1 528 ? 25.670 -2.917 -0.783 1.00 67.81 528 ALA A CA 1
ATOM 4114 C C . ALA A 1 528 ? 26.167 -3.397 -2.166 1.00 67.81 528 ALA A C 1
ATOM 4116 O O . ALA A 1 528 ? 26.957 -4.343 -2.266 1.00 67.81 528 ALA A O 1
ATOM 4117 N N . GLN A 1 529 ? 25.794 -2.704 -3.246 1.00 61.22 529 GLN A N 1
ATOM 4118 C CA . GLN A 1 529 ? 26.306 -3.018 -4.585 1.00 61.22 529 GLN A CA 1
ATOM 4119 C C . GLN A 1 529 ? 27.728 -2.522 -4.831 1.00 61.22 529 GLN A C 1
ATOM 4121 O O . GLN A 1 529 ? 28.509 -3.213 -5.490 1.00 61.22 529 GLN A O 1
ATOM 4126 N N . GLY A 1 530 ? 28.093 -1.359 -4.283 1.00 58.91 530 GLY A N 1
ATOM 4127 C CA . GLY A 1 530 ? 29.462 -0.844 -4.362 1.00 58.91 530 GLY A CA 1
ATOM 4128 C C . GLY A 1 530 ? 30.482 -1.833 -3.788 1.00 58.91 530 GLY A C 1
ATOM 4129 O O . GLY A 1 530 ? 31.499 -2.112 -4.421 1.00 58.91 530 GLY A O 1
ATOM 4130 N N . LEU A 1 531 ? 30.163 -2.447 -2.644 1.00 57.66 531 LEU A N 1
ATOM 4131 C CA . LEU A 1 531 ? 30.975 -3.501 -2.025 1.00 57.66 531 LEU A CA 1
ATOM 4132 C C . LEU A 1 531 ? 31.096 -4.750 -2.911 1.00 57.66 531 LEU A C 1
ATOM 4134 O O . LEU A 1 531 ? 32.197 -5.271 -3.083 1.00 57.66 531 LEU A O 1
ATOM 4138 N N . THR A 1 532 ? 30.004 -5.192 -3.541 1.00 56.12 532 THR A N 1
ATOM 4139 C CA . THR A 1 532 ? 30.041 -6.325 -4.485 1.00 56.12 532 THR A CA 1
ATOM 4140 C C . THR A 1 532 ? 30.936 -6.026 -5.693 1.00 56.12 532 THR A C 1
ATOM 4142 O O . THR A 1 532 ? 31.715 -6.887 -6.103 1.00 56.12 532 THR A O 1
ATOM 4145 N N . ARG A 1 533 ? 30.878 -4.805 -6.248 1.00 55.41 533 ARG A N 1
ATOM 4146 C CA . ARG A 1 533 ? 31.749 -4.387 -7.363 1.00 55.41 533 ARG A CA 1
ATOM 4147 C C . ARG A 1 533 ? 33.228 -4.428 -6.972 1.00 55.41 533 ARG A C 1
ATOM 4149 O O . ARG A 1 533 ? 34.029 -4.970 -7.726 1.00 55.41 533 ARG A O 1
ATOM 4156 N N . LEU A 1 534 ? 33.575 -3.943 -5.778 1.00 55.25 534 LEU A N 1
ATOM 4157 C CA . LEU A 1 534 ? 34.956 -3.948 -5.274 1.00 55.25 534 LEU A CA 1
ATOM 4158 C C . LEU A 1 534 ? 35.496 -5.359 -5.007 1.00 55.25 534 LEU A C 1
ATOM 4160 O O . LEU A 1 534 ? 36.677 -5.614 -5.224 1.00 55.25 534 LEU A O 1
ATOM 4164 N N . LEU A 1 535 ? 34.645 -6.283 -4.558 1.00 57.16 535 LEU A N 1
ATOM 4165 C CA . LEU A 1 535 ? 35.035 -7.677 -4.326 1.00 57.16 535 LEU A CA 1
ATOM 4166 C C . LEU A 1 535 ? 35.175 -8.488 -5.626 1.00 57.16 535 LEU A C 1
ATOM 4168 O O . LEU A 1 535 ? 35.859 -9.511 -5.629 1.00 57.16 535 LEU A O 1
ATOM 4172 N N . LYS A 1 536 ? 34.524 -8.056 -6.716 1.00 49.00 536 LYS A N 1
ATOM 4173 C CA . LYS A 1 536 ? 34.469 -8.778 -7.999 1.00 49.00 536 LYS A CA 1
ATOM 4174 C C . LYS A 1 536 ? 35.382 -8.192 -9.078 1.00 49.00 536 LYS A C 1
ATOM 4176 O O . LYS A 1 536 ? 35.570 -8.847 -10.103 1.00 49.00 536 LYS A O 1
ATOM 4181 N N . GLU A 1 537 ? 35.973 -7.010 -8.876 1.00 37.66 537 GLU A N 1
ATOM 4182 C CA . GLU A 1 537 ? 37.085 -6.583 -9.725 1.00 37.66 537 GLU A CA 1
ATOM 4183 C C . GLU A 1 537 ? 38.200 -7.634 -9.624 1.00 37.66 537 GLU A C 1
ATOM 4185 O O . GLU A 1 537 ? 38.717 -7.881 -8.528 1.00 37.66 537 GLU A O 1
ATOM 4190 N N . PRO A 1 538 ? 38.601 -8.281 -10.736 1.00 41.66 538 PRO A N 1
ATOM 4191 C CA . PRO A 1 538 ? 39.795 -9.095 -10.708 1.00 41.66 538 PRO A CA 1
ATOM 4192 C C . PRO A 1 538 ? 40.931 -8.134 -10.384 1.00 41.66 538 PRO A C 1
ATOM 4194 O O . PRO A 1 538 ? 41.262 -7.277 -11.204 1.00 41.66 538 PRO A O 1
ATOM 4197 N N . GLN A 1 539 ? 41.516 -8.253 -9.188 1.00 43.34 539 GLN A N 1
ATOM 4198 C CA . GLN A 1 539 ? 42.779 -7.599 -8.882 1.00 43.34 539 GLN A CA 1
ATOM 4199 C C . GLN A 1 539 ? 43.725 -7.943 -10.027 1.00 43.34 539 GLN A C 1
ATOM 4201 O O . GLN A 1 539 ? 44.217 -9.069 -10.124 1.00 43.34 539 GLN A O 1
ATOM 4206 N N . SER A 1 540 ? 43.960 -6.991 -10.927 1.00 43.81 540 SER A N 1
ATOM 4207 C CA . SER A 1 540 ? 44.938 -7.138 -11.986 1.00 43.81 540 SER A CA 1
ATOM 4208 C C . SER A 1 540 ? 46.309 -7.104 -11.313 1.00 43.81 540 SER A C 1
ATOM 4210 O O . SER A 1 540 ? 46.998 -6.082 -11.301 1.00 43.81 540 SER A O 1
ATOM 4212 N N . GLN A 1 541 ? 46.713 -8.235 -10.733 1.00 46.91 541 GLN A N 1
ATOM 4213 C CA . GLN A 1 541 ? 48.032 -8.453 -10.138 1.00 46.91 541 GLN A CA 1
ATOM 4214 C C . GLN A 1 541 ? 49.157 -8.241 -11.174 1.00 46.91 541 GLN A C 1
ATOM 4216 O O . GLN A 1 541 ? 50.321 -8.091 -10.811 1.00 46.91 541 GLN A O 1
ATOM 4221 N N . ALA A 1 542 ? 48.814 -8.116 -12.462 1.00 42.56 542 ALA A N 1
ATOM 4222 C CA . ALA A 1 542 ? 49.725 -7.759 -13.542 1.00 42.56 542 ALA A CA 1
ATOM 4223 C C . ALA A 1 542 ? 50.213 -6.291 -13.513 1.00 42.56 542 ALA A C 1
ATOM 4225 O O . ALA A 1 542 ? 51.362 -6.035 -13.871 1.00 42.56 542 ALA A O 1
ATOM 4226 N N . VAL A 1 543 ? 49.407 -5.322 -13.049 1.00 48.78 543 VAL A N 1
ATOM 4227 C CA . VAL A 1 543 ? 49.794 -3.891 -13.105 1.00 48.78 543 VAL A CA 1
ATOM 4228 C C . VAL A 1 543 ? 50.691 -3.497 -11.922 1.00 48.78 543 VAL A C 1
ATOM 4230 O O . VAL A 1 543 ? 51.617 -2.697 -12.077 1.00 48.78 543 VAL A O 1
ATOM 4233 N N . GLY A 1 544 ? 50.486 -4.114 -10.752 1.00 45.12 544 GLY A N 1
ATOM 4234 C CA . GLY A 1 544 ? 51.340 -3.919 -9.574 1.00 45.12 544 GLY A CA 1
ATOM 4235 C C . GLY A 1 544 ? 52.759 -4.458 -9.776 1.00 45.12 544 GLY A C 1
ATOM 4236 O O . GLY A 1 544 ? 53.730 -3.772 -9.456 1.00 45.12 544 GLY A O 1
ATOM 4237 N N . ALA A 1 545 ? 52.892 -5.637 -10.393 1.00 49.88 545 ALA A N 1
ATOM 4238 C CA . ALA A 1 545 ? 54.189 -6.253 -10.673 1.00 49.88 545 ALA A CA 1
ATOM 4239 C C . ALA A 1 545 ? 55.009 -5.469 -11.717 1.00 49.88 545 ALA A C 1
ATOM 4241 O O . ALA A 1 545 ? 56.219 -5.320 -11.557 1.00 49.88 545 ALA A O 1
ATOM 4242 N N . GLN A 1 546 ? 54.364 -4.898 -12.743 1.00 52.16 546 GLN A N 1
ATOM 4243 C CA . GLN A 1 546 ? 55.045 -4.075 -13.752 1.00 52.16 546 GLN A CA 1
ATOM 4244 C C . GLN A 1 546 ? 55.521 -2.726 -13.197 1.00 52.16 546 GLN A C 1
ATOM 4246 O O . GLN A 1 546 ? 56.616 -2.277 -13.539 1.00 52.16 546 GLN A O 1
ATOM 4251 N N . ARG A 1 547 ? 54.752 -2.097 -12.295 1.00 53.47 547 ARG A N 1
ATOM 4252 C CA . ARG A 1 547 ? 55.180 -0.858 -11.624 1.00 53.47 547 ARG A CA 1
ATOM 4253 C C . ARG A 1 547 ? 56.311 -1.103 -10.623 1.00 53.47 547 ARG A C 1
ATOM 4255 O O . ARG A 1 547 ? 57.246 -0.307 -10.583 1.00 53.47 547 ARG A O 1
ATOM 4262 N N . LEU A 1 548 ? 56.289 -2.217 -9.885 1.00 54.56 548 LEU A N 1
ATOM 4263 C CA . LEU A 1 548 ? 57.391 -2.586 -8.987 1.00 54.56 548 LEU A CA 1
ATOM 4264 C C . LEU A 1 548 ? 58.673 -2.927 -9.764 1.00 54.56 548 LEU A C 1
ATOM 4266 O O . LEU A 1 548 ? 59.756 -2.489 -9.384 1.00 54.56 548 LEU A O 1
ATOM 4270 N N . ALA A 1 549 ? 58.555 -3.651 -10.882 1.00 60.97 549 ALA A N 1
ATOM 4271 C CA . ALA A 1 549 ? 59.689 -3.993 -11.739 1.00 60.97 549 ALA A CA 1
ATOM 4272 C C . ALA A 1 549 ? 60.313 -2.756 -12.409 1.00 60.97 549 ALA A C 1
ATOM 4274 O O . ALA A 1 549 ? 61.536 -2.657 -12.479 1.00 60.97 549 ALA A O 1
ATOM 4275 N N . ALA A 1 550 ? 59.502 -1.782 -12.839 1.00 66.19 550 ALA A N 1
ATOM 4276 C CA . ALA A 1 550 ? 59.999 -0.526 -13.405 1.00 66.19 550 ALA A CA 1
ATOM 4277 C C . ALA A 1 550 ? 60.728 0.343 -12.363 1.00 66.19 550 ALA A C 1
ATOM 4279 O O . ALA A 1 550 ? 61.768 0.927 -12.667 1.00 66.19 550 ALA A O 1
ATOM 4280 N N . VAL A 1 551 ? 60.230 0.389 -11.121 1.00 70.19 551 VAL A N 1
ATOM 4281 C CA . VAL A 1 551 ? 60.879 1.119 -10.016 1.00 70.19 551 VAL A CA 1
ATOM 4282 C C . VAL A 1 551 ? 62.185 0.441 -9.592 1.00 70.19 551 VAL A C 1
ATOM 4284 O O . VAL A 1 551 ? 63.193 1.121 -9.399 1.00 70.19 551 VAL A O 1
ATOM 4287 N N . LEU A 1 552 ? 62.213 -0.893 -9.514 1.00 67.31 552 LEU A N 1
ATOM 4288 C CA . LEU A 1 552 ? 63.434 -1.645 -9.211 1.00 67.31 552 LEU A CA 1
ATOM 4289 C C . LEU A 1 552 ? 64.475 -1.524 -10.335 1.00 67.31 552 LEU A C 1
ATOM 4291 O O . LEU A 1 552 ? 65.653 -1.320 -10.050 1.00 67.31 552 LEU A O 1
ATOM 4295 N N . ALA A 1 553 ? 64.055 -1.547 -11.604 1.00 68.31 553 ALA A N 1
ATOM 4296 C CA . ALA A 1 553 ? 64.947 -1.317 -12.740 1.00 68.31 553 ALA A CA 1
ATOM 4297 C C . ALA A 1 553 ? 65.533 0.107 -12.738 1.00 68.31 553 ALA A C 1
ATOM 4299 O O . ALA A 1 553 ? 66.731 0.277 -12.972 1.00 68.31 553 ALA A O 1
ATOM 4300 N N . ALA A 1 554 ? 64.732 1.126 -12.407 1.00 67.62 554 ALA A N 1
ATOM 4301 C CA . ALA A 1 554 ? 65.208 2.504 -12.283 1.00 67.62 554 ALA A CA 1
ATOM 4302 C C . ALA A 1 554 ? 66.220 2.671 -11.133 1.00 67.62 554 ALA A C 1
ATOM 4304 O O . ALA A 1 554 ? 67.244 3.333 -11.305 1.00 67.62 554 ALA A O 1
ATOM 4305 N N . LEU A 1 555 ? 65.992 2.020 -9.986 1.00 67.75 555 LEU A N 1
ATOM 4306 C CA . LEU A 1 555 ? 66.922 2.033 -8.850 1.00 67.75 555 LEU A CA 1
ATOM 4307 C C . LEU A 1 555 ? 68.248 1.322 -9.169 1.00 67.75 555 LEU A C 1
ATOM 4309 O O . LEU A 1 555 ? 69.313 1.812 -8.787 1.00 67.75 555 LEU A O 1
ATOM 4313 N N . CYS A 1 556 ? 68.218 0.226 -9.934 1.00 62.59 556 CYS A N 1
ATOM 4314 C CA . CYS A 1 556 ? 69.434 -0.442 -10.403 1.00 62.59 556 CYS A CA 1
ATOM 4315 C C . CYS A 1 556 ? 70.249 0.443 -11.363 1.00 62.59 556 CYS A C 1
ATOM 4317 O O . CYS A 1 556 ? 71.470 0.525 -11.218 1.00 62.59 556 CYS A O 1
ATOM 4319 N N . ILE A 1 557 ? 69.597 1.169 -12.280 1.00 66.69 557 ILE A N 1
ATOM 4320 C CA . ILE A 1 557 ? 70.271 2.093 -13.210 1.00 66.69 557 ILE A CA 1
ATOM 4321 C C . ILE A 1 557 ? 70.905 3.277 -12.456 1.00 66.69 557 ILE A C 1
ATOM 4323 O O . ILE A 1 557 ? 72.045 3.645 -12.742 1.00 66.69 557 ILE A O 1
ATOM 4327 N N . PHE A 1 558 ? 70.233 3.822 -11.435 1.00 58.69 558 PHE A N 1
ATOM 4328 C CA . PHE A 1 558 ? 70.802 4.878 -10.587 1.00 58.69 558 PHE A CA 1
ATOM 4329 C C . PHE A 1 558 ? 72.005 4.398 -9.757 1.00 58.69 558 PHE A C 1
ATOM 4331 O O . PHE A 1 558 ? 72.982 5.135 -9.608 1.00 58.69 558 PHE A O 1
ATOM 4338 N N . SER A 1 559 ? 71.993 3.150 -9.272 1.00 56.62 559 SER A N 1
ATOM 4339 C CA . SER A 1 559 ? 73.133 2.573 -8.539 1.00 56.62 559 SER A CA 1
ATOM 4340 C C . SER A 1 559 ? 74.360 2.298 -9.429 1.00 56.62 559 SER A C 1
ATOM 4342 O O . SER A 1 559 ? 75.499 2.414 -8.970 1.00 56.62 559 SER A O 1
ATOM 4344 N N . ALA A 1 560 ? 74.146 2.019 -10.720 1.00 54.22 560 ALA A N 1
ATOM 4345 C CA . ALA A 1 560 ? 75.218 1.816 -11.694 1.00 54.22 560 ALA A CA 1
ATOM 4346 C C . ALA A 1 560 ? 75.890 3.136 -12.123 1.00 54.22 560 ALA A C 1
ATOM 4348 O O . ALA A 1 560 ? 77.094 3.155 -12.354 1.00 54.22 560 ALA A O 1
ATOM 4349 N N . PHE A 1 561 ? 75.154 4.255 -12.163 1.00 52.28 561 PHE A N 1
ATOM 4350 C CA . PHE A 1 561 ? 75.722 5.573 -12.491 1.00 52.28 561 PHE A CA 1
ATOM 4351 C C . PHE A 1 561 ? 76.421 6.268 -11.308 1.00 52.28 561 PHE A C 1
ATOM 4353 O O . PHE A 1 561 ? 77.331 7.073 -11.516 1.00 52.28 561 PHE A O 1
ATOM 4360 N N . GLY A 1 562 ? 76.048 5.943 -10.065 1.00 49.03 562 GLY A N 1
ATOM 4361 C CA . GLY A 1 562 ? 76.670 6.512 -8.861 1.00 49.03 562 GLY A CA 1
ATOM 4362 C C . GLY A 1 562 ? 78.095 6.016 -8.575 1.00 49.03 562 GLY A C 1
ATOM 4363 O O . GLY A 1 562 ? 78.830 6.663 -7.832 1.00 49.03 562 GLY A O 1
ATOM 4364 N N . SER A 1 563 ? 78.515 4.898 -9.176 1.00 47.19 563 SER A N 1
ATOM 4365 C CA . SER A 1 563 ? 79.836 4.290 -8.943 1.00 47.19 563 SER A CA 1
ATOM 4366 C C . SER A 1 563 ? 80.912 4.699 -9.961 1.00 47.19 563 SER A C 1
ATOM 4368 O O . SER A 1 563 ? 82.089 4.418 -9.740 1.00 47.19 563 SER A O 1
ATOM 4370 N N . THR A 1 564 ? 80.560 5.436 -11.022 1.00 48.91 564 THR A N 1
ATOM 4371 C CA . THR A 1 564 ? 81.512 5.912 -12.048 1.00 48.91 564 THR A CA 1
ATOM 4372 C C . THR A 1 564 ? 81.992 7.359 -11.880 1.00 48.91 564 THR A C 1
ATOM 4374 O O . THR A 1 564 ? 82.908 7.756 -12.590 1.00 48.91 564 THR A O 1
ATOM 4377 N N . PHE A 1 565 ? 81.462 8.139 -10.929 1.00 45.09 565 PHE A N 1
ATOM 4378 C CA . PHE A 1 565 ? 81.866 9.546 -10.712 1.00 45.09 565 PHE A CA 1
ATOM 4379 C C . PHE A 1 565 ? 82.510 9.839 -9.346 1.00 45.09 565 PHE A C 1
ATOM 4381 O O . PHE A 1 565 ? 82.651 10.992 -8.949 1.00 45.09 565 PHE A O 1
ATOM 4388 N N . ALA A 1 566 ? 82.964 8.808 -8.631 1.00 44.75 566 ALA A N 1
ATOM 4389 C CA . ALA A 1 566 ? 83.728 8.963 -7.394 1.00 44.75 566 ALA A CA 1
ATOM 4390 C C . ALA A 1 566 ? 85.239 8.796 -7.635 1.00 44.75 566 ALA A C 1
ATOM 4392 O O . ALA A 1 566 ? 85.864 7.896 -7.079 1.00 44.75 566 ALA A O 1
ATOM 4393 N N . LYS A 1 567 ? 85.833 9.643 -8.484 1.00 42.53 567 LYS A N 1
ATOM 4394 C CA . LYS A 1 567 ? 87.283 9.913 -8.516 1.00 42.53 567 LYS A CA 1
ATOM 4395 C C . LYS A 1 567 ? 87.545 11.193 -9.316 1.00 42.53 567 LYS A C 1
ATOM 4397 O O . LYS A 1 567 ? 86.994 11.341 -10.393 1.00 42.53 567 LYS A O 1
ATOM 4402 N N . GLU A 1 568 ? 88.410 12.048 -8.759 1.00 36.38 568 GLU A N 1
ATOM 4403 C CA . GLU A 1 568 ? 88.802 13.405 -9.207 1.00 36.38 568 GLU A CA 1
ATOM 4404 C C . GLU A 1 568 ? 87.762 14.493 -8.875 1.00 36.38 568 GLU A C 1
ATOM 4406 O O . GLU A 1 568 ? 86.597 14.387 -9.209 1.00 36.38 568 GLU A O 1
ATOM 4411 N N . GLY A 1 569 ? 88.053 15.590 -8.181 1.00 33.25 569 GLY A N 1
ATOM 4412 C CA . GLY A 1 569 ? 89.313 16.164 -7.735 1.00 33.25 569 GLY A CA 1
ATOM 4413 C C . GLY A 1 569 ? 89.169 17.692 -7.681 1.00 33.25 569 GLY A C 1
ATOM 4414 O O . GLY A 1 569 ? 88.981 18.336 -8.701 1.00 33.25 569 GLY A O 1
ATOM 4415 N N . SER A 1 570 ? 89.331 18.263 -6.486 1.00 34.34 570 SER A N 1
ATOM 4416 C CA . SER A 1 570 ? 89.665 19.672 -6.199 1.00 34.34 570 SER A CA 1
ATOM 4417 C C . SER A 1 570 ? 88.625 20.797 -6.427 1.00 34.34 570 SER A C 1
ATOM 4419 O O . SER A 1 570 ? 88.257 21.165 -7.533 1.00 34.34 570 SER A O 1
ATOM 4421 N N . GLY A 1 571 ? 88.244 21.400 -5.294 1.00 35.22 571 GLY A N 1
ATOM 4422 C CA . GLY A 1 571 ? 88.165 22.837 -4.999 1.00 35.22 571 GLY A CA 1
ATOM 4423 C C . GLY A 1 571 ? 87.699 23.851 -6.051 1.00 35.22 571 GLY A C 1
ATOM 4424 O O . GLY A 1 571 ? 88.431 24.167 -6.981 1.00 35.22 571 GLY A O 1
ATOM 4425 N N . ARG A 1 572 ? 86.605 24.557 -5.728 1.00 32.03 572 ARG A N 1
ATOM 4426 C CA . ARG A 1 572 ? 86.515 26.035 -5.705 1.00 32.03 572 ARG A CA 1
ATOM 4427 C C . ARG A 1 572 ? 85.209 26.486 -5.034 1.00 32.03 572 ARG A C 1
ATOM 4429 O O . ARG A 1 572 ? 84.354 25.681 -4.700 1.00 32.03 572 ARG A O 1
ATOM 4436 N N . ARG A 1 573 ? 85.156 27.776 -4.719 1.00 30.67 573 ARG A N 1
ATOM 4437 C CA . ARG A 1 573 ? 84.475 28.413 -3.586 1.00 30.67 573 ARG A CA 1
ATOM 4438 C C . ARG A 1 573 ? 83.426 29.425 -4.072 1.00 30.67 573 ARG A C 1
ATOM 4440 O O . ARG A 1 573 ? 83.744 30.147 -5.010 1.00 30.67 573 ARG A O 1
ATOM 4447 N N . TRP A 1 574 ? 82.330 29.559 -3.310 1.00 31.20 574 TRP A N 1
ATOM 4448 C CA . TRP A 1 574 ? 81.323 30.653 -3.274 1.00 31.20 574 TRP A CA 1
ATOM 4449 C C . TRP A 1 574 ? 80.458 30.844 -4.546 1.00 31.20 574 TRP A C 1
ATOM 4451 O O . TRP A 1 574 ? 80.903 30.527 -5.635 1.00 31.20 574 TRP A O 1
ATOM 4461 N N . HIS A 1 575 ? 79.204 31.319 -4.524 1.00 28.97 575 HIS A N 1
ATOM 4462 C CA . HIS A 1 575 ? 78.510 32.273 -3.647 1.00 28.97 575 HIS A CA 1
ATOM 4463 C C . HIS A 1 575 ? 76.984 32.017 -3.666 1.00 28.97 575 HIS A C 1
ATOM 4465 O O . HIS A 1 575 ? 76.439 31.586 -4.678 1.00 28.97 575 HIS A O 1
ATOM 4471 N N . VAL A 1 576 ? 76.299 32.342 -2.565 1.00 35.09 576 VAL A N 1
ATOM 4472 C CA . VAL A 1 576 ? 74.830 32.425 -2.454 1.00 35.09 576 VAL A CA 1
ATOM 4473 C C . VAL A 1 576 ? 74.381 33.847 -2.806 1.00 35.09 576 VAL A C 1
ATOM 4475 O O . VAL A 1 576 ? 74.953 34.801 -2.276 1.00 35.09 576 VAL A O 1
ATOM 4478 N N . SER A 1 577 ? 73.332 33.992 -3.624 1.00 30.16 577 SER A N 1
ATOM 4479 C CA . SER A 1 577 ? 72.468 35.181 -3.615 1.00 30.16 577 SER A CA 1
ATOM 4480 C C . SER A 1 577 ? 71.000 34.771 -3.708 1.00 30.16 577 SER A C 1
ATOM 4482 O O . SER A 1 577 ? 70.579 34.135 -4.672 1.00 30.16 577 SER A O 1
ATOM 4484 N N . SER A 1 578 ? 70.238 35.157 -2.693 1.00 34.59 578 SER A N 1
ATOM 4485 C CA . SER A 1 578 ? 68.780 35.177 -2.670 1.00 34.59 578 SER A CA 1
ATOM 4486 C C . SER A 1 578 ? 68.246 36.288 -3.571 1.00 34.59 578 SER A C 1
ATOM 4488 O O . SER A 1 578 ? 68.756 37.404 -3.494 1.00 34.59 578 SER A O 1
ATOM 4490 N N . ASN A 1 579 ? 67.169 36.032 -4.313 1.00 30.02 579 ASN A N 1
ATOM 4491 C CA . ASN A 1 579 ? 66.193 37.081 -4.583 1.00 30.02 579 ASN A CA 1
ATOM 4492 C C . ASN A 1 579 ? 64.777 36.511 -4.694 1.00 30.02 579 ASN A C 1
ATOM 4494 O O . ASN A 1 579 ? 64.535 35.484 -5.321 1.00 30.02 579 ASN A O 1
ATOM 4498 N N . SER A 1 580 ? 63.893 37.201 -3.987 1.00 33.09 580 SER A N 1
ATOM 4499 C CA . SER A 1 580 ? 62.446 37.077 -3.899 1.00 33.09 580 SER A CA 1
ATOM 4500 C C . SER A 1 580 ? 61.757 37.612 -5.147 1.00 33.09 580 SER A C 1
ATOM 4502 O O . SER A 1 580 ? 62.151 38.677 -5.610 1.00 33.09 580 SER A O 1
ATOM 4504 N N . GLU A 1 581 ? 60.659 36.991 -5.574 1.00 32.16 581 GLU A N 1
ATOM 4505 C CA . GLU A 1 581 ? 59.612 37.676 -6.342 1.00 32.16 581 GLU A CA 1
ATOM 4506 C C . GLU A 1 581 ? 58.260 36.953 -6.182 1.00 32.16 581 GLU A C 1
ATOM 4508 O O . GLU A 1 581 ? 58.158 35.737 -6.342 1.00 32.16 581 GLU A O 1
ATOM 4513 N N . GLN A 1 582 ? 57.239 37.724 -5.784 1.00 37.19 582 GLN A N 1
ATOM 4514 C CA . GLN A 1 582 ? 55.810 37.374 -5.827 1.00 37.19 582 GLN A CA 1
ATOM 4515 C C . GLN A 1 582 ? 55.327 37.264 -7.286 1.00 37.19 582 GLN A C 1
ATOM 4517 O O . GLN A 1 582 ? 56.017 37.722 -8.196 1.00 37.19 582 GLN A O 1
ATOM 4522 N N . PRO A 1 583 ? 54.096 36.771 -7.519 1.00 40.62 583 PRO A N 1
ATOM 4523 C CA . PRO A 1 583 ? 53.126 37.724 -8.067 1.00 40.62 583 PRO A CA 1
ATOM 4524 C C . PRO A 1 583 ? 51.681 37.592 -7.552 1.00 40.62 583 PRO A C 1
ATOM 4526 O O . PRO A 1 583 ? 51.300 36.685 -6.814 1.00 40.62 583 PRO A O 1
ATOM 4529 N N . GLU A 1 584 ? 50.928 38.613 -7.950 1.00 31.44 584 GLU A N 1
ATOM 4530 C CA . GLU A 1 584 ? 49.645 39.128 -7.492 1.00 31.44 584 GLU A CA 1
ATOM 4531 C C . GLU A 1 584 ? 48.387 38.336 -7.897 1.00 31.44 584 GLU A C 1
ATOM 4533 O O . GLU A 1 584 ? 48.365 37.510 -8.806 1.00 31.44 584 GLU A O 1
ATOM 4538 N N . ARG A 1 585 ? 47.294 38.692 -7.207 1.00 35.91 585 ARG A N 1
ATOM 4539 C CA . ARG A 1 585 ? 45.886 38.397 -7.510 1.00 35.91 585 ARG A CA 1
ATOM 4540 C C . ARG A 1 585 ? 45.406 39.145 -8.760 1.00 35.91 585 ARG A C 1
ATOM 4542 O O . ARG A 1 585 ? 45.698 40.327 -8.888 1.00 35.91 585 ARG A O 1
ATOM 4549 N N . SER A 1 586 ? 44.491 38.539 -9.523 1.00 33.00 586 SER A N 1
ATOM 4550 C CA . SER A 1 586 ? 43.059 38.922 -9.631 1.00 33.00 586 SER A CA 1
ATOM 4551 C C . SER A 1 586 ? 42.444 38.550 -10.990 1.00 33.00 586 SER A C 1
ATOM 4553 O O . SER A 1 586 ? 42.995 38.882 -12.029 1.00 33.00 586 SER A O 1
ATOM 4555 N N . ALA A 1 587 ? 41.269 37.904 -10.971 1.00 32.75 587 ALA A N 1
ATOM 4556 C CA . ALA A 1 587 ? 40.186 38.141 -11.931 1.00 32.75 587 ALA A CA 1
ATOM 4557 C C . ALA A 1 587 ? 38.871 37.514 -11.434 1.00 32.75 587 ALA A C 1
ATOM 4559 O O . ALA A 1 587 ? 38.814 36.362 -11.013 1.00 32.75 587 ALA A O 1
ATOM 4560 N N . VAL A 1 588 ? 37.846 38.356 -11.475 1.00 39.19 588 VAL A N 1
ATOM 4561 C CA . VAL A 1 588 ? 36.421 38.188 -11.171 1.00 39.19 588 VAL A CA 1
ATOM 4562 C C . VAL A 1 588 ? 35.714 37.508 -12.346 1.00 39.19 588 VAL A C 1
ATOM 4564 O O . VAL A 1 588 ? 36.115 37.774 -13.469 1.00 39.19 588 VAL A O 1
ATOM 4567 N N . TYR A 1 589 ? 34.644 36.737 -12.111 1.00 31.39 589 TYR A N 1
ATOM 4568 C CA . TYR A 1 589 ? 33.398 36.810 -12.899 1.00 31.39 589 TYR A CA 1
ATOM 4569 C C . TYR A 1 589 ? 32.230 36.167 -12.138 1.00 31.39 589 TYR A C 1
ATOM 4571 O O . TYR A 1 589 ? 32.313 35.026 -11.691 1.00 31.39 589 TYR A O 1
ATOM 4579 N N . SER A 1 590 ? 31.149 36.936 -12.031 1.00 37.41 590 SER A N 1
ATOM 4580 C CA . SER A 1 590 ? 29.794 36.515 -11.679 1.00 37.41 590 SER A CA 1
ATOM 4581 C C . SER A 1 590 ? 28.934 36.676 -12.932 1.00 37.41 590 SER A C 1
ATOM 4583 O O . SER A 1 590 ? 29.002 37.750 -13.530 1.00 37.41 590 SER A O 1
ATOM 4585 N N . VAL A 1 591 ? 28.140 35.660 -13.280 1.00 43.12 591 VAL A N 1
ATOM 4586 C CA . VAL A 1 591 ? 26.719 35.717 -13.691 1.00 43.12 591 VAL A CA 1
ATOM 4587 C C . VAL A 1 591 ? 26.110 34.379 -13.300 1.00 43.12 591 VAL A C 1
ATOM 4589 O O . VAL A 1 591 ? 26.752 33.354 -13.622 1.00 43.12 591 VAL A O 1
#

Sequence (591 aa):
MHRPSKKRLNSAPDRLKLTAVGRHPRDPSVSTRLDRHLQETSISSGSWLDTAMRGMPSGMSFKTIFMLCPWMLSLAGPVLPHAFSADPTRESRQTQLEHALSGIFAALPKTAEGTVRSTTAQYALHRLFARLYGWQLYGHSLSGSIPVNTADSAMLLTFGAKMSSNVTQWLHARLSDGGLSITDLATLAAIIEEMVHEEADMRLAAAFRALQMSKQRPLTRNESTSALEAYMASFVMGVELGDLGSESMLELVQEVPEQYPTWPATQEFLQDIQAEVFQNSSSLSFTDLSRVVAAVDEKYGRWQSHECGALKAELLQNEEHPRTGRVRLSDFYSMALKGGQWQFSESSSYLRQIGALDETDPQILRVVVPNYILGLSNCIAASSYYMVCCINECDAHLTRLEEALQSHQATPEAILLALNHTVAPSLQRRLSDIAAHHSGLVPLHGRLFAQWLHHLYPHECPYPHMSGTTSPIRPEVFEEESGQPAEASEEEMIQHVEGAPWRAAPTHEEGMCSHMWSMEEELIDPAAQGLTRLLKEPQSQAVGAQRLAAVLAALCIFSAFGSTFAKEGSGRRWHVSSNSEQPERSAVYSV

Organism: Symbiodinium microadriaticum (NCBI:txid2951)

Nearest PDB structures (foldseek):
  7s8x-assembly1_A  TM=1.728E-01  e=6.705E+00  Tursiops truncatus

pLDDT: mean 74.58, std 24.87, range [22.47, 97.81]

Solvent-accessible surface area (backbone atoms only — not comparable to full-atom values): 34642 Å² total; per-residue (Å²): 143,79,87,84,84,91,77,87,84,85,77,78,81,82,82,79,81,82,70,93,83,86,86,79,86,84,74,86,81,65,78,76,65,63,75,71,69,78,79,78,84,84,85,85,91,85,82,70,75,77,70,77,74,76,81,78,85,91,85,78,67,83,80,64,64,76,78,62,58,81,66,64,68,73,74,61,66,93,71,76,70,90,84,70,73,93,44,74,70,54,57,54,49,38,54,52,41,35,60,69,38,42,51,59,60,48,17,45,67,48,46,98,87,66,14,21,47,57,50,48,44,49,51,51,51,43,52,45,38,35,72,71,24,20,36,44,48,62,78,65,58,93,55,48,46,62,63,78,92,46,34,82,47,41,62,46,63,54,46,32,73,78,42,56,71,67,58,34,51,50,50,51,51,34,58,72,70,64,23,41,41,64,66,53,49,18,50,52,50,53,51,52,53,53,54,51,46,52,52,51,46,55,46,42,51,38,22,29,59,43,71,73,51,68,70,89,44,66,31,45,62,67,57,47,50,52,35,50,48,35,30,45,27,41,35,67,69,33,47,53,78,92,67,56,42,46,64,56,42,55,51,36,53,68,46,35,63,79,78,37,81,60,42,69,60,50,55,52,50,54,51,51,47,47,38,70,76,50,60,87,62,70,56,42,38,48,72,52,50,45,54,36,50,46,54,43,62,46,44,44,21,57,60,54,30,56,57,46,52,52,56,49,50,58,50,60,75,51,36,73,49,94,79,30,29,31,25,34,46,32,57,43,29,42,31,24,77,71,63,76,40,59,88,48,35,67,11,75,66,42,34,39,37,45,50,14,49,43,62,92,42,85,79,57,44,26,33,35,45,30,28,47,52,62,28,50,78,55,42,40,47,33,56,98,59,33,27,34,31,39,69,66,56,35,55,61,59,51,47,53,44,24,61,69,62,54,37,32,52,41,40,56,68,58,52,52,61,60,66,75,63,92,73,41,71,55,53,54,48,51,44,46,51,48,9,63,75,46,86,57,28,32,48,67,66,21,37,51,44,40,39,51,43,14,35,74,35,24,71,41,21,42,72,57,55,58,56,76,74,36,56,81,55,40,50,71,56,45,28,68,76,70,72,45,66,36,56,44,49,73,66,58,39,48,51,42,46,73,67,49,70,79,90,71,80,89,84,48,60,69,60,44,49,55,80,90,74,72,90,72,77,52,57,62,57,63,67,52,53,54,53,52,51,66,73,63,53,75,78,62,67,67,60,58,53,53,54,52,49,51,52,52,51,51,51,52,54,54,58,61,59,64,69,76,69,81,72,87,81,83,90,87,79,90,84,90,81,88,84,88,81,86,87,83,88,88,86,87,89,88,132

Secondary structure (DSSP, 8-state):
-----PPP---PPP----------PPPTTSTTSSTTSSSS-------SSSSTTS---S---TTTTTTSTTTSTTS------TT----HHHHHHHHHHHHHHHHHHHHS---TTS-B-HHHHHHHHHHHHHHHH-EEETT--TTS-S-GGGHHHHHHHHTTTTS-HHHHHHHHHHHHTT-B-HHHHHHHHHHHHHHHHHHHHHHHHHHHHHTT--TTSPEEHHHHHHHHHHHHHHHHTT--GGG--HHHHHHHHHHHHHH-TTHHHHHHHHHHHHHHHHTT-SEE-HHHHHHHHHHHHHHHHHHHHHHHHHHHHHHHHT-SSTTS-EEEHHHHHHHHHHSS-TT--B-HHHHHHTT-EE-SSTTS-EEEHHHHHTSGGG-B--SSSEEE----THHHHHHHHHHHH-SSEE-HHHHHHHH-SPPPHHHHHHHHHHHHHTTT-EETTBHHHHHHHHHHSTTTSPP-PPTTT-----HHHHHHHHSS-SBPPHHHHHHHHHHPPP-PPP-SPTT-SSS-------BS-HHHHHHHHHHHS---HHHHHHHHHHHHHHHHHHHHHTTSS--------------------------

Radius of gyration: 33.72 Å; Cα contacts (8 Å, |Δi|>4): 666; chains: 1; bounding box: 154×61×83 Å

Foldseek 3Di:
DDDDDDDDDDDDDDDDDDDDDDDDDDDPPPVPPPVVVVPPDDDDDDDDPVVVPPDDDDDDDPVVVVPPPPPVVVPDDPDQPPPDDDDVVLVVQLVVQLVLLVLVLLAFQADPVSADAQLSLVVSLQLSLCVQFLWHWPQDDPQQADPPVCRLPSVCVRCVVVDDVRLSVVQNSQNVVRHHDSSRSSVVSSRLLVVQLVVLLLLLVLLCVLVVHDLVDWDFPVRLLSSVLLSVLLQQVQPESVPSDSVVSVVSSVCCVVVPVCSVVVSVVLVVLLCVQPPPDRTGHSVSSSVSSSSCSSHVLVVLLVVLVVVLVVQQVQDLDHQLQKHWLLSLLCCCPPVVPVVSFFDPVLCQQQVQWDCVPVQTIIGQSLSVQQFPQQWRHRDSTTIRGHRQQLSVVLSQQSNQVSYQKAALVSSVVSNPDDADPVLSVLSQVCCVVQVRIHGSQKLSNLCSSCLQRSSRGGRNDHHPSHDRDHQVVCCVVVVDHRGHDPVRNVCSNVSHDDSDPDDDPPSGSDPPDDPDMDHSDPVSSVVVVVVPPPPPPVVVVVVVVVVVVVVVVVVVVVVPPPDDDDDDDDDDDDDDDDDDDDDDDDD

Mean predicted aligned error: 15.38 Å